Protein AF-A0AAC8QJ31-F1 (afdb_monomer_lite)

Foldseek 3Di:
DDPPPPFQVPLVPADAFAKKFFQFQWKFFFADQDPPGDGPDIGGGQWIWGFHADDPPQWTFIQTPNDTGITGSSRIGNHHDDLVVLQVVLPDPPPDLVSSLRSLSSSCRVPVPPPVSVVSNVVSVVVVVVVVVVVVVVVPPPPPPPPPDPQPDADQDLQVQVVVVLVDPDQDDQDQHPPDDGDGDRDHNQWDFDWPDWDQPPVVRDIDTDTDDTPRVPPPVVVVVDDDDDDDDDDDPDDPDPPPPVDPDDDPLPLVVQLVVLLVVLVVQLVVLLVVLVVVLVVQLVPQDDPCSVVSNVVSVVSSVVSNVVSVVVSVVSNVVSVVSSVVSSVVVVVVCCVQFVVLLVQLLVQLVVVCVVPVPDDSVVSSVVSVVSGPPPYDPRSNVDDD

Secondary structure (DSSP, 8-state):
----TTSHHHHTT--TT-EEEE-SSEEEEESSSSTTSPEEEEEETT-EEEEEEE-STTEEEEEETTEEEEEEGGGEESSPPPHHHHHHHHT-TT--HHHHHHHHHHHHHH-TT-HHHHHHHHHHHHHHHHHHHHHHHHH-TT-------TT---BS-HHHHHHHHHH---S-----BTTSS-------TTS-EEEEEEEEETTTTEEEEEEEEE---TTHHHHTTS------SS-----------SS-S-S--TTHHHHHHHHHHHHHHHHHHHHHHHHHHHHHHHH--STTHHHHHHHHHHHHHHHHHHHHHHHHHHHHHHHHHHHHHHHHHHHHHHHHHHHHHHHHHHHHHHHHHHSTT--HHHHHHHHGGGS-TTS-GGGGS---

Sequence (388 aa):
MLLLPLLVTAVLQASPGDALFVHASSLNLRAKPKASASIRLQVPIGSPCSVVAVAKDGWAELECLEVKGFGKLELLGASPPDHAQLLAQGREPGRPLADALNLLQRAVTLKPEDEPTQQAFRELYWKAELERLVKARAAKDTLKEPRESPFSEACGDPEACVKAALQSESVWQDVRVRGTDAVLVQLYADGLFHLRSGAIDTDKRTVTVQLESLTVPSAAVLRALGARDVQDACQPQGEQMCGFAYDQSCAPDNCWEPYQSCQEGAATACQECKSTCNSPCNSCRMKCGGTNRKECVARCIEAARECEAECQAPADSGYKSCEAEYKTCSAEAAREWQRTCERPCNRTKACVDNCQKKNPGMNQWACIDRCDDRLPESCSHECLFGYQ

Radius of gyration: 28.69 Å; chains: 1; bounding box: 70×61×77 Å

Organism: NCBI:txid48

pLDDT: mean 70.7, std 24.52, range [25.72, 98.56]

Structure (mmCIF, N/CA/C/O backbone):
data_AF-A0AAC8QJ31-F1
#
_entry.id   AF-A0AAC8QJ31-F1
#
loop_
_atom_site.group_PDB
_atom_site.id
_atom_site.type_symbol
_atom_site.label_atom_id
_atom_site.label_alt_id
_atom_site.label_comp_id
_atom_site.label_asym_id
_atom_site.label_entity_id
_atom_site.label_seq_id
_atom_site.pdbx_PDB_ins_code
_atom_site.Cartn_x
_atom_site.Cartn_y
_atom_site.Cartn_z
_atom_site.occupancy
_atom_site.B_iso_or_equiv
_atom_site.auth_seq_id
_atom_site.auth_comp_id
_atom_site.auth_asym_id
_atom_site.auth_atom_id
_atom_site.pdbx_PDB_model_num
ATOM 1 N N . MET A 1 1 ? 25.150 -8.261 15.862 1.00 34.34 1 MET A N 1
ATOM 2 C CA . MET A 1 1 ? 24.326 -9.113 16.748 1.00 34.34 1 MET A CA 1
ATOM 3 C C . MET A 1 1 ? 2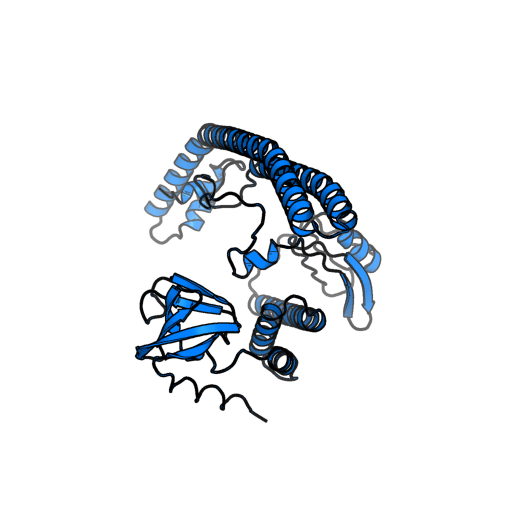2.956 -9.264 16.107 1.00 34.34 1 MET A C 1
ATOM 5 O O . MET A 1 1 ? 22.262 -8.274 15.949 1.00 34.34 1 MET A O 1
ATOM 9 N N . LEU A 1 2 ? 22.631 -10.475 15.648 1.00 35.00 2 LEU A N 1
ATOM 10 C CA . LEU A 1 2 ? 21.372 -10.840 14.989 1.00 35.00 2 LEU A CA 1
ATOM 11 C C . LEU A 1 2 ? 20.239 -10.915 16.026 1.00 35.00 2 LEU A C 1
ATOM 13 O O . LEU A 1 2 ? 20.193 -11.865 16.800 1.00 35.00 2 LEU A O 1
ATOM 17 N N . LEU A 1 3 ? 19.330 -9.937 16.038 1.00 37.34 3 LEU A N 1
ATOM 18 C CA . LEU A 1 3 ? 18.143 -9.919 16.914 1.00 37.34 3 LEU A CA 1
ATOM 19 C C . LEU A 1 3 ? 16.815 -10.117 16.157 1.00 37.34 3 LEU A C 1
ATOM 21 O O . LEU A 1 3 ? 15.749 -9.876 16.710 1.00 37.34 3 LEU A O 1
ATOM 25 N N . LEU A 1 4 ? 16.854 -10.608 14.912 1.00 42.06 4 LEU A N 1
ATOM 26 C CA . LEU A 1 4 ? 15.644 -10.939 14.147 1.00 42.06 4 LEU A CA 1
ATOM 27 C C . LEU A 1 4 ? 15.015 -12.341 14.363 1.00 42.06 4 LEU A C 1
ATOM 29 O O . LEU A 1 4 ? 13.882 -12.502 13.915 1.00 42.06 4 LEU A O 1
ATOM 33 N N . PRO A 1 5 ? 15.611 -13.357 15.036 1.00 43.06 5 PRO A N 1
ATOM 34 C CA . PRO A 1 5 ? 14.942 -14.660 15.129 1.00 43.06 5 PRO A CA 1
ATOM 35 C C . PRO A 1 5 ? 13.900 -14.760 16.259 1.00 43.06 5 PRO A C 1
ATOM 37 O O . PRO A 1 5 ? 13.235 -15.784 16.363 1.00 43.06 5 PRO A O 1
ATOM 40 N N . LEU A 1 6 ? 13.731 -13.735 17.105 1.00 39.41 6 LEU A N 1
ATOM 41 C CA . LEU A 1 6 ? 12.873 -13.821 18.300 1.00 39.41 6 LEU A CA 1
ATOM 42 C C . LEU A 1 6 ? 11.420 -13.357 18.105 1.00 39.41 6 LEU A C 1
ATOM 44 O O . LEU A 1 6 ? 10.584 -13.664 18.946 1.00 39.41 6 LEU A O 1
ATOM 48 N N . LEU A 1 7 ? 11.091 -12.669 17.008 1.00 47.03 7 LEU A N 1
ATOM 49 C CA . LEU A 1 7 ? 9.710 -12.237 16.732 1.00 47.03 7 LEU A CA 1
ATOM 50 C C . LEU A 1 7 ? 8.916 -13.245 15.885 1.00 47.03 7 LEU A C 1
ATOM 52 O O . LEU A 1 7 ? 7.697 -13.319 16.012 1.00 47.03 7 LEU A O 1
ATOM 56 N N . VAL A 1 8 ? 9.590 -14.067 15.074 1.00 46.34 8 VAL A N 1
ATOM 57 C CA . VAL A 1 8 ? 8.921 -15.016 14.161 1.00 46.34 8 VAL A CA 1
ATOM 58 C C . VAL A 1 8 ? 8.328 -16.220 14.908 1.00 46.34 8 VAL A C 1
ATOM 60 O O . VAL A 1 8 ? 7.329 -16.789 14.477 1.00 46.34 8 VAL A O 1
ATOM 63 N N . THR A 1 9 ? 8.884 -16.604 16.059 1.00 48.41 9 THR A N 1
ATOM 64 C CA . THR A 1 9 ? 8.432 -17.786 16.813 1.00 48.41 9 THR A CA 1
ATOM 65 C C . THR A 1 9 ? 7.148 -17.574 17.615 1.00 48.41 9 THR A C 1
ATOM 67 O O . THR A 1 9 ? 6.446 -18.551 17.863 1.00 48.41 9 THR A O 1
ATOM 70 N N . ALA A 1 10 ? 6.794 -16.340 17.988 1.00 51.72 10 ALA A N 1
ATOM 71 C CA . ALA A 1 10 ? 5.623 -16.089 18.836 1.00 51.72 10 ALA A CA 1
ATOM 72 C C . ALA A 1 10 ? 4.284 -16.201 18.079 1.00 51.72 10 ALA A C 1
ATOM 74 O O . ALA A 1 10 ? 3.285 -16.637 18.642 1.00 51.72 10 ALA A O 1
ATOM 75 N N . VAL A 1 11 ? 4.250 -15.857 16.789 1.00 58.53 11 VAL A N 1
ATOM 76 C CA . VAL A 1 11 ? 2.986 -15.741 16.030 1.00 58.53 11 VAL A CA 1
ATOM 77 C C . VAL A 1 11 ? 2.494 -17.090 15.487 1.00 58.53 11 VAL A C 1
ATOM 79 O O . VAL A 1 11 ? 1.319 -17.255 15.170 1.00 58.53 11 VAL A O 1
ATOM 82 N N . LEU A 1 12 ? 3.358 -18.110 15.464 1.00 63.03 12 LEU A N 1
ATOM 83 C CA . LEU A 1 12 ? 2.983 -19.492 15.135 1.00 63.03 12 LEU A CA 1
ATOM 84 C C . LEU A 1 12 ? 2.096 -20.159 16.205 1.00 63.03 12 LEU A C 1
ATOM 86 O O . LEU A 1 12 ? 1.559 -21.234 15.948 1.00 63.03 12 LEU A O 1
ATOM 90 N N . GLN A 1 13 ? 1.930 -19.535 17.376 1.00 72.00 13 GLN A N 1
ATOM 91 C CA . GLN A 1 13 ? 1.046 -19.998 18.455 1.00 72.00 13 GLN A CA 1
ATOM 92 C C . GLN A 1 13 ? -0.257 -19.195 18.566 1.00 72.00 13 GLN A C 1
ATOM 94 O O . GLN A 1 13 ? -0.984 -19.356 19.546 1.00 72.00 13 GLN A O 1
ATOM 99 N N . ALA A 1 14 ? -0.553 -18.349 17.575 1.00 79.19 14 ALA A N 1
ATOM 100 C CA . ALA A 1 14 ? -1.773 -17.557 17.555 1.00 79.19 14 ALA A CA 1
ATOM 101 C C . ALA A 1 14 ? -3.010 -18.447 17.760 1.00 79.19 14 ALA A C 1
ATOM 103 O O . ALA A 1 14 ? -3.202 -19.443 17.060 1.00 79.19 14 ALA A O 1
ATOM 104 N N . SER A 1 15 ? -3.834 -18.082 18.733 1.00 86.44 15 SER A N 1
ATOM 105 C CA . SER A 1 15 ? -5.060 -18.773 19.111 1.00 86.44 15 SER A CA 1
ATOM 106 C C . SER A 1 15 ? -6.284 -17.926 18.751 1.00 86.44 15 SER A C 1
ATOM 108 O O . SER A 1 15 ? -6.190 -16.700 18.678 1.00 86.44 15 SER A O 1
ATOM 110 N N . PRO A 1 16 ? -7.454 -18.544 18.507 1.00 90.56 16 PRO A N 1
ATOM 111 C CA . PRO A 1 16 ? -8.690 -17.796 18.308 1.00 90.56 16 PRO A CA 1
ATOM 112 C C . PRO A 1 16 ? -8.946 -16.812 19.457 1.00 90.56 16 PRO A C 1
ATOM 114 O O . PRO A 1 16 ? -8.900 -17.196 20.624 1.00 90.56 16 PRO A O 1
ATOM 117 N N . GLY A 1 17 ? -9.230 -15.557 19.114 1.00 86.81 17 GLY A N 1
ATOM 118 C CA . GLY A 1 17 ? -9.408 -14.458 20.064 1.00 86.81 17 GLY A CA 1
ATOM 119 C C . GLY A 1 17 ? -8.164 -13.597 20.299 1.00 86.81 17 GLY A C 1
ATOM 120 O O . GLY A 1 17 ? -8.304 -12.509 20.856 1.00 86.81 17 GLY A O 1
ATOM 121 N N . ASP A 1 18 ? -6.980 -14.016 19.841 1.00 90.00 18 ASP A N 1
ATOM 122 C CA . ASP A 1 18 ? -5.772 -13.196 19.954 1.00 90.00 18 ASP A CA 1
ATOM 123 C C . ASP A 1 18 ? -5.880 -11.927 19.101 1.00 90.00 18 ASP A C 1
ATOM 125 O O . ASP A 1 18 ? -6.314 -11.963 17.943 1.00 90.00 18 ASP A O 1
ATOM 129 N N . ALA A 1 19 ? -5.434 -10.806 19.672 1.00 94.12 19 ALA A N 1
ATOM 130 C CA . ALA A 1 19 ? -5.230 -9.558 18.952 1.00 94.12 19 ALA A CA 1
ATOM 131 C C . ALA A 1 19 ? -3.805 -9.521 18.386 1.00 94.12 19 ALA A C 1
ATOM 133 O O . ALA A 1 19 ? -2.825 -9.623 19.124 1.00 94.12 19 ALA A O 1
ATOM 134 N N . LEU A 1 20 ? -3.700 -9.356 17.073 1.00 96.50 20 LEU A N 1
ATOM 135 C CA . LEU A 1 20 ? -2.450 -9.244 16.335 1.00 96.50 20 LEU A CA 1
ATOM 136 C C . LEU A 1 20 ? -2.426 -7.933 15.547 1.00 96.50 20 LEU A C 1
ATOM 138 O O . LEU A 1 20 ? -3.463 -7.359 15.233 1.00 96.50 20 LEU A O 1
ATOM 142 N N . PHE A 1 21 ? -1.236 -7.471 15.187 1.00 97.06 21 PHE A N 1
ATOM 143 C CA . PHE A 1 21 ? -1.030 -6.234 14.442 1.00 97.06 21 PHE A CA 1
ATOM 144 C C . PHE A 1 21 ? -0.299 -6.517 13.143 1.00 97.06 21 PHE A C 1
ATOM 146 O O . PHE A 1 21 ? 0.621 -7.334 13.112 1.00 97.06 21 PHE A O 1
ATOM 153 N N . VAL A 1 22 ? -0.667 -5.822 12.070 1.00 97.12 22 VAL A N 1
ATOM 154 C CA . VAL A 1 22 ? 0.032 -5.950 10.788 1.00 97.12 22 VAL A CA 1
ATOM 155 C C . VAL A 1 22 ? 1.445 -5.389 10.916 1.00 97.12 22 VAL A C 1
ATOM 157 O O . VAL A 1 22 ? 1.632 -4.217 11.232 1.00 97.12 22 VAL A O 1
ATOM 160 N N . HIS A 1 23 ? 2.455 -6.221 10.675 1.00 95.62 23 HIS A N 1
ATOM 161 C CA . HIS A 1 23 ? 3.857 -5.805 10.692 1.00 95.62 23 HIS A CA 1
ATOM 162 C C . HIS A 1 23 ? 4.376 -5.525 9.291 1.00 95.62 23 HIS A C 1
ATOM 164 O O . HIS A 1 23 ? 5.144 -4.585 9.135 1.00 95.62 23 HIS A O 1
ATOM 170 N N . ALA A 1 24 ? 3.973 -6.287 8.275 1.00 93.44 24 ALA A N 1
ATOM 171 C CA . ALA A 1 24 ? 4.358 -6.015 6.887 1.00 93.44 24 ALA A CA 1
ATOM 172 C C . ALA A 1 24 ? 3.836 -4.651 6.394 1.00 93.44 24 ALA A C 1
ATOM 174 O O . ALA A 1 24 ? 2.934 -4.087 7.002 1.00 93.44 24 ALA A O 1
ATOM 175 N N . SER A 1 25 ? 4.360 -4.132 5.275 1.00 90.25 25 SER A N 1
ATOM 176 C CA . SER A 1 25 ? 3.881 -2.862 4.691 1.00 90.25 25 SER A CA 1
ATOM 177 C C . SER A 1 25 ? 2.370 -2.875 4.426 1.00 90.25 25 SER A C 1
ATOM 179 O O . SER A 1 25 ? 1.692 -1.870 4.609 1.00 90.25 25 SER A O 1
ATOM 181 N N . SER A 1 26 ? 1.839 -4.034 4.033 1.00 94.06 26 SER A N 1
ATOM 182 C CA . SER A 1 26 ? 0.406 -4.320 4.022 1.00 94.06 26 SER A CA 1
ATOM 183 C C . SER A 1 26 ? 0.151 -5.823 4.163 1.00 94.06 26 SER A C 1
ATOM 185 O O . SER A 1 26 ? 1.024 -6.648 3.877 1.00 94.06 26 SER A O 1
ATOM 187 N N . LEU A 1 27 ? -1.061 -6.181 4.582 1.00 97.00 27 LEU A N 1
ATOM 188 C CA . LEU A 1 27 ? -1.566 -7.547 4.642 1.00 97.00 27 LEU A CA 1
ATOM 189 C C . LEU A 1 27 ? -2.749 -7.699 3.685 1.00 97.00 27 LEU A C 1
ATOM 191 O O . LEU A 1 27 ? -3.756 -7.016 3.812 1.00 97.00 27 LEU A O 1
ATOM 195 N N . ASN A 1 28 ? -2.672 -8.659 2.769 1.00 98.06 28 ASN A N 1
ATOM 196 C CA . ASN A 1 28 ? -3.808 -9.003 1.919 1.00 98.06 28 ASN A CA 1
ATOM 197 C C . ASN A 1 28 ? -4.685 -10.055 2.605 1.00 98.06 28 ASN A C 1
ATOM 199 O O . ASN A 1 28 ? -4.283 -11.218 2.693 1.00 98.06 28 ASN A O 1
ATOM 203 N N . LEU A 1 29 ? -5.894 -9.673 3.020 1.00 98.19 29 LEU A N 1
ATOM 204 C CA . LEU A 1 29 ? -6.947 -10.615 3.387 1.00 98.19 29 LEU A CA 1
ATOM 205 C C . LEU A 1 29 ? -7.548 -11.213 2.121 1.00 98.19 29 LEU A C 1
ATOM 207 O O . LEU A 1 29 ? -7.957 -10.495 1.210 1.00 98.19 29 LEU A O 1
ATOM 211 N N . ARG A 1 30 ? -7.613 -12.540 2.052 1.00 98.56 30 ARG A N 1
ATOM 212 C CA . ARG A 1 30 ? -8.058 -13.273 0.863 1.00 98.56 30 ARG A CA 1
ATOM 213 C C . ARG A 1 30 ? -9.294 -14.112 1.132 1.00 98.56 30 ARG A C 1
ATOM 215 O O . ARG A 1 30 ? -9.583 -14.484 2.261 1.00 98.56 30 ARG A O 1
ATOM 222 N N . ALA A 1 31 ? -10.016 -14.471 0.075 1.00 98.00 31 ALA A N 1
ATOM 223 C CA . ALA A 1 31 ? -11.217 -15.299 0.199 1.00 98.00 31 ALA A CA 1
ATOM 224 C C . ALA A 1 31 ? -10.936 -16.760 0.613 1.00 98.00 31 ALA A C 1
ATOM 226 O O . ALA A 1 31 ? -11.844 -17.451 1.067 1.00 98.00 31 ALA A O 1
ATOM 227 N N . LYS A 1 32 ? -9.705 -17.254 0.419 1.00 97.94 32 LYS A N 1
ATOM 228 C CA . LYS A 1 32 ? -9.256 -18.614 0.772 1.00 97.94 32 LYS A CA 1
ATOM 229 C C . LYS A 1 32 ? -7.801 -18.560 1.274 1.00 97.94 32 LYS A C 1
ATOM 231 O O . LYS A 1 32 ? -7.086 -17.648 0.851 1.00 97.94 32 LYS A O 1
ATOM 236 N N . PRO A 1 33 ? -7.329 -19.533 2.079 1.00 97.56 33 PRO A N 1
ATOM 237 C CA . PRO A 1 33 ? -5.968 -19.560 2.632 1.00 97.56 33 PRO A CA 1
ATOM 238 C C . PRO A 1 33 ? -4.917 -19.973 1.585 1.00 97.56 33 PRO A C 1
ATOM 240 O O . PRO A 1 33 ? -4.282 -21.018 1.682 1.00 97.56 33 PRO A O 1
ATOM 243 N N . LYS A 1 34 ? -4.775 -19.186 0.514 1.00 96.75 34 LYS A N 1
ATOM 244 C CA . LYS A 1 34 ? -3.772 -19.397 -0.538 1.00 96.75 34 LYS A CA 1
ATOM 245 C C . LYS A 1 34 ? -3.434 -18.093 -1.256 1.00 96.75 34 LYS A C 1
ATOM 247 O O . LYS A 1 34 ? -4.298 -17.242 -1.455 1.00 96.75 34 LYS A O 1
ATOM 252 N N . ALA A 1 35 ? -2.196 -17.978 -1.736 1.00 94.06 35 ALA A N 1
ATOM 253 C CA . ALA A 1 35 ? -1.696 -16.762 -2.384 1.00 94.06 35 ALA A CA 1
ATOM 254 C C . ALA A 1 35 ? -2.443 -16.392 -3.681 1.00 94.06 35 ALA A C 1
ATOM 256 O O . ALA A 1 35 ? -2.541 -15.217 -4.010 1.00 94.06 35 ALA A O 1
ATOM 257 N N . SER A 1 36 ? -3.004 -17.373 -4.395 1.00 95.62 36 SER A N 1
ATOM 258 C CA . SER A 1 36 ? -3.750 -17.160 -5.646 1.00 95.62 36 SER A CA 1
ATOM 259 C C . SER A 1 36 ? -5.240 -16.859 -5.459 1.00 95.62 36 SER A C 1
ATOM 261 O O . SER A 1 36 ? -5.958 -16.692 -6.440 1.00 95.62 36 SER A O 1
ATOM 263 N N . ALA A 1 37 ? -5.751 -16.841 -4.224 1.00 96.94 37 ALA A N 1
ATOM 264 C CA . ALA A 1 37 ? -7.145 -16.482 -3.974 1.00 96.94 37 ALA A CA 1
ATOM 265 C C . ALA A 1 37 ? -7.365 -14.975 -4.143 1.00 96.94 37 ALA A C 1
ATOM 267 O O . ALA A 1 37 ? -6.451 -14.191 -3.892 1.00 96.94 37 ALA A O 1
ATOM 268 N N . SER A 1 38 ? -8.579 -14.569 -4.516 1.00 96.88 38 SER A N 1
ATOM 269 C CA . SER A 1 38 ? -8.938 -13.154 -4.632 1.00 96.88 38 SER A CA 1
ATOM 270 C C . SER A 1 38 ? -8.694 -12.406 -3.321 1.00 96.88 38 SER A C 1
ATOM 272 O O . SER A 1 38 ? -8.959 -12.927 -2.230 1.00 96.88 38 SER A O 1
ATOM 274 N N . ILE A 1 39 ? -8.160 -11.192 -3.447 1.00 97.69 39 ILE A N 1
ATOM 275 C CA . ILE A 1 39 ? -7.978 -10.258 -2.336 1.00 97.69 39 ILE A CA 1
ATOM 276 C C . ILE A 1 39 ? -9.347 -9.654 -2.022 1.00 97.69 39 ILE A C 1
ATOM 278 O O . ILE A 1 39 ? -10.061 -9.235 -2.927 1.00 97.69 39 ILE A O 1
ATOM 282 N N . ARG A 1 40 ? -9.720 -9.666 -0.744 1.00 96.94 40 ARG A N 1
ATOM 283 C CA . ARG A 1 40 ? -10.924 -9.021 -0.213 1.00 96.94 40 ARG A CA 1
ATOM 284 C C . ARG A 1 40 ? -10.621 -7.629 0.316 1.00 96.94 40 ARG A C 1
ATOM 286 O O . ARG A 1 40 ? -11.381 -6.709 0.060 1.00 96.94 40 ARG A O 1
ATOM 293 N N . LEU A 1 41 ? -9.519 -7.504 1.052 1.00 97.81 41 LEU A N 1
ATOM 294 C CA . LEU A 1 41 ? -9.075 -6.256 1.655 1.00 97.81 41 LEU A CA 1
ATOM 295 C C . LEU A 1 41 ? -7.549 -6.245 1.733 1.00 97.81 41 LEU A C 1
ATOM 297 O O . LEU A 1 41 ? -6.938 -7.257 2.083 1.00 97.81 41 LEU A O 1
ATOM 301 N N . GLN A 1 42 ? -6.948 -5.100 1.433 1.00 97.25 42 GLN A N 1
ATOM 302 C CA . GLN A 1 42 ? -5.555 -4.820 1.750 1.00 97.25 42 GLN A CA 1
ATOM 303 C C . GLN A 1 42 ? -5.522 -3.984 3.031 1.00 97.25 42 GLN A C 1
ATOM 305 O O . GLN A 1 42 ? -6.050 -2.879 3.072 1.00 97.25 42 GLN A O 1
ATOM 310 N N . VAL A 1 43 ? -4.941 -4.541 4.085 1.00 96.62 43 VAL A N 1
ATOM 311 C CA . VAL A 1 43 ? -4.905 -3.965 5.429 1.00 96.62 43 VAL A CA 1
ATOM 312 C C . VAL A 1 43 ? -3.549 -3.277 5.631 1.00 96.62 43 VAL A C 1
ATOM 314 O O . VAL A 1 43 ? -2.519 -3.923 5.408 1.00 96.62 43 VAL A O 1
ATOM 317 N N . PRO A 1 44 ? -3.504 -1.996 6.034 1.00 95.88 44 PRO A N 1
ATOM 318 C CA . PRO A 1 44 ? -2.247 -1.276 6.205 1.00 95.88 44 PRO A CA 1
ATOM 319 C C . PRO A 1 44 ? -1.468 -1.755 7.437 1.00 95.88 44 PRO A C 1
ATOM 321 O O . PRO A 1 44 ? -2.040 -2.307 8.384 1.00 95.88 44 PRO A O 1
ATOM 324 N N . ILE A 1 45 ? -0.154 -1.517 7.427 1.00 96.06 45 ILE A N 1
ATOM 325 C CA . ILE A 1 45 ? 0.729 -1.736 8.580 1.00 96.06 45 ILE A CA 1
ATOM 326 C C . ILE A 1 45 ? 0.169 -1.092 9.859 1.00 96.06 45 ILE A C 1
ATOM 328 O O . ILE A 1 45 ? -0.457 -0.039 9.826 1.00 96.06 45 ILE A O 1
ATOM 332 N N . GLY A 1 46 ? 0.388 -1.738 11.001 1.00 96.44 46 GLY A N 1
ATOM 333 C CA . GLY A 1 46 ? -0.053 -1.265 12.310 1.00 96.44 46 GLY A CA 1
ATOM 334 C C . GLY A 1 46 ? -1.528 -1.514 12.615 1.00 96.44 46 GLY A C 1
ATOM 335 O O . GLY A 1 46 ? -1.914 -1.407 13.777 1.00 96.44 46 GLY A O 1
ATOM 336 N N . SER A 1 47 ? -2.339 -1.905 11.627 1.00 97.44 47 SER A N 1
ATOM 337 C CA . SER A 1 47 ? -3.755 -2.197 11.859 1.00 97.44 47 SER A CA 1
ATOM 338 C C . SER A 1 47 ? -3.931 -3.389 12.803 1.00 97.44 47 SER A C 1
ATOM 340 O O . SER A 1 47 ? -3.228 -4.395 12.636 1.00 97.44 47 SER A O 1
ATOM 342 N N . PRO A 1 48 ? -4.876 -3.316 13.754 1.00 97.31 48 PRO A N 1
ATOM 343 C CA . PRO A 1 48 ? -5.246 -4.455 14.574 1.00 97.31 48 PRO A CA 1
ATOM 344 C C . PRO A 1 48 ? -6.087 -5.454 13.769 1.00 97.31 48 PRO A C 1
ATOM 346 O O . PRO A 1 48 ? -6.921 -5.086 12.938 1.00 97.31 48 PRO A O 1
ATOM 349 N N . CYS A 1 49 ? -5.883 -6.728 14.064 1.00 97.62 49 CYS A N 1
ATOM 350 C CA . CYS A 1 49 ? -6.608 -7.868 13.531 1.00 97.62 49 CYS A CA 1
ATOM 351 C C . CYS A 1 49 ? -6.903 -8.835 14.677 1.00 97.62 49 CYS A C 1
ATOM 353 O O . CYS A 1 49 ? -6.044 -9.054 15.531 1.00 97.62 49 CYS A O 1
ATOM 355 N N . SER A 1 50 ? -8.074 -9.462 14.681 1.00 97.25 50 SER A N 1
ATOM 356 C CA . SER A 1 50 ? -8.369 -10.576 15.584 1.00 97.25 50 SER A CA 1
ATOM 357 C C . SER A 1 50 ? -8.288 -11.906 14.842 1.00 97.25 50 SER A C 1
ATOM 359 O O . SER A 1 50 ? -8.690 -12.026 13.680 1.00 97.25 50 SER A O 1
ATOM 361 N N . VAL A 1 51 ? -7.744 -12.923 15.507 1.00 97.12 51 VAL A N 1
ATOM 362 C CA . VAL A 1 51 ? -7.692 -14.283 14.963 1.00 97.12 51 VAL A CA 1
ATOM 363 C C . VAL A 1 51 ? -9.046 -14.948 15.167 1.00 97.12 51 VAL A C 1
ATOM 365 O O . VAL A 1 51 ? -9.472 -15.174 16.298 1.00 97.12 51 VAL A O 1
ATOM 368 N N . VAL A 1 52 ? -9.719 -15.290 14.071 1.00 97.44 52 VAL A N 1
ATOM 369 C CA . VAL A 1 52 ? -11.006 -16.001 14.100 1.00 97.44 52 VAL A CA 1
ATOM 370 C C . VAL A 1 52 ? -10.767 -17.508 14.132 1.00 97.44 52 VAL A C 1
ATOM 372 O O . VAL A 1 52 ? -11.344 -18.218 14.953 1.00 97.44 52 VAL A O 1
ATOM 375 N N . ALA A 1 53 ? -9.891 -18.000 13.255 1.00 95.94 53 ALA A N 1
ATOM 376 C CA . ALA A 1 53 ? -9.538 -19.412 13.176 1.00 95.94 53 ALA A CA 1
ATOM 377 C C . ALA A 1 53 ? -8.137 -19.600 12.586 1.00 95.94 53 ALA A C 1
ATOM 379 O O . ALA A 1 53 ? -7.737 -18.898 11.660 1.00 95.94 53 ALA A O 1
ATOM 380 N N . VAL A 1 54 ? -7.399 -20.595 13.072 1.00 92.94 54 VAL A N 1
ATOM 381 C CA . VAL A 1 54 ? -6.103 -20.971 12.490 1.00 92.94 54 VAL A CA 1
ATOM 382 C C . VAL A 1 54 ? -6.335 -21.925 11.319 1.00 92.94 54 VAL A C 1
ATOM 384 O O . VAL A 1 54 ? -7.075 -22.902 11.436 1.00 92.94 54 VAL A O 1
ATOM 387 N N . ALA A 1 55 ? -5.691 -21.654 10.186 1.00 92.81 55 ALA A N 1
ATOM 388 C CA . ALA A 1 55 ? -5.688 -22.521 9.015 1.00 92.81 55 ALA A CA 1
ATOM 389 C C . ALA A 1 55 ? -4.306 -23.179 8.830 1.00 92.81 55 ALA A C 1
ATOM 391 O O . ALA A 1 55 ? -3.352 -22.926 9.565 1.00 92.81 55 ALA A O 1
ATOM 392 N N . LYS A 1 56 ? -4.191 -24.082 7.852 1.00 90.44 56 LYS A N 1
ATOM 393 C CA . LYS A 1 56 ? -2.916 -24.746 7.539 1.00 90.44 56 LYS A CA 1
ATOM 394 C C . LYS A 1 56 ? -1.943 -23.792 6.833 1.00 90.44 56 LYS A C 1
ATOM 396 O O . LYS A 1 56 ? -2.333 -22.739 6.329 1.00 90.44 56 LYS A O 1
ATOM 401 N N . ASP A 1 57 ? -0.671 -24.183 6.786 1.00 91.19 57 ASP A N 1
ATOM 402 C CA . ASP A 1 57 ? 0.384 -23.530 5.995 1.00 91.19 57 ASP A CA 1
ATOM 403 C C . ASP A 1 57 ? 0.637 -22.051 6.353 1.00 91.19 57 ASP A C 1
ATOM 405 O O . ASP A 1 57 ? 0.929 -21.208 5.493 1.00 91.19 57 ASP A O 1
ATOM 409 N N . GLY A 1 58 ? 0.513 -21.728 7.644 1.00 93.31 58 GLY A N 1
ATOM 410 C CA . GLY A 1 58 ? 0.770 -20.390 8.186 1.00 93.31 58 GLY A CA 1
ATOM 411 C C . GLY A 1 58 ? -0.299 -19.353 7.831 1.00 93.31 58 GLY A C 1
ATOM 412 O O . GLY A 1 58 ? -0.026 -18.155 7.890 1.00 93.31 58 GLY A O 1
ATOM 413 N N . TRP A 1 59 ? -1.491 -19.794 7.424 1.00 96.62 59 TRP A N 1
ATOM 414 C CA . TRP A 1 59 ? -2.653 -18.928 7.234 1.00 96.62 59 TRP A CA 1
ATOM 415 C C . TRP A 1 59 ? -3.544 -18.929 8.472 1.00 96.62 59 TRP A C 1
ATOM 417 O O . TRP A 1 59 ? -3.650 -19.928 9.176 1.00 96.62 59 TRP A O 1
ATOM 427 N N . ALA A 1 60 ? -4.258 -17.834 8.684 1.00 97.12 60 ALA A N 1
ATOM 428 C CA . ALA A 1 60 ? -5.368 -17.761 9.621 1.00 97.12 60 ALA A CA 1
ATOM 429 C C . ALA A 1 60 ? -6.523 -17.000 8.978 1.00 97.12 60 ALA A C 1
ATOM 431 O O . ALA A 1 60 ? -6.305 -16.135 8.128 1.00 97.12 60 ALA A O 1
ATOM 432 N N . GLU A 1 61 ? -7.744 -17.342 9.365 1.00 98.12 61 GLU A N 1
ATOM 433 C CA . GLU A 1 61 ? -8.888 -16.464 9.184 1.00 98.12 61 GLU A CA 1
ATOM 434 C C . GLU A 1 61 ? -8.800 -15.347 10.223 1.00 98.12 61 GLU A C 1
ATOM 436 O O . GLU A 1 61 ? -8.670 -15.596 11.424 1.00 98.12 61 GLU A O 1
ATOM 441 N N . LEU A 1 62 ? -8.836 -14.118 9.731 1.00 98.25 62 LEU A N 1
ATOM 442 C CA . LEU A 1 62 ? -8.651 -12.896 10.487 1.00 98.25 62 LEU A CA 1
ATOM 443 C C . LEU A 1 62 ? -9.845 -11.984 10.254 1.00 98.25 62 LEU A C 1
ATOM 445 O O . LEU A 1 62 ? -10.434 -11.982 9.170 1.00 98.25 62 LEU A O 1
ATOM 449 N N . GLU A 1 63 ? -10.140 -11.167 11.251 1.00 98.19 63 GLU A N 1
ATOM 450 C CA . GLU A 1 63 ? -11.040 -10.030 11.138 1.00 98.19 63 GLU A CA 1
ATOM 451 C C . GLU A 1 63 ? -10.227 -8.756 11.374 1.00 98.19 63 GLU A C 1
ATOM 453 O O . GLU A 1 63 ? -9.733 -8.511 12.474 1.00 98.19 63 GLU A O 1
ATOM 458 N N . CYS A 1 64 ? -10.029 -7.972 10.315 1.00 97.31 64 CYS A N 1
ATOM 459 C CA . CYS A 1 64 ? -9.321 -6.693 10.365 1.00 97.31 64 CYS A CA 1
ATOM 460 C C . CYS A 1 64 ? -10.221 -5.634 9.735 1.00 97.31 64 CYS A C 1
ATOM 462 O O . CYS A 1 64 ? -10.778 -5.888 8.666 1.00 97.31 64 CYS A O 1
ATOM 464 N N . LEU A 1 65 ? -10.338 -4.457 10.358 1.00 95.06 65 LEU A N 1
ATOM 465 C CA . LEU A 1 65 ? -11.193 -3.367 9.858 1.00 95.06 65 LEU A CA 1
ATOM 466 C C . LEU A 1 65 ? -12.612 -3.863 9.502 1.00 95.06 65 LEU A C 1
ATOM 468 O O . LEU A 1 65 ? -13.128 -3.565 8.432 1.00 95.06 65 LEU A O 1
ATOM 472 N N . GLU A 1 66 ? -13.189 -4.704 10.370 1.00 95.75 66 GLU A N 1
ATOM 473 C CA . GLU A 1 66 ? -14.531 -5.301 10.216 1.00 95.75 66 GLU A CA 1
ATOM 474 C C . GLU A 1 66 ? -14.703 -6.249 9.007 1.00 95.75 66 GLU A C 1
ATOM 476 O O . GLU A 1 66 ? -15.802 -6.731 8.729 1.00 95.75 66 GLU A O 1
ATOM 481 N N . VAL A 1 67 ? -13.620 -6.589 8.299 1.00 97.94 67 VAL A N 1
ATOM 482 C CA . VAL A 1 67 ? -13.642 -7.520 7.165 1.00 97.94 67 VAL A CA 1
ATOM 483 C C . VAL A 1 67 ? -12.978 -8.841 7.534 1.00 97.94 67 VAL A C 1
ATOM 485 O O . VAL A 1 67 ? -11.824 -8.888 7.964 1.00 97.94 67 VAL A O 1
ATOM 488 N N . LYS A 1 68 ? -13.694 -9.943 7.276 1.00 98.19 68 LYS A N 1
ATOM 489 C CA . LYS A 1 68 ? -13.174 -11.309 7.428 1.00 98.19 68 LYS A CA 1
ATOM 490 C C . LYS A 1 68 ? -12.510 -11.837 6.161 1.00 98.19 68 LYS A C 1
ATOM 492 O O . LYS A 1 68 ? -13.077 -11.799 5.058 1.00 98.19 68 LYS A O 1
ATOM 497 N N . GLY A 1 69 ? -11.329 -12.418 6.332 1.00 98.38 69 GLY A N 1
ATOM 498 C CA . GLY A 1 69 ? -10.609 -13.118 5.276 1.00 98.38 69 GLY A CA 1
ATOM 499 C C . GLY A 1 69 ? -9.369 -13.838 5.787 1.00 98.38 69 GLY A C 1
ATOM 500 O O . GLY A 1 69 ? -9.025 -13.778 6.958 1.00 98.38 69 GLY A O 1
ATOM 501 N N . PHE A 1 70 ? -8.679 -14.535 4.893 1.00 98.50 70 PHE A N 1
ATOM 502 C CA . PHE A 1 70 ? -7.478 -15.287 5.225 1.00 98.50 70 PHE A CA 1
ATOM 503 C C . PHE A 1 70 ? -6.225 -14.438 5.025 1.00 98.50 70 PHE A C 1
ATOM 505 O O . PHE A 1 70 ? -6.008 -13.927 3.926 1.00 98.50 70 PHE A O 1
ATOM 512 N N . GLY A 1 71 ? -5.389 -14.333 6.056 1.00 97.75 71 GLY A N 1
ATOM 513 C CA . GLY A 1 71 ? -4.092 -13.656 6.021 1.00 97.75 71 GLY A CA 1
ATOM 514 C C . GLY A 1 71 ? -2.949 -14.572 6.458 1.00 97.75 71 GLY A C 1
ATOM 515 O O . GLY A 1 71 ? -3.165 -15.608 7.090 1.00 97.75 71 GLY A O 1
ATOM 516 N N . LYS A 1 72 ? -1.718 -14.201 6.096 1.00 96.75 72 LYS A N 1
ATOM 517 C CA . LYS A 1 72 ? -0.497 -14.907 6.502 1.00 96.75 72 LYS A CA 1
ATOM 518 C C . LYS A 1 72 ? -0.068 -14.460 7.899 1.00 96.75 72 LYS A C 1
ATOM 520 O O . LYS A 1 72 ? 0.182 -13.276 8.108 1.00 96.75 72 LYS A O 1
ATOM 525 N N . LEU A 1 73 ? 0.066 -15.414 8.821 1.00 95.31 73 LEU A N 1
ATOM 526 C CA . LEU A 1 73 ? 0.456 -15.157 10.212 1.00 95.31 73 LEU A CA 1
ATOM 527 C C . LEU A 1 73 ? 1.866 -14.555 10.329 1.00 95.31 73 LEU A C 1
ATOM 529 O O . LEU A 1 73 ? 2.098 -13.722 11.191 1.00 95.31 73 LEU A O 1
ATOM 533 N N . GLU A 1 74 ? 2.792 -14.900 9.430 1.00 94.44 74 GLU A N 1
ATOM 534 C CA . GLU A 1 74 ? 4.169 -14.363 9.430 1.00 94.44 74 GLU A CA 1
ATOM 535 C C . GLU A 1 74 ? 4.257 -12.844 9.185 1.00 94.44 74 GLU A C 1
ATOM 537 O O . GLU A 1 74 ? 5.297 -12.237 9.423 1.00 94.44 74 GLU A O 1
ATOM 542 N N . LEU A 1 75 ? 3.174 -12.229 8.697 1.00 95.56 75 LEU A N 1
ATOM 543 C CA . LEU A 1 75 ? 3.087 -10.791 8.435 1.00 95.56 75 LEU A CA 1
ATOM 544 C C . LEU A 1 75 ? 2.486 -10.011 9.611 1.00 95.56 75 LEU A C 1
ATOM 546 O O . LEU A 1 75 ? 2.296 -8.796 9.504 1.00 95.56 75 LEU A O 1
ATOM 550 N N . LEU A 1 76 ? 2.162 -10.701 10.704 1.00 95.81 76 LEU A N 1
ATOM 551 C CA . LEU A 1 76 ? 1.558 -10.149 11.907 1.00 95.81 76 LEU A CA 1
ATOM 552 C C . LEU A 1 76 ? 2.547 -10.177 13.079 1.00 95.81 76 LEU A C 1
ATOM 554 O O . LEU A 1 76 ? 3.525 -10.917 13.059 1.00 95.81 76 LEU A O 1
ATOM 558 N N . GLY A 1 77 ? 2.270 -9.397 14.121 1.00 94.94 77 GLY A N 1
ATOM 559 C CA . GLY A 1 77 ? 2.982 -9.430 15.397 1.00 94.94 77 GLY A CA 1
ATOM 560 C C . GLY A 1 77 ? 2.040 -9.219 16.581 1.00 94.94 77 GLY A C 1
ATOM 561 O O . GLY A 1 77 ? 0.952 -8.676 16.427 1.00 94.94 77 GLY A O 1
ATOM 562 N N . ALA A 1 78 ? 2.453 -9.651 17.774 1.00 94.88 78 ALA A N 1
ATOM 563 C CA . ALA A 1 78 ? 1.634 -9.560 18.992 1.00 94.88 78 ALA A CA 1
ATOM 564 C C . ALA A 1 78 ? 1.493 -8.127 19.548 1.00 94.88 78 ALA A C 1
ATOM 566 O O . ALA A 1 78 ? 0.637 -7.858 20.384 1.00 94.88 78 ALA A O 1
ATOM 567 N N . SER A 1 79 ? 2.334 -7.200 19.094 1.00 94.81 79 SER A N 1
ATOM 568 C CA . SER A 1 79 ? 2.293 -5.781 19.452 1.00 94.81 79 SER A CA 1
ATOM 569 C C . SER A 1 79 ? 2.289 -4.923 18.190 1.00 94.81 79 SER A C 1
ATOM 571 O O . SER A 1 79 ? 2.747 -5.401 17.149 1.00 94.81 79 SER A O 1
ATOM 573 N N . PRO A 1 80 ? 1.847 -3.655 18.247 1.00 95.75 80 PRO A N 1
ATOM 574 C CA . PRO A 1 80 ? 2.031 -2.727 17.140 1.00 95.75 80 PRO A CA 1
ATOM 575 C C . PRO A 1 80 ? 3.509 -2.654 16.714 1.00 95.75 80 PRO A C 1
ATOM 577 O O . PRO A 1 80 ? 4.394 -2.775 17.569 1.00 95.75 80 PRO A O 1
ATOM 580 N N . PRO A 1 81 ? 3.801 -2.484 15.415 1.00 95.44 81 PRO A N 1
ATOM 581 C CA . PRO A 1 81 ? 5.162 -2.261 14.948 1.00 95.44 81 PRO A CA 1
ATOM 582 C C . PRO A 1 81 ? 5.713 -0.941 15.507 1.00 95.44 81 PRO A C 1
ATOM 584 O O . PRO A 1 81 ? 5.038 0.089 15.494 1.00 95.44 81 PRO A O 1
ATOM 587 N N . ASP A 1 82 ? 6.955 -0.970 15.987 1.00 96.88 82 ASP A N 1
ATOM 588 C CA . ASP A 1 82 ? 7.607 0.197 16.577 1.00 96.88 82 ASP A CA 1
ATOM 589 C C . ASP A 1 82 ? 8.306 1.039 15.498 1.00 96.88 82 ASP A C 1
ATOM 591 O O . ASP A 1 82 ? 9.237 0.588 14.824 1.00 96.88 82 ASP A O 1
ATOM 595 N N . HIS A 1 83 ? 7.854 2.284 15.338 1.00 96.69 83 HIS A N 1
ATOM 596 C CA . HIS A 1 83 ? 8.409 3.223 14.363 1.00 96.69 83 HIS A CA 1
ATOM 597 C C . HIS A 1 83 ? 9.908 3.488 14.577 1.00 96.69 83 HIS A C 1
ATOM 599 O O . HIS A 1 83 ? 10.680 3.480 13.619 1.00 96.69 83 HIS A O 1
ATOM 605 N N . ALA A 1 84 ? 10.335 3.724 15.822 1.00 96.94 84 ALA A N 1
ATOM 606 C CA . ALA A 1 84 ? 11.725 4.054 16.126 1.00 96.94 84 ALA A CA 1
ATOM 607 C C . ALA A 1 84 ? 12.648 2.861 15.850 1.00 96.94 84 ALA A C 1
ATOM 609 O O . ALA A 1 84 ? 13.745 3.036 15.320 1.00 96.94 84 ALA A O 1
ATOM 610 N N . GLN A 1 85 ? 12.183 1.646 16.139 1.00 96.62 85 GLN A N 1
ATOM 611 C CA . GLN A 1 85 ? 12.886 0.412 15.820 1.00 96.62 85 GLN A CA 1
ATOM 612 C C . GLN A 1 85 ? 13.009 0.205 14.306 1.00 96.62 85 GLN A C 1
ATOM 614 O O . GLN A 1 85 ? 14.097 -0.125 13.836 1.00 96.62 85 GLN A O 1
ATOM 619 N N . LEU A 1 86 ? 11.937 0.420 13.535 1.00 96.94 86 LEU A N 1
ATOM 620 C CA . LEU A 1 86 ? 11.974 0.313 12.071 1.00 96.94 86 LEU A CA 1
ATOM 621 C C . LEU A 1 86 ? 12.941 1.328 11.455 1.00 96.94 86 LEU A C 1
ATOM 623 O O . LEU A 1 86 ? 13.754 0.959 10.608 1.00 96.94 86 LEU A O 1
ATOM 627 N N . LEU A 1 87 ? 12.903 2.581 11.920 1.00 97.12 87 LEU A N 1
ATOM 628 C CA . LEU A 1 87 ? 13.828 3.626 11.489 1.00 97.12 87 LEU A CA 1
ATOM 629 C C . LEU A 1 87 ? 15.281 3.270 11.831 1.00 97.12 87 LEU A C 1
ATOM 631 O O . LEU A 1 87 ? 16.158 3.370 10.973 1.00 97.12 87 LEU A O 1
ATOM 635 N N . ALA A 1 88 ? 15.540 2.838 13.069 1.00 96.94 88 ALA A N 1
ATOM 636 C CA . ALA A 1 88 ? 16.875 2.456 13.516 1.00 96.94 88 ALA A CA 1
ATOM 637 C C . ALA A 1 88 ? 17.427 1.294 12.681 1.00 96.94 88 ALA A C 1
ATOM 639 O O . ALA A 1 88 ? 18.528 1.401 12.147 1.00 96.94 88 ALA A O 1
ATOM 640 N N . GLN A 1 89 ? 16.638 0.232 12.489 1.00 95.50 89 GLN A N 1
ATOM 641 C CA . GLN A 1 89 ? 17.033 -0.927 11.688 1.00 95.50 89 GLN A CA 1
ATOM 642 C C . GLN A 1 89 ? 17.224 -0.577 10.211 1.00 95.50 89 GLN A C 1
ATOM 644 O O . GLN A 1 89 ? 18.162 -1.066 9.583 1.00 95.50 89 GLN A O 1
ATOM 649 N N . GLY A 1 90 ? 16.365 0.280 9.652 1.00 95.44 90 GLY A N 1
ATOM 650 C CA . GLY A 1 90 ? 16.476 0.759 8.274 1.00 95.44 90 GLY A CA 1
ATOM 651 C C . GLY A 1 90 ? 17.737 1.592 8.019 1.00 95.44 90 GLY A C 1
ATOM 652 O O . GLY A 1 90 ? 18.221 1.635 6.892 1.00 95.44 90 GLY A O 1
ATOM 653 N N . ARG A 1 91 ? 18.305 2.206 9.065 1.00 96.44 91 ARG A N 1
ATOM 654 C CA . ARG A 1 91 ? 19.556 2.981 9.018 1.00 96.44 91 ARG A CA 1
ATOM 655 C C . ARG A 1 91 ? 20.802 2.181 9.419 1.00 96.44 91 ARG A C 1
ATOM 657 O O . ARG A 1 91 ? 21.898 2.740 9.412 1.00 96.44 91 ARG A O 1
ATOM 664 N N . GLU A 1 92 ? 20.670 0.903 9.778 1.00 96.50 92 GLU A N 1
ATOM 665 C CA . GLU A 1 92 ? 21.813 0.086 10.199 1.00 96.50 92 GLU A CA 1
ATOM 666 C C . GLU A 1 92 ? 22.841 -0.077 9.062 1.00 96.50 92 GLU A C 1
ATOM 668 O O . GLU A 1 92 ? 22.505 -0.585 7.984 1.00 96.50 92 GLU A O 1
ATOM 673 N N . PRO A 1 93 ? 24.118 0.291 9.289 1.00 95.00 93 PRO A N 1
ATOM 674 C CA . PRO A 1 93 ? 25.167 0.094 8.299 1.00 95.00 93 PRO A CA 1
ATOM 675 C C . PRO A 1 93 ? 25.334 -1.383 7.923 1.00 95.00 93 PRO A C 1
ATOM 677 O O . PRO A 1 93 ? 25.346 -2.263 8.783 1.00 95.00 93 PRO A O 1
ATOM 680 N N . GLY A 1 94 ? 25.512 -1.657 6.629 1.00 94.19 94 GLY A N 1
ATOM 681 C CA . GLY A 1 94 ? 25.747 -3.011 6.114 1.00 94.19 94 GLY A CA 1
ATOM 682 C C . GLY A 1 94 ? 24.489 -3.864 5.922 1.00 94.19 94 GLY A C 1
ATOM 683 O O . GLY A 1 94 ? 24.598 -4.987 5.431 1.00 94.19 94 GLY A O 1
ATOM 684 N N . ARG A 1 95 ? 23.297 -3.349 6.249 1.00 94.31 95 ARG A N 1
ATOM 685 C CA . ARG A 1 95 ? 22.034 -4.011 5.908 1.00 94.31 95 ARG A CA 1
ATOM 686 C C . ARG A 1 95 ? 21.852 -4.077 4.380 1.00 94.31 95 ARG A C 1
ATOM 688 O O . ARG A 1 95 ? 22.169 -3.097 3.699 1.00 94.31 95 ARG A O 1
ATOM 695 N N . PRO A 1 96 ? 21.330 -5.189 3.819 1.00 95.31 96 PRO A N 1
ATOM 696 C CA . PRO A 1 96 ? 20.984 -5.249 2.404 1.00 95.31 96 PRO A CA 1
ATOM 697 C C . PRO A 1 96 ? 20.033 -4.117 2.018 1.00 95.31 96 PRO A C 1
ATOM 699 O O . PRO A 1 96 ? 19.069 -3.832 2.728 1.00 95.31 96 PRO A O 1
ATOM 702 N N . LEU A 1 97 ? 20.294 -3.483 0.875 1.00 92.50 97 LEU A N 1
ATOM 703 C CA . LEU A 1 97 ? 19.584 -2.276 0.454 1.00 92.50 97 LEU A CA 1
ATOM 704 C C . LEU A 1 97 ? 18.066 -2.479 0.346 1.00 92.50 97 LEU A C 1
ATOM 706 O O . LEU A 1 97 ? 17.304 -1.629 0.794 1.00 92.50 97 LEU A O 1
ATOM 710 N N . ALA A 1 98 ? 17.634 -3.625 -0.185 1.00 90.06 98 ALA A N 1
ATOM 711 C CA . ALA A 1 98 ? 16.218 -3.976 -0.287 1.00 90.06 98 ALA A CA 1
ATOM 712 C C . ALA A 1 98 ? 15.540 -4.095 1.091 1.00 90.06 98 ALA A C 1
ATOM 714 O O . ALA A 1 98 ? 14.432 -3.593 1.276 1.00 90.06 98 ALA A O 1
ATOM 715 N N . ASP A 1 99 ? 16.220 -4.698 2.071 1.00 93.50 99 ASP A N 1
ATOM 716 C CA . ASP A 1 99 ? 15.694 -4.861 3.430 1.00 93.50 99 ASP A CA 1
ATOM 717 C C . ASP A 1 99 ? 15.604 -3.513 4.149 1.00 93.50 99 ASP A C 1
ATOM 719 O O . ASP A 1 99 ? 14.600 -3.205 4.790 1.00 93.50 99 ASP A O 1
ATOM 723 N N . ALA A 1 100 ? 16.651 -2.693 4.027 1.00 96.06 100 ALA A N 1
ATOM 724 C CA . ALA A 1 100 ? 16.681 -1.351 4.592 1.00 96.06 100 ALA A CA 1
ATOM 725 C C . ALA A 1 100 ? 15.578 -0.466 3.983 1.00 96.06 100 ALA A C 1
ATOM 727 O O . ALA A 1 100 ? 14.864 0.217 4.718 1.00 96.06 100 ALA A O 1
ATOM 728 N N . LEU A 1 101 ? 15.362 -0.550 2.664 1.00 95.19 101 LEU A N 1
ATOM 729 C CA . LEU A 1 101 ? 14.297 0.181 1.979 1.00 95.19 101 LEU A CA 1
ATOM 730 C C . LEU A 1 101 ? 12.910 -0.274 2.440 1.00 95.19 101 LEU A C 1
ATOM 732 O O . LEU A 1 101 ? 12.057 0.567 2.712 1.00 95.19 101 LEU A O 1
ATOM 736 N N . ASN A 1 102 ? 12.692 -1.584 2.594 1.00 93.81 102 ASN A N 1
ATOM 737 C CA . ASN A 1 102 ? 11.430 -2.112 3.107 1.00 93.81 102 ASN A CA 1
ATOM 738 C C . ASN A 1 102 ? 11.130 -1.614 4.532 1.00 93.81 102 ASN A C 1
ATOM 740 O O . ASN A 1 102 ? 10.004 -1.207 4.817 1.00 93.81 102 ASN A O 1
ATOM 744 N N . LEU A 1 103 ? 12.129 -1.607 5.420 1.00 95.88 103 LEU A N 1
ATOM 745 C CA . LEU A 1 103 ? 11.985 -1.106 6.792 1.00 95.88 103 LEU A CA 1
ATOM 746 C C . LEU A 1 103 ? 11.650 0.388 6.826 1.00 95.88 103 LEU A C 1
ATOM 748 O O . LEU A 1 103 ? 10.729 0.790 7.536 1.00 95.88 103 LEU A O 1
ATOM 752 N N . LEU A 1 104 ? 12.355 1.202 6.035 1.00 96.94 104 LEU A N 1
ATOM 753 C CA . LEU A 1 104 ? 12.099 2.641 5.966 1.00 96.94 104 LEU A CA 1
ATOM 754 C C . LEU A 1 104 ? 10.741 2.951 5.330 1.00 96.94 104 LEU A C 1
ATOM 756 O O . LEU A 1 104 ? 10.038 3.825 5.824 1.00 96.94 104 LEU A O 1
ATOM 760 N N . GLN A 1 105 ? 10.315 2.199 4.311 1.00 95.81 105 GLN A N 1
ATOM 761 C CA . GLN A 1 105 ? 8.973 2.338 3.738 1.00 95.81 105 GLN A CA 1
ATOM 762 C C . GLN A 1 105 ? 7.886 2.079 4.792 1.00 95.81 105 GLN A C 1
ATOM 764 O O . GLN A 1 105 ? 6.911 2.824 4.890 1.00 95.81 105 GLN A O 1
ATOM 769 N N . ARG A 1 106 ? 8.061 1.034 5.609 1.00 96.19 106 ARG A N 1
ATOM 770 C CA . ARG A 1 106 ? 7.158 0.705 6.722 1.00 96.19 106 ARG A CA 1
ATOM 771 C C . ARG A 1 106 ? 7.141 1.808 7.780 1.00 96.19 106 ARG A C 1
ATOM 773 O O . ARG A 1 106 ? 6.066 2.158 8.254 1.00 96.19 106 ARG A O 1
ATOM 780 N N . ALA A 1 107 ? 8.300 2.379 8.109 1.00 97.31 107 ALA A N 1
ATOM 781 C CA . ALA A 1 107 ? 8.399 3.504 9.036 1.00 97.31 107 ALA A CA 1
ATOM 782 C C . ALA A 1 107 ? 7.660 4.748 8.503 1.00 97.31 107 ALA A C 1
ATOM 784 O O . ALA A 1 107 ? 6.805 5.277 9.208 1.00 97.31 107 ALA A O 1
ATOM 785 N N . VAL A 1 108 ? 7.891 5.139 7.239 1.00 96.62 108 VAL A N 1
ATOM 786 C CA . VAL A 1 108 ? 7.176 6.255 6.581 1.00 96.62 108 VAL A CA 1
ATOM 787 C C . VAL A 1 108 ? 5.667 6.016 6.568 1.00 96.62 108 VAL A C 1
ATOM 789 O O . VAL A 1 108 ? 4.898 6.934 6.813 1.00 96.62 108 VAL A O 1
ATOM 792 N N . THR A 1 109 ? 5.226 4.783 6.312 1.00 93.81 109 THR A N 1
ATOM 793 C CA . THR A 1 109 ? 3.789 4.462 6.285 1.00 93.81 109 THR A CA 1
ATOM 794 C C . THR A 1 109 ? 3.152 4.585 7.675 1.00 93.81 109 THR A C 1
ATOM 796 O O . THR A 1 109 ? 2.000 4.990 7.785 1.00 93.81 109 THR A O 1
ATOM 799 N N . LEU A 1 110 ? 3.889 4.250 8.741 1.00 94.62 110 LEU A N 1
ATOM 800 C CA . LEU A 1 110 ? 3.399 4.346 10.120 1.00 94.62 110 LEU A CA 1
ATOM 801 C C . LEU A 1 110 ? 3.339 5.779 10.653 1.00 94.62 110 LEU A C 1
ATOM 803 O O . LEU A 1 110 ? 2.457 6.074 11.456 1.00 94.62 110 LEU A O 1
ATOM 807 N N . LYS A 1 111 ? 4.288 6.636 10.263 1.00 96.06 111 LYS A N 1
ATOM 808 C CA . LYS A 1 111 ? 4.335 8.054 10.648 1.00 96.06 111 LYS A CA 1
ATOM 809 C C . LYS A 1 111 ? 4.700 8.915 9.441 1.00 96.06 111 LYS A C 1
ATOM 811 O O . LYS A 1 111 ? 5.862 9.310 9.296 1.00 96.06 111 LYS A O 1
ATOM 816 N N . PRO A 1 112 ? 3.735 9.185 8.550 1.00 93.31 112 PRO A N 1
ATOM 817 C CA . PRO A 1 112 ? 3.993 9.942 7.333 1.00 93.31 112 PRO A CA 1
ATOM 818 C C . PRO A 1 112 ? 4.468 11.370 7.611 1.00 93.31 112 PRO A C 1
ATOM 820 O O . PRO A 1 112 ? 5.111 11.952 6.753 1.00 93.31 112 PRO A O 1
ATOM 823 N N . GLU A 1 113 ? 4.207 11.934 8.787 1.00 94.94 113 GLU A N 1
ATOM 824 C CA . GLU A 1 113 ? 4.624 13.277 9.202 1.00 94.94 113 GLU A CA 1
ATOM 825 C C . GLU A 1 113 ? 6.069 13.373 9.737 1.00 94.94 113 GLU A C 1
ATOM 827 O O . GLU A 1 113 ? 6.559 14.478 9.974 1.00 94.94 113 GLU A O 1
ATOM 832 N N . ASP A 1 114 ? 6.772 12.250 9.936 1.00 96.38 114 ASP A N 1
ATOM 833 C CA . ASP A 1 114 ? 8.134 12.247 10.486 1.00 96.38 114 ASP A CA 1
ATOM 834 C C . ASP A 1 114 ? 9.187 12.563 9.408 1.00 96.38 114 ASP A C 1
ATOM 836 O O . ASP A 1 114 ? 9.699 11.679 8.715 1.00 96.38 114 ASP A O 1
ATOM 840 N N . GLU A 1 115 ? 9.537 13.846 9.279 1.00 95.00 115 GLU A N 1
ATOM 841 C CA . GLU A 1 115 ? 10.535 14.333 8.312 1.00 95.00 115 GLU A CA 1
ATOM 842 C C . GLU A 1 115 ? 11.875 13.571 8.335 1.00 95.00 115 GLU A C 1
ATOM 844 O O . GLU A 1 115 ? 12.367 13.206 7.261 1.00 95.00 115 GLU A O 1
ATOM 849 N N . PRO A 1 116 ? 12.476 13.245 9.501 1.00 94.75 116 PRO A N 1
ATOM 850 C CA . PRO A 1 116 ? 13.702 12.448 9.531 1.00 94.75 116 PRO A CA 1
ATOM 851 C C . PRO A 1 116 ? 13.546 11.068 8.876 1.00 94.75 116 PRO A C 1
ATOM 853 O O . PRO A 1 116 ? 14.464 10.590 8.197 1.00 94.75 116 PRO A O 1
ATOM 856 N N . THR A 1 117 ? 12.407 10.407 9.074 1.00 96.69 117 THR A N 1
ATOM 857 C CA . THR A 1 117 ? 12.110 9.107 8.463 1.00 96.69 117 THR A CA 1
ATOM 858 C C . THR A 1 117 ? 11.893 9.237 6.965 1.00 96.69 117 THR A C 1
ATOM 860 O O . THR A 1 117 ? 12.486 8.468 6.202 1.00 96.69 117 THR A O 1
ATOM 863 N N . GLN A 1 118 ? 11.134 10.244 6.523 1.00 95.50 118 GLN A N 1
ATOM 864 C CA . GLN A 1 118 ? 10.963 10.509 5.096 1.00 95.50 118 GLN A CA 1
ATOM 865 C C . GLN A 1 118 ? 12.300 10.802 4.404 1.00 95.50 118 GLN A C 1
ATOM 867 O O . GLN A 1 118 ? 12.568 10.263 3.329 1.00 95.50 118 GLN A O 1
ATOM 872 N N . GLN A 1 119 ? 13.158 11.626 5.015 1.00 95.19 119 GLN A N 1
ATOM 873 C CA . GLN A 1 119 ? 14.475 11.948 4.472 1.00 95.19 119 GLN A CA 1
ATOM 874 C C . GLN A 1 119 ? 15.321 10.683 4.296 1.00 95.19 119 GLN A C 1
ATOM 876 O O . GLN A 1 119 ? 15.849 10.448 3.209 1.00 95.19 119 GLN A O 1
ATOM 881 N N . ALA A 1 120 ? 15.395 9.837 5.327 1.00 95.25 120 ALA A N 1
ATOM 882 C CA . ALA A 1 120 ? 16.152 8.590 5.249 1.00 95.25 120 ALA A CA 1
ATOM 883 C C . ALA A 1 120 ? 15.612 7.649 4.163 1.00 95.25 120 ALA A C 1
ATOM 885 O O . ALA A 1 120 ? 16.392 7.030 3.439 1.00 95.25 120 ALA A O 1
ATOM 886 N N . PHE A 1 121 ? 14.286 7.548 4.025 1.00 96.31 121 PHE A N 1
ATOM 887 C CA . PHE A 1 121 ? 13.673 6.753 2.965 1.00 96.31 121 PHE A CA 1
ATOM 888 C C . PHE A 1 121 ? 14.034 7.287 1.572 1.00 96.31 121 PHE A C 1
ATOM 890 O O . PHE A 1 121 ? 14.461 6.504 0.726 1.00 96.31 121 PHE A O 1
ATOM 897 N N . ARG A 1 122 ? 13.935 8.607 1.342 1.00 94.44 122 ARG A N 1
ATOM 898 C CA . ARG A 1 122 ? 14.289 9.250 0.061 1.00 94.44 122 ARG A CA 1
ATOM 899 C C . ARG A 1 122 ? 15.745 8.997 -0.329 1.00 94.44 122 ARG A C 1
ATOM 901 O O . ARG A 1 122 ? 16.014 8.613 -1.465 1.00 94.44 122 ARG A O 1
ATOM 908 N N . GLU A 1 123 ? 16.676 9.185 0.605 1.00 92.50 123 GLU A N 1
ATOM 909 C CA . GLU A 1 123 ? 18.109 8.956 0.374 1.00 92.50 123 GLU A CA 1
ATOM 910 C C . GLU A 1 123 ? 18.387 7.505 -0.048 1.00 92.50 123 GLU A C 1
ATOM 912 O O . GLU A 1 123 ? 19.124 7.246 -1.005 1.00 92.50 123 GLU A O 1
ATOM 917 N N . LEU A 1 124 ? 17.757 6.545 0.633 1.00 94.12 124 LEU A N 1
ATOM 918 C CA . LEU A 1 124 ? 17.969 5.130 0.363 1.00 94.12 124 LEU A CA 1
ATOM 919 C C . LEU A 1 124 ? 17.266 4.654 -0.917 1.00 94.12 124 LEU A C 1
ATOM 921 O O . LEU A 1 124 ? 17.826 3.842 -1.657 1.00 94.12 124 LEU A O 1
ATOM 925 N N . TYR A 1 125 ? 16.073 5.180 -1.200 1.00 93.31 125 TYR A N 1
ATOM 926 C CA . TYR A 1 125 ? 15.335 4.918 -2.434 1.00 93.31 125 TYR A CA 1
ATOM 927 C C . TYR A 1 125 ? 16.165 5.308 -3.657 1.00 93.31 125 TYR A C 1
ATOM 929 O O . TYR A 1 125 ? 16.357 4.494 -4.560 1.00 93.31 125 TYR A O 1
ATOM 937 N N . TRP A 1 126 ? 16.745 6.512 -3.653 1.00 89.62 126 TRP A N 1
ATOM 938 C CA . TRP A 1 126 ? 17.583 6.968 -4.761 1.00 89.62 126 TRP A CA 1
ATOM 939 C C . TRP A 1 126 ? 18.834 6.126 -4.942 1.00 89.62 126 TRP A C 1
ATOM 941 O O . TRP A 1 126 ? 19.200 5.799 -6.070 1.00 89.62 126 TRP A O 1
ATOM 951 N N . LYS A 1 127 ? 19.464 5.708 -3.843 1.00 88.56 127 LYS A N 1
ATOM 952 C CA . LYS A 1 127 ? 20.584 4.772 -3.913 1.00 88.56 127 LYS A CA 1
ATOM 953 C C . LYS A 1 127 ? 20.175 3.450 -4.577 1.00 88.56 127 LYS A C 1
ATOM 955 O O . LYS A 1 127 ? 20.902 2.956 -5.436 1.00 88.56 127 LYS A O 1
ATOM 960 N N . ALA A 1 128 ? 19.018 2.895 -4.213 1.00 87.25 128 ALA A N 1
ATOM 961 C CA . ALA A 1 128 ? 18.504 1.654 -4.795 1.00 87.25 128 ALA A CA 1
ATOM 962 C C . ALA A 1 128 ? 18.188 1.793 -6.284 1.00 87.25 128 ALA A C 1
ATOM 964 O O . ALA A 1 128 ? 18.544 0.915 -7.073 1.00 87.25 128 ALA A O 1
ATOM 965 N N . GLU A 1 129 ? 17.583 2.911 -6.675 1.00 86.56 129 GLU A N 1
ATOM 966 C CA . GLU A 1 129 ? 17.249 3.177 -8.067 1.00 86.56 129 GLU A CA 1
ATOM 967 C C . GLU A 1 129 ? 18.504 3.387 -8.925 1.00 86.56 129 GLU A C 1
ATOM 969 O O . GLU A 1 129 ? 18.623 2.806 -10.004 1.00 86.56 129 GLU A O 1
ATOM 974 N N . LEU A 1 130 ? 19.510 4.103 -8.414 1.00 87.69 130 LEU A N 1
ATOM 975 C CA . LEU A 1 130 ? 20.807 4.236 -9.081 1.00 87.69 130 LEU A CA 1
ATOM 976 C C . LEU A 1 130 ? 21.504 2.879 -9.252 1.00 87.69 130 LEU A C 1
ATOM 978 O O . LEU A 1 130 ? 21.977 2.566 -10.345 1.00 87.69 130 LEU A O 1
ATOM 982 N N . GLU A 1 131 ? 21.532 2.034 -8.215 1.00 88.31 131 GLU A N 1
ATOM 983 C CA . GLU A 1 131 ? 22.086 0.679 -8.329 1.00 88.31 131 GLU A CA 1
ATOM 984 C C . GLU A 1 131 ? 21.333 -0.166 -9.368 1.00 88.31 131 GLU A C 1
ATOM 986 O O . GLU A 1 131 ? 21.953 -0.934 -10.113 1.00 88.31 131 GLU A O 1
ATOM 991 N N . ARG A 1 132 ? 20.004 -0.020 -9.451 1.00 85.81 132 ARG A N 1
ATOM 992 C CA . ARG A 1 132 ? 19.169 -0.691 -10.456 1.00 85.81 132 ARG A CA 1
ATOM 993 C C . ARG A 1 132 ? 19.525 -0.231 -11.866 1.00 85.81 132 ARG A C 1
ATOM 995 O O . ARG A 1 132 ? 19.701 -1.078 -12.741 1.00 85.81 132 ARG A O 1
ATOM 1002 N N . LEU A 1 133 ? 19.668 1.075 -12.087 1.00 81.12 133 LEU A N 1
ATOM 1003 C CA . LEU A 1 133 ? 20.029 1.652 -13.385 1.00 81.12 133 LEU A CA 1
ATOM 1004 C C . LEU A 1 133 ? 21.435 1.232 -13.826 1.00 81.12 133 LEU A C 1
ATOM 1006 O O . LEU A 1 133 ? 21.621 0.820 -14.972 1.00 81.12 133 LEU A O 1
ATOM 1010 N N . VAL A 1 134 ? 22.412 1.244 -12.915 1.00 84.75 134 VAL A N 1
ATOM 1011 C CA . VAL A 1 134 ? 23.778 0.771 -13.196 1.00 84.75 134 VAL A CA 1
ATOM 1012 C C . VAL A 1 134 ? 23.774 -0.711 -13.569 1.00 84.75 134 VAL A C 1
ATOM 1014 O O . VAL A 1 134 ? 24.376 -1.087 -14.575 1.00 84.75 134 VAL A O 1
ATOM 1017 N N . LYS A 1 135 ? 23.050 -1.558 -12.822 1.00 83.75 135 LYS A N 1
ATOM 1018 C CA . LYS A 1 135 ? 22.902 -2.987 -13.150 1.00 83.75 135 LYS A CA 1
ATOM 1019 C C . LYS A 1 135 ? 22.191 -3.198 -14.482 1.00 83.75 135 LYS A C 1
ATOM 1021 O O . LYS A 1 135 ? 22.620 -4.041 -15.259 1.00 83.75 135 LYS A O 1
ATOM 1026 N N . ALA A 1 136 ? 21.135 -2.439 -14.765 1.00 79.25 136 ALA A N 1
ATOM 1027 C CA . ALA A 1 136 ? 20.409 -2.524 -16.028 1.00 79.25 136 ALA A CA 1
ATOM 1028 C C . ALA A 1 136 ? 21.294 -2.131 -17.219 1.00 79.25 136 ALA A C 1
ATOM 1030 O O . ALA A 1 136 ? 21.225 -2.778 -18.262 1.00 79.25 136 ALA A O 1
ATOM 1031 N N . ARG A 1 137 ? 22.155 -1.120 -17.054 1.00 80.25 137 ARG A N 1
ATOM 1032 C CA . ARG A 1 137 ? 23.149 -0.726 -18.057 1.00 80.25 137 ARG A CA 1
ATOM 1033 C C . ARG A 1 137 ? 24.221 -1.798 -18.238 1.00 80.25 137 ARG A C 1
ATOM 1035 O O . ARG A 1 137 ? 24.487 -2.188 -19.364 1.00 80.25 137 ARG A O 1
ATOM 1042 N N . ALA A 1 138 ? 24.776 -2.323 -17.146 1.00 80.94 138 ALA A N 1
ATOM 1043 C CA . ALA A 1 138 ? 25.779 -3.389 -17.192 1.00 80.94 138 ALA A CA 1
ATOM 1044 C C . ALA A 1 138 ? 25.229 -4.699 -17.785 1.00 80.94 138 ALA A C 1
ATOM 1046 O O . ALA A 1 138 ? 25.942 -5.414 -18.479 1.00 80.94 138 ALA A O 1
ATOM 1047 N N . ALA A 1 139 ? 23.952 -5.006 -17.545 1.00 78.69 139 ALA A N 1
ATOM 1048 C CA . ALA A 1 139 ? 23.269 -6.157 -18.132 1.00 78.69 139 ALA A CA 1
ATOM 1049 C C . ALA A 1 139 ? 22.919 -5.954 -19.615 1.00 78.69 139 ALA A C 1
ATOM 1051 O O . ALA A 1 139 ? 22.646 -6.925 -20.321 1.00 78.69 139 ALA A O 1
ATOM 1052 N N . LYS A 1 140 ? 22.910 -4.705 -20.092 1.00 58.94 140 LYS A N 1
ATOM 1053 C CA . LYS A 1 140 ? 22.608 -4.352 -21.474 1.00 58.94 140 LYS A CA 1
ATOM 1054 C C . LYS A 1 140 ? 23.835 -3.755 -22.172 1.00 58.94 140 LYS A C 1
ATOM 1056 O O . LYS A 1 140 ? 23.809 -2.607 -22.600 1.00 58.94 140 LYS A O 1
ATOM 1061 N N . ASP A 1 141 ? 24.777 -4.635 -22.510 1.00 50.69 141 ASP A N 1
ATOM 1062 C CA . ASP A 1 141 ? 25.634 -4.535 -23.714 1.00 50.69 141 ASP A CA 1
ATOM 1063 C C . ASP A 1 141 ? 24.805 -4.621 -25.034 1.00 50.69 141 ASP A C 1
ATOM 1065 O O . ASP A 1 141 ? 25.313 -4.851 -26.126 1.00 50.69 141 ASP A O 1
ATOM 1069 N N . THR A 1 142 ? 23.474 -4.480 -24.936 1.00 42.88 142 THR A N 1
ATOM 1070 C CA . THR A 1 142 ? 22.478 -4.559 -26.016 1.00 42.88 142 THR A CA 1
ATOM 1071 C C . THR A 1 142 ? 21.411 -3.456 -25.944 1.00 42.88 142 THR A C 1
ATOM 1073 O O . THR A 1 142 ? 20.444 -3.500 -26.708 1.00 42.88 142 THR A O 1
ATOM 1076 N N . LEU A 1 143 ? 21.559 -2.430 -25.086 1.00 43.16 143 LEU A N 1
ATOM 1077 C CA . LEU A 1 143 ? 20.847 -1.170 -25.335 1.00 43.16 143 LEU A CA 1
ATOM 1078 C C . LEU A 1 143 ? 21.448 -0.612 -26.616 1.00 43.16 143 LEU A C 1
ATOM 1080 O O . LEU A 1 143 ? 22.533 -0.040 -26.581 1.00 43.16 143 LEU A O 1
ATOM 1084 N N . LYS A 1 144 ? 20.757 -0.810 -27.748 1.00 45.56 144 LYS A N 1
ATOM 1085 C CA . LYS A 1 144 ? 20.971 0.032 -28.925 1.00 45.56 144 LYS A CA 1
ATOM 1086 C C . LYS A 1 144 ? 21.031 1.460 -28.408 1.00 45.56 144 LYS A C 1
ATOM 1088 O O . LYS A 1 144 ? 20.116 1.860 -27.682 1.00 45.56 144 LYS A O 1
ATOM 1093 N N . GLU A 1 145 ? 22.128 2.145 -28.720 1.00 44.75 145 GLU A N 1
ATOM 1094 C CA . GLU A 1 145 ? 22.315 3.546 -28.368 1.00 44.75 145 GLU A CA 1
ATOM 1095 C C . GLU A 1 145 ? 20.991 4.282 -28.589 1.00 44.75 145 GLU A C 1
ATOM 1097 O O . GLU A 1 145 ? 20.345 4.052 -29.624 1.00 44.75 145 GLU A O 1
ATOM 1102 N N . PRO A 1 146 ? 20.537 5.103 -27.624 1.00 41.31 146 PRO A N 1
ATOM 1103 C CA . PRO A 1 146 ? 19.411 5.980 -27.875 1.00 41.31 146 PRO A CA 1
ATOM 1104 C C . PRO A 1 146 ? 19.718 6.710 -29.181 1.00 41.31 146 PRO A C 1
ATOM 1106 O O . PRO A 1 146 ? 20.781 7.327 -29.294 1.00 41.31 146 PRO A O 1
ATOM 1109 N N . ARG A 1 147 ? 18.837 6.570 -30.185 1.00 39.44 147 ARG A N 1
ATOM 1110 C CA . ARG A 1 147 ? 18.880 7.425 -31.377 1.00 39.44 147 ARG A CA 1
ATOM 1111 C C . ARG A 1 147 ? 19.062 8.841 -30.858 1.00 39.44 147 ARG A C 1
ATOM 1113 O O . ARG A 1 147 ? 18.293 9.234 -29.984 1.00 39.44 147 ARG A O 1
ATOM 1120 N N . GLU A 1 148 ? 20.107 9.515 -31.337 1.00 38.66 148 GLU A N 1
ATOM 1121 C CA . GLU A 1 148 ? 20.471 10.869 -30.932 1.00 38.66 148 GLU A CA 1
ATOM 1122 C C . GLU A 1 148 ? 19.202 11.686 -30.700 1.00 38.66 148 GLU A C 1
ATOM 1124 O O . GLU A 1 148 ? 18.402 11.880 -31.618 1.00 38.66 148 GLU A O 1
ATOM 1129 N N . SER A 1 149 ? 18.977 12.079 -29.444 1.00 37.91 149 SER A N 1
ATOM 1130 C CA . SER A 1 149 ? 17.920 13.027 -29.134 1.00 37.91 149 SER A CA 1
ATOM 1131 C C . SER A 1 149 ? 18.180 14.271 -29.988 1.00 37.91 149 SER A C 1
ATOM 1133 O O . SER A 1 149 ? 19.314 14.763 -29.989 1.00 37.91 149 SER A O 1
ATOM 1135 N N . PRO A 1 150 ? 17.175 14.812 -30.700 1.00 35.06 150 PRO A N 1
ATOM 1136 C CA . PRO A 1 150 ? 17.338 16.037 -31.481 1.00 35.06 150 PRO A CA 1
ATOM 1137 C C . PRO A 1 150 ? 17.702 17.263 -30.618 1.00 35.06 150 PRO A C 1
ATOM 1139 O O . PRO A 1 150 ? 17.957 18.332 -31.164 1.00 35.06 150 PRO A O 1
ATOM 1142 N N . PHE A 1 151 ? 17.771 17.109 -29.290 1.00 38.25 151 PHE A N 1
ATOM 1143 C CA . PHE A 1 151 ? 18.091 18.149 -28.313 1.00 38.25 151 PHE A CA 1
ATOM 1144 C C . PHE A 1 151 ? 19.482 18.005 -27.671 1.00 38.25 151 PHE A C 1
ATOM 1146 O O . PHE A 1 151 ? 19.673 18.393 -26.521 1.00 38.25 151 PHE A O 1
ATOM 1153 N N . SER A 1 152 ? 20.483 17.457 -28.370 1.00 38.47 152 SER A N 1
ATOM 1154 C CA . SER A 1 152 ? 21.863 17.511 -27.868 1.00 38.47 152 SER A CA 1
ATOM 1155 C C . SER A 1 152 ? 22.500 18.877 -28.164 1.00 38.47 152 SER A C 1
ATOM 1157 O O . SER A 1 152 ? 23.210 19.041 -29.160 1.00 38.47 152 SER A O 1
ATOM 1159 N N . GLU A 1 153 ? 22.275 19.873 -27.310 1.00 43.03 153 GLU A N 1
ATOM 1160 C CA . GLU A 1 153 ? 23.094 21.089 -27.331 1.00 43.03 153 GLU A CA 1
ATOM 1161 C C . GLU A 1 153 ? 24.443 20.808 -26.654 1.00 43.03 153 GLU A C 1
ATOM 1163 O O . GLU A 1 153 ? 24.534 20.472 -25.473 1.00 43.03 153 GLU A O 1
ATOM 1168 N N . ALA A 1 154 ? 25.525 20.896 -27.429 1.00 43.97 154 ALA A N 1
ATOM 1169 C CA . ALA A 1 154 ? 26.878 20.777 -26.904 1.00 43.97 154 ALA A CA 1
ATOM 1170 C C . ALA A 1 154 ? 27.274 22.093 -26.217 1.00 43.97 154 ALA A C 1
ATOM 1172 O O . ALA A 1 154 ? 27.765 23.016 -26.866 1.00 43.97 154 ALA A O 1
ATOM 1173 N N . CYS A 1 155 ? 27.084 22.175 -24.903 1.00 45.00 155 CYS A N 1
ATOM 1174 C CA . CYS A 1 155 ? 27.406 23.377 -24.135 1.00 45.00 155 CYS A CA 1
ATOM 1175 C C . CYS A 1 155 ? 28.875 23.387 -23.679 1.00 45.00 155 CYS A C 1
ATOM 1177 O O . CYS A 1 155 ? 29.424 22.369 -23.252 1.00 45.00 155 CYS A O 1
ATOM 1179 N N . GLY A 1 156 ? 29.522 24.553 -23.788 1.00 43.81 156 GLY A N 1
ATOM 1180 C CA . GLY A 1 156 ? 30.917 24.768 -23.378 1.00 43.81 156 GLY A CA 1
ATOM 1181 C C . GLY A 1 156 ? 31.110 25.025 -21.879 1.00 43.81 156 GLY A C 1
ATOM 1182 O O . GLY A 1 156 ? 32.227 24.882 -21.393 1.00 43.81 156 GLY A O 1
ATOM 1183 N N . ASP A 1 157 ? 30.037 25.370 -21.159 1.00 56.25 157 ASP A N 1
ATOM 1184 C CA . ASP A 1 157 ? 30.025 25.579 -19.708 1.00 56.25 157 ASP A CA 1
ATOM 1185 C C . ASP A 1 157 ? 29.056 24.578 -19.036 1.00 56.25 157 ASP A C 1
ATOM 1187 O O . ASP A 1 157 ? 27.839 24.671 -19.240 1.00 56.25 157 ASP A O 1
ATOM 1191 N N . PRO A 1 158 ? 29.574 23.610 -18.256 1.00 48.47 158 PRO A N 1
ATOM 1192 C CA . PRO A 1 158 ? 28.770 22.604 -17.568 1.00 48.47 158 PRO A CA 1
ATOM 1193 C C . PRO A 1 158 ? 27.757 23.186 -16.572 1.00 48.47 158 PRO A C 1
ATOM 1195 O O . PRO A 1 158 ? 26.650 22.662 -16.453 1.00 48.47 158 PRO A O 1
ATOM 1198 N N . GLU A 1 159 ? 28.118 24.247 -15.844 1.00 47.22 159 GLU A N 1
ATOM 1199 C CA . GLU A 1 159 ? 27.296 24.768 -14.746 1.00 47.22 159 GLU A CA 1
ATOM 1200 C C . GLU A 1 159 ? 26.110 25.579 -15.279 1.00 47.22 159 GLU A C 1
ATOM 1202 O O . GLU A 1 159 ? 24.974 25.405 -14.826 1.00 47.22 159 GLU A O 1
ATOM 1207 N N . ALA A 1 160 ? 26.357 26.416 -16.290 1.00 54.06 160 ALA A N 1
ATOM 1208 C CA . ALA A 1 160 ? 25.308 27.149 -16.993 1.00 54.06 160 ALA A CA 1
ATOM 1209 C C . ALA A 1 160 ? 24.302 26.199 -17.664 1.00 54.06 160 ALA A C 1
ATOM 1211 O O . ALA A 1 160 ? 23.101 26.461 -17.645 1.00 54.06 160 ALA A O 1
ATOM 1212 N N . CYS A 1 161 ? 24.779 25.069 -18.196 1.00 54.88 161 CYS A N 1
ATOM 1213 C CA . CYS A 1 161 ? 23.946 24.081 -18.876 1.00 54.88 161 CYS A CA 1
ATOM 1214 C C . CYS A 1 161 ? 23.003 23.352 -17.911 1.00 54.88 161 CYS A C 1
ATOM 1216 O O . CYS A 1 161 ? 21.802 23.277 -18.154 1.00 54.88 161 CYS A O 1
ATOM 1218 N N . VAL A 1 162 ? 23.525 22.883 -16.771 1.00 50.81 162 VAL A N 1
ATOM 1219 C CA . VAL A 1 162 ? 22.688 22.264 -15.734 1.00 50.81 162 VAL A CA 1
ATOM 1220 C C . VAL A 1 162 ? 21.662 23.273 -15.213 1.00 50.81 162 VAL A C 1
ATOM 1222 O O . VAL A 1 162 ? 20.490 22.935 -15.109 1.00 50.81 162 VAL A O 1
ATOM 1225 N N . LYS A 1 163 ? 22.046 24.532 -14.963 1.00 54.47 163 LYS A N 1
ATOM 1226 C CA . LYS A 1 163 ? 21.095 25.578 -14.543 1.00 54.47 163 LYS A CA 1
ATOM 1227 C C . LYS A 1 163 ? 19.996 25.838 -15.578 1.00 54.47 163 LYS A C 1
ATOM 1229 O O . LYS A 1 163 ? 18.840 25.951 -15.187 1.00 54.47 163 LYS A O 1
ATOM 1234 N N . ALA A 1 164 ? 20.333 25.903 -16.866 1.00 56.69 164 ALA A N 1
ATOM 1235 C CA . ALA A 1 164 ? 19.362 26.117 -17.938 1.00 56.69 164 ALA A CA 1
ATOM 1236 C C . ALA A 1 164 ? 18.408 24.922 -18.110 1.00 56.69 164 ALA A C 1
ATOM 1238 O O . ALA A 1 164 ? 17.200 25.119 -18.219 1.00 56.69 164 ALA A O 1
ATOM 1239 N N . ALA A 1 165 ? 18.925 23.689 -18.053 1.00 52.88 165 ALA A N 1
ATOM 1240 C CA . ALA A 1 165 ? 18.114 22.474 -18.132 1.00 52.88 165 ALA A CA 1
ATOM 1241 C C . ALA A 1 165 ? 17.121 22.372 -16.965 1.00 52.88 165 ALA A C 1
ATOM 1243 O O . ALA A 1 165 ? 15.949 22.061 -17.166 1.00 52.88 165 ALA A O 1
ATOM 1244 N N . LEU A 1 166 ? 17.572 22.722 -15.756 1.00 50.34 166 LEU A N 1
ATOM 1245 C CA . LEU A 1 166 ? 16.743 22.762 -14.549 1.00 50.34 166 LEU A CA 1
ATOM 1246 C C . LEU A 1 166 ? 15.685 23.878 -14.554 1.00 50.34 166 LEU A C 1
ATOM 1248 O O . LEU A 1 166 ? 14.740 23.809 -13.776 1.00 50.34 166 LEU A O 1
ATOM 1252 N N . GLN A 1 167 ? 15.850 24.906 -15.389 1.00 52.91 167 GLN A N 1
ATOM 1253 C CA . GLN A 1 167 ? 14.895 26.009 -15.552 1.00 52.91 167 GLN A CA 1
ATOM 1254 C C . GLN A 1 167 ? 13.919 25.791 -16.716 1.00 52.91 167 GLN A C 1
ATOM 1256 O O . GLN A 1 167 ? 12.972 26.560 -16.861 1.00 52.91 167 GLN A O 1
ATOM 1261 N N . SER A 1 168 ? 14.139 24.774 -17.554 1.00 46.31 168 SER A N 1
ATOM 1262 C CA . SER A 1 168 ? 13.236 24.455 -18.657 1.00 46.31 168 SER A CA 1
ATOM 1263 C C . SER A 1 168 ? 12.064 23.603 -18.160 1.00 46.31 168 SER A C 1
ATOM 1265 O O . SER A 1 168 ? 12.267 22.576 -17.521 1.00 46.31 168 SER A O 1
ATOM 1267 N N . GLU A 1 169 ? 10.830 23.995 -18.483 1.00 44.31 169 GLU A N 1
ATOM 1268 C CA . GLU A 1 169 ? 9.608 23.233 -18.155 1.00 44.31 169 GLU A CA 1
ATOM 1269 C C . GLU A 1 169 ? 9.450 21.948 -19.001 1.00 44.31 169 GLU A C 1
ATOM 1271 O O . GLU A 1 169 ? 8.454 21.233 -18.902 1.00 44.31 169 GLU A O 1
ATOM 1276 N N . SER A 1 170 ? 10.424 21.629 -19.860 1.00 39.00 170 SER A N 1
ATOM 1277 C CA . SER A 1 170 ? 10.399 20.442 -20.714 1.00 39.00 170 SER A CA 1
ATOM 1278 C C . SER A 1 170 ? 10.886 19.192 -19.977 1.00 39.00 170 SER A C 1
ATOM 1280 O O . SER A 1 170 ? 12.003 19.141 -19.472 1.00 39.00 170 SER A O 1
ATOM 1282 N N . VAL A 1 171 ? 10.053 18.152 -20.005 1.00 41.72 171 VAL A N 1
ATOM 1283 C CA . VAL A 1 171 ? 10.150 16.898 -19.233 1.00 41.72 171 VAL A CA 1
ATOM 1284 C C . VAL A 1 171 ? 11.353 16.004 -19.598 1.00 41.72 171 VAL A C 1
ATOM 1286 O O . VAL A 1 171 ? 11.634 15.029 -18.908 1.00 41.72 171 VAL A O 1
ATOM 1289 N N . TRP A 1 172 ? 12.116 16.321 -20.649 1.00 35.78 172 TRP A N 1
ATOM 1290 C CA . TRP A 1 172 ? 13.214 15.467 -21.112 1.00 35.78 172 TRP A CA 1
ATOM 1291 C C . TRP A 1 172 ? 14.373 16.291 -21.674 1.00 35.78 172 TRP A C 1
ATOM 1293 O O . TRP A 1 172 ? 14.259 16.842 -22.767 1.00 35.78 172 TRP A O 1
ATOM 1303 N N . GLN A 1 173 ? 15.510 16.333 -20.975 1.00 41.25 173 GLN A N 1
ATOM 1304 C CA . GLN A 1 173 ? 16.761 16.839 -21.547 1.00 41.25 173 GLN A CA 1
ATOM 1305 C C . GLN A 1 173 ? 17.932 15.898 -21.252 1.00 41.25 173 GLN A C 1
ATOM 1307 O O . GLN A 1 173 ? 18.259 15.616 -20.100 1.00 41.25 173 GLN A O 1
ATOM 1312 N N . ASP A 1 174 ? 18.587 15.440 -22.320 1.00 40.84 174 ASP A N 1
ATOM 1313 C CA . ASP A 1 174 ? 19.878 14.760 -22.253 1.00 40.84 174 ASP A CA 1
ATOM 1314 C C . ASP A 1 174 ? 20.984 15.816 -22.127 1.00 40.84 174 ASP A C 1
ATOM 1316 O O . ASP A 1 174 ? 21.405 16.417 -23.116 1.00 40.84 174 ASP A O 1
ATOM 1320 N N . VAL A 1 175 ? 21.496 16.040 -20.917 1.00 40.66 175 VAL A N 1
ATOM 1321 C CA . VAL A 1 175 ? 22.604 16.984 -20.716 1.00 40.66 175 VAL A CA 1
ATOM 1322 C C . VAL A 1 175 ? 23.939 16.280 -20.973 1.00 40.66 175 VAL A C 1
ATOM 1324 O O . VAL A 1 175 ? 24.427 15.504 -20.152 1.00 40.66 175 VAL A O 1
ATOM 1327 N N . ARG A 1 176 ? 24.573 16.557 -22.120 1.00 39.66 176 ARG A N 1
ATOM 1328 C CA . ARG A 1 176 ? 25.948 16.113 -22.412 1.00 39.66 176 ARG A CA 1
ATOM 1329 C C . ARG A 1 176 ? 26.944 17.228 -22.114 1.00 39.66 176 ARG A C 1
ATOM 1331 O O . ARG A 1 176 ? 26.993 18.237 -22.810 1.00 39.66 176 ARG A O 1
ATOM 1338 N N . VAL A 1 177 ? 27.795 17.011 -21.117 1.00 39.00 177 VAL A N 1
ATOM 1339 C CA . VAL A 1 177 ? 28.901 17.919 -20.795 1.00 39.00 177 VAL A CA 1
ATOM 1340 C C . VAL A 1 177 ? 30.147 17.520 -21.594 1.00 39.00 177 VAL A C 1
ATOM 1342 O O . VAL A 1 177 ? 30.584 16.372 -21.545 1.00 39.00 177 VAL A O 1
ATOM 1345 N N . ARG A 1 178 ? 30.736 18.456 -22.351 1.00 33.88 178 ARG A N 1
ATOM 1346 C CA . ARG A 1 178 ? 31.979 18.209 -23.106 1.00 33.88 178 ARG A CA 1
ATOM 1347 C C . ARG A 1 178 ? 33.165 18.024 -22.149 1.00 33.88 178 ARG A C 1
ATOM 1349 O O . ARG A 1 178 ? 33.449 18.906 -21.350 1.00 33.88 178 ARG A O 1
ATOM 1356 N N . GLY A 1 179 ? 33.903 16.919 -22.297 1.00 38.03 179 GLY A N 1
ATOM 1357 C CA . GLY A 1 179 ? 35.154 16.655 -21.565 1.00 38.03 179 GLY A CA 1
ATOM 1358 C C . GLY A 1 179 ? 35.033 15.709 -20.365 1.00 38.03 179 GLY A C 1
ATOM 1359 O O . GLY A 1 179 ? 36.049 15.372 -19.761 1.00 38.03 179 GLY A O 1
ATOM 1360 N N . THR A 1 180 ? 33.829 15.231 -20.050 1.00 36.22 180 THR A N 1
ATOM 1361 C CA . THR A 1 180 ? 33.582 14.181 -19.055 1.00 36.22 180 THR A CA 1
ATOM 1362 C C . THR A 1 180 ? 32.791 13.032 -19.679 1.00 36.22 180 THR A C 1
ATOM 1364 O O . THR A 1 180 ? 32.000 13.229 -20.601 1.00 36.22 180 THR A O 1
ATOM 1367 N N . ASP A 1 181 ? 33.015 11.809 -19.193 1.00 35.50 181 ASP A N 1
ATOM 1368 C CA . ASP A 1 181 ? 32.124 10.685 -19.485 1.00 35.50 181 ASP A CA 1
ATOM 1369 C C . ASP A 1 181 ? 30.722 11.063 -18.960 1.00 35.50 181 ASP A C 1
ATOM 1371 O O . ASP A 1 181 ? 30.581 11.445 -17.800 1.00 35.50 181 ASP A O 1
ATOM 1375 N N . ALA A 1 182 ? 29.717 11.055 -19.839 1.00 34.22 182 ALA A N 1
ATOM 1376 C CA . ALA A 1 182 ? 28.411 11.704 -19.670 1.00 34.22 182 ALA A CA 1
ATOM 1377 C C . ALA A 1 182 ? 27.744 11.554 -18.281 1.00 34.22 182 ALA A C 1
ATOM 1379 O O . ALA A 1 182 ? 27.666 10.455 -17.729 1.00 34.22 182 ALA A O 1
ATOM 1380 N N . VAL A 1 183 ? 27.154 12.646 -17.776 1.00 35.28 183 VAL A N 1
ATOM 1381 C CA . VAL A 1 183 ? 26.257 12.638 -16.608 1.00 35.28 183 VAL A CA 1
ATOM 1382 C C . VAL A 1 183 ? 24.817 12.610 -17.117 1.00 35.28 183 VAL A C 1
ATOM 1384 O O . VAL A 1 183 ? 24.315 13.612 -17.608 1.00 35.28 183 VAL A O 1
ATOM 1387 N N . LEU A 1 184 ? 24.154 11.457 -17.022 1.00 33.66 184 LEU A N 1
ATOM 1388 C CA . LEU A 1 184 ? 22.735 11.335 -17.359 1.00 33.66 184 LEU A CA 1
ATOM 1389 C C . LEU A 1 184 ? 21.903 11.712 -16.124 1.00 33.66 184 LEU A C 1
ATOM 1391 O O . LEU A 1 184 ? 21.945 10.996 -15.122 1.00 33.66 184 LEU A O 1
ATOM 1395 N N . VAL A 1 185 ? 21.159 12.817 -16.182 1.00 36.31 185 VAL A N 1
ATOM 1396 C CA . VAL A 1 185 ? 20.168 13.179 -15.155 1.00 36.31 185 VAL A CA 1
ATOM 1397 C C . VAL A 1 185 ? 18.786 13.004 -15.772 1.00 36.31 185 VAL A C 1
ATOM 1399 O O . VAL A 1 185 ? 18.354 13.824 -16.570 1.00 36.31 185 VAL A O 1
ATOM 1402 N N . GLN A 1 186 ? 18.107 11.909 -15.431 1.00 37.03 186 GLN A N 1
ATOM 1403 C CA . GLN A 1 186 ? 16.732 11.660 -15.859 1.00 37.03 186 GLN A CA 1
ATOM 1404 C C . GLN A 1 186 ? 15.787 12.187 -14.773 1.00 37.03 186 GLN A C 1
ATOM 1406 O O . GLN A 1 186 ? 15.697 11.603 -13.693 1.00 37.03 186 GLN A O 1
ATOM 1411 N N . LEU A 1 187 ? 15.121 13.310 -15.040 1.00 37.25 187 LEU A N 1
ATOM 1412 C CA . LEU A 1 187 ? 14.090 13.869 -14.165 1.00 37.25 187 LEU A CA 1
ATOM 1413 C C . LEU A 1 187 ? 12.732 13.319 -14.615 1.00 37.25 187 LEU A C 1
ATOM 1415 O O . LEU A 1 187 ? 12.356 13.475 -15.771 1.00 37.25 187 LEU A O 1
ATOM 1419 N N . TYR A 1 188 ? 12.024 12.627 -13.722 1.00 33.44 188 TYR A N 1
ATOM 1420 C CA . TYR A 1 188 ? 10.659 12.163 -13.984 1.00 33.44 188 TYR A CA 1
ATOM 1421 C C . TYR A 1 188 ? 9.669 13.288 -13.659 1.00 33.44 188 TYR A C 1
ATOM 1423 O O . TYR A 1 188 ? 9.776 13.912 -12.604 1.00 33.44 188 TYR A O 1
ATOM 1431 N N . ALA A 1 189 ? 8.714 13.515 -14.565 1.00 30.28 189 ALA A N 1
ATOM 1432 C CA . ALA A 1 189 ? 7.734 14.610 -14.548 1.00 30.28 189 ALA A CA 1
ATOM 1433 C C . ALA A 1 189 ? 6.790 14.629 -13.334 1.00 30.28 189 ALA A C 1
ATOM 1435 O O . ALA A 1 189 ? 6.121 15.628 -13.093 1.00 30.28 189 ALA A O 1
ATOM 1436 N N . ASP A 1 190 ? 6.726 13.547 -12.560 1.00 32.75 190 ASP A N 1
ATOM 1437 C CA . ASP A 1 190 ? 5.656 13.355 -11.576 1.00 32.75 190 ASP A CA 1
ATOM 1438 C C . ASP A 1 190 ? 5.949 14.019 -10.212 1.00 32.75 190 ASP A C 1
ATOM 1440 O O . ASP A 1 190 ? 5.264 13.768 -9.219 1.00 32.75 190 ASP A O 1
ATOM 1444 N N . GLY A 1 191 ? 6.964 14.888 -10.146 1.00 36.25 191 GLY A N 1
ATOM 1445 C CA . GLY A 1 191 ? 7.267 15.720 -8.984 1.00 36.25 191 GLY A CA 1
ATOM 1446 C C . GLY A 1 191 ? 7.938 17.033 -9.383 1.00 36.25 191 GLY A C 1
ATOM 1447 O O . GLY A 1 191 ? 8.994 17.032 -10.010 1.00 36.25 191 GLY A O 1
ATOM 1448 N N . LEU A 1 192 ? 7.346 18.163 -8.989 1.00 34.25 192 LEU A N 1
ATOM 1449 C CA . LEU A 1 192 ? 7.987 19.477 -9.068 1.00 34.25 192 LEU A CA 1
ATOM 1450 C C . LEU A 1 192 ? 9.061 19.571 -7.974 1.00 34.25 192 LEU A C 1
ATOM 1452 O O . LEU A 1 192 ? 8.761 19.500 -6.779 1.00 34.25 192 LEU A O 1
ATOM 1456 N N . PHE A 1 193 ? 10.322 19.722 -8.380 1.00 39.53 193 PHE A N 1
ATOM 1457 C CA . PHE A 1 193 ? 11.452 19.934 -7.476 1.00 39.53 193 PHE A CA 1
ATOM 1458 C C . PHE A 1 193 ? 11.929 21.384 -7.547 1.00 39.53 193 PHE A C 1
ATOM 1460 O O . PHE A 1 193 ? 12.136 21.920 -8.633 1.00 39.53 193 PHE A O 1
ATOM 1467 N N . HIS A 1 194 ? 12.216 21.978 -6.386 1.00 32.41 194 HIS A N 1
ATOM 1468 C CA . HIS A 1 194 ? 13.044 23.178 -6.296 1.00 32.41 194 HIS A CA 1
ATOM 1469 C C . HIS A 1 194 ? 14.468 22.782 -5.875 1.00 32.41 194 HIS A C 1
ATOM 1471 O O . HIS A 1 194 ? 14.700 22.249 -4.784 1.00 32.41 194 HIS A O 1
ATOM 1477 N N . LEU A 1 195 ? 15.430 23.015 -6.770 1.00 33.97 195 LEU A N 1
ATOM 1478 C CA . LEU A 1 195 ? 16.857 22.786 -6.537 1.00 33.97 195 LEU A CA 1
ATOM 1479 C C . LEU A 1 195 ? 17.526 24.091 -6.102 1.00 33.97 195 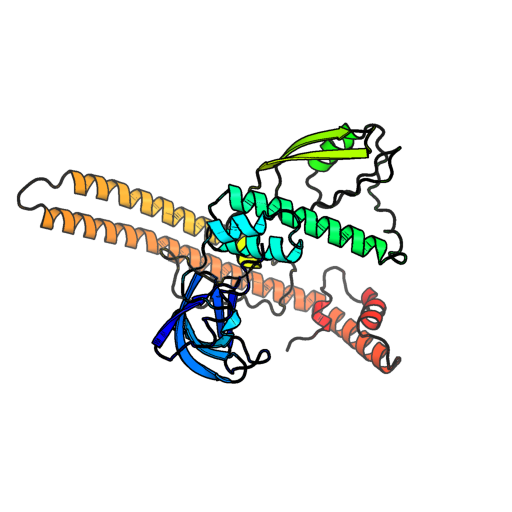LEU A C 1
ATOM 1481 O O . LEU A 1 195 ? 17.428 25.093 -6.806 1.00 33.97 195 LEU A O 1
ATOM 1485 N N . ARG A 1 196 ? 18.237 24.069 -4.966 1.00 32.19 196 ARG A N 1
ATOM 1486 C CA . ARG A 1 196 ? 18.894 25.269 -4.415 1.00 32.19 196 ARG A CA 1
ATOM 1487 C C . ARG A 1 196 ? 20.215 25.574 -5.106 1.00 32.19 196 ARG A C 1
ATOM 1489 O O . ARG A 1 196 ? 20.524 26.723 -5.412 1.00 32.19 196 ARG A O 1
ATOM 1496 N N . SER A 1 197 ? 21.027 24.535 -5.297 1.00 32.31 197 SER A N 1
ATOM 1497 C CA . SER A 1 197 ? 22.341 24.612 -5.934 1.00 32.31 197 SER A CA 1
ATOM 1498 C C . SER A 1 197 ? 22.902 23.215 -6.219 1.00 32.31 197 SER A C 1
ATOM 1500 O O . SER A 1 197 ? 22.578 22.229 -5.550 1.00 32.31 197 SER A O 1
ATOM 1502 N N . GLY A 1 198 ? 23.770 23.136 -7.226 1.00 33.53 198 GLY A N 1
ATOM 1503 C CA . GLY A 1 198 ? 24.609 21.976 -7.505 1.00 33.53 198 GLY A CA 1
ATOM 1504 C C . GLY A 1 198 ? 26.061 22.420 -7.643 1.00 33.53 198 GLY A C 1
ATOM 1505 O O . GLY A 1 198 ? 26.323 23.517 -8.130 1.00 33.53 198 GLY A O 1
ATOM 1506 N N . ALA A 1 199 ? 26.994 21.582 -7.198 1.00 31.52 199 ALA A N 1
ATOM 1507 C CA . ALA A 1 199 ? 28.425 21.778 -7.397 1.00 31.52 199 ALA A CA 1
ATOM 1508 C C . ALA A 1 199 ? 28.990 20.582 -8.167 1.00 31.52 199 ALA A C 1
ATOM 1510 O O . ALA A 1 199 ? 28.741 19.424 -7.816 1.00 31.52 199 ALA A O 1
ATOM 1511 N N . ILE A 1 200 ? 29.747 20.872 -9.221 1.00 35.41 200 ILE A N 1
ATOM 1512 C CA . ILE A 1 200 ? 30.453 19.872 -10.020 1.00 35.41 200 ILE A CA 1
ATOM 1513 C C . ILE A 1 200 ? 31.922 19.920 -9.596 1.00 35.41 200 ILE A C 1
ATOM 1515 O O . ILE A 1 200 ? 32.599 20.918 -9.823 1.00 35.41 200 ILE A O 1
ATOM 1519 N N . ASP A 1 201 ? 32.412 18.852 -8.963 1.00 34.78 201 ASP A N 1
ATOM 1520 C CA . ASP A 1 201 ? 33.844 18.668 -8.697 1.00 34.78 201 ASP A CA 1
ATOM 1521 C C . ASP A 1 201 ? 34.445 17.960 -9.921 1.00 34.78 201 ASP A C 1
ATOM 1523 O O . ASP A 1 201 ? 34.293 16.745 -10.104 1.00 34.78 201 ASP A O 1
ATOM 1527 N N . THR A 1 202 ? 35.063 18.746 -10.807 1.00 35.03 202 THR A N 1
ATOM 1528 C CA . THR A 1 202 ? 35.662 18.262 -12.059 1.00 35.03 202 THR A CA 1
ATOM 1529 C C . THR A 1 202 ? 36.864 17.356 -11.822 1.00 35.03 202 THR A C 1
ATOM 1531 O O . THR A 1 202 ? 37.092 16.439 -12.611 1.00 35.03 202 THR A O 1
ATOM 1534 N N . ASP A 1 203 ? 37.589 17.552 -10.719 1.00 35.94 203 ASP A N 1
ATOM 1535 C CA . ASP A 1 203 ? 38.783 16.769 -10.391 1.00 35.94 203 ASP A CA 1
ATOM 1536 C C . ASP A 1 203 ? 38.407 15.370 -9.891 1.00 35.94 203 ASP A C 1
ATOM 1538 O O . ASP A 1 203 ? 39.109 14.392 -10.160 1.00 35.94 203 ASP A O 1
ATOM 1542 N N . LYS A 1 204 ? 37.265 15.250 -9.205 1.00 32.97 204 LYS A N 1
ATOM 1543 C CA . LYS A 1 204 ? 36.765 13.973 -8.667 1.00 32.97 204 LYS A CA 1
ATOM 1544 C C . LYS A 1 204 ? 35.684 13.308 -9.509 1.00 32.97 204 LYS A C 1
ATOM 1546 O O . LYS A 1 204 ? 35.271 12.199 -9.176 1.00 32.97 204 LYS A O 1
ATOM 1551 N N . ARG A 1 205 ? 35.240 13.945 -10.598 1.00 38.47 205 ARG A N 1
ATOM 1552 C CA . ARG A 1 205 ? 34.138 13.469 -11.457 1.00 38.47 205 ARG A CA 1
ATOM 1553 C C . ARG A 1 205 ? 32.848 13.199 -10.668 1.00 38.47 205 ARG A C 1
ATOM 1555 O O . ARG A 1 205 ? 32.130 12.241 -10.946 1.00 38.47 205 ARG A O 1
ATOM 1562 N N . THR A 1 206 ? 32.554 14.029 -9.670 1.00 30.97 206 THR A N 1
ATOM 1563 C CA . THR A 1 206 ? 31.369 13.878 -8.812 1.00 30.97 206 THR A CA 1
ATOM 1564 C C . THR A 1 206 ? 30.476 15.105 -8.902 1.00 30.97 206 THR A C 1
ATOM 1566 O O . THR A 1 206 ? 30.952 16.232 -8.775 1.00 30.97 206 THR A O 1
ATOM 1569 N N . VAL A 1 207 ? 29.171 14.882 -9.072 1.00 34.81 207 VAL A N 1
ATOM 1570 C CA . VAL A 1 207 ? 28.148 15.932 -9.006 1.00 34.81 207 VAL A CA 1
ATOM 1571 C C . VAL A 1 207 ? 27.467 15.854 -7.647 1.00 34.81 207 VAL A C 1
ATOM 1573 O O . VAL A 1 207 ? 26.943 14.806 -7.273 1.00 34.81 207 VAL A O 1
ATOM 1576 N N . THR A 1 208 ? 27.481 16.961 -6.907 1.00 31.62 208 THR A N 1
ATOM 1577 C CA . THR A 1 208 ? 26.778 17.089 -5.626 1.00 31.62 208 THR A CA 1
ATOM 1578 C C . THR A 1 208 ? 25.575 17.996 -5.825 1.00 31.62 208 THR A C 1
ATOM 1580 O O . THR A 1 208 ? 25.736 19.134 -6.262 1.00 31.62 208 THR A O 1
ATOM 1583 N N . VAL A 1 209 ? 24.376 17.510 -5.509 1.00 34.56 209 VAL A N 1
ATOM 1584 C CA . VAL A 1 209 ? 23.127 18.268 -5.665 1.00 34.56 209 VAL A CA 1
ATOM 1585 C C . VAL A 1 209 ? 22.490 18.471 -4.291 1.00 34.56 209 VAL A C 1
ATOM 1587 O O . VAL A 1 209 ? 22.329 17.503 -3.548 1.00 34.56 209 VAL A O 1
ATOM 1590 N N . GLN A 1 210 ? 22.133 19.712 -3.944 1.00 33.59 210 GLN A N 1
ATOM 1591 C CA . GLN A 1 210 ? 21.320 20.011 -2.761 1.00 33.59 210 GLN A CA 1
ATOM 1592 C C . GLN A 1 210 ? 19.849 20.194 -3.156 1.00 33.59 210 GLN A C 1
ATOM 1594 O O . GLN A 1 210 ? 19.495 21.117 -3.892 1.00 33.59 210 GLN A O 1
ATOM 1599 N N . LEU A 1 211 ? 18.992 19.315 -2.635 1.00 37.00 211 LEU A N 1
ATOM 1600 C CA . LEU A 1 211 ? 17.534 19.397 -2.759 1.00 37.00 211 LEU A CA 1
ATOM 1601 C C . LEU A 1 211 ? 16.985 20.314 -1.655 1.00 37.00 211 LEU A C 1
ATOM 1603 O O . LEU A 1 211 ? 17.299 20.098 -0.485 1.00 37.00 211 LEU A O 1
ATOM 1607 N N . GLU A 1 212 ? 16.198 21.338 -2.010 1.00 34.81 212 GLU A N 1
ATOM 1608 C CA . GLU A 1 212 ? 15.701 22.336 -1.043 1.00 34.81 212 GLU A CA 1
ATOM 1609 C C . GLU A 1 212 ? 14.338 21.964 -0.467 1.00 34.81 212 GLU A C 1
ATOM 1611 O O . GLU A 1 212 ? 14.111 22.073 0.734 1.00 34.81 212 GLU A O 1
ATOM 1616 N N . SER A 1 213 ? 13.424 21.512 -1.323 1.00 32.50 213 SER A N 1
ATOM 1617 C CA . SER A 1 213 ? 12.109 21.032 -0.913 1.00 32.50 213 SER A CA 1
ATOM 1618 C C . SER A 1 213 ? 11.473 20.198 -2.021 1.00 32.50 213 SER A C 1
ATOM 1620 O O . SER A 1 213 ? 11.740 20.393 -3.209 1.00 32.50 213 SER A O 1
ATOM 1622 N N . LEU A 1 214 ? 10.637 19.247 -1.608 1.00 35.66 214 LEU A N 1
ATOM 1623 C CA . LEU A 1 214 ? 9.705 18.543 -2.474 1.00 35.66 214 LEU A CA 1
ATOM 1624 C C . LEU A 1 214 ? 8.310 19.021 -2.081 1.00 35.66 214 LEU A C 1
ATOM 1626 O O . LEU A 1 214 ? 7.828 18.686 -0.999 1.00 35.66 214 LEU A O 1
ATOM 1630 N N . THR A 1 215 ? 7.659 19.792 -2.944 1.00 32.78 215 THR A N 1
ATOM 1631 C CA . THR A 1 215 ? 6.221 20.015 -2.811 1.00 32.78 215 THR A CA 1
ATOM 1632 C C . THR A 1 215 ? 5.544 18.857 -3.521 1.00 32.78 215 THR A C 1
ATOM 1634 O O . THR A 1 215 ? 5.356 18.878 -4.731 1.00 32.78 215 THR A O 1
ATOM 1637 N N . VAL A 1 216 ? 5.232 17.797 -2.775 1.00 33.78 216 VAL A N 1
ATOM 1638 C CA . VAL A 1 216 ? 4.318 16.769 -3.276 1.00 33.78 216 VAL A CA 1
ATOM 1639 C C . VAL A 1 216 ? 2.938 17.422 -3.295 1.00 33.78 216 VAL A C 1
ATOM 1641 O O . VAL A 1 216 ? 2.488 17.824 -2.218 1.00 33.78 216 VAL A O 1
ATOM 1644 N N . PRO A 1 217 ? 2.243 17.550 -4.441 1.00 31.36 217 PRO A N 1
ATOM 1645 C CA . PRO A 1 217 ? 0.821 17.854 -4.418 1.00 31.36 217 PRO A CA 1
ATOM 1646 C C . PRO A 1 217 ? 0.164 16.742 -3.599 1.00 31.36 217 PRO A C 1
ATOM 1648 O O . PRO A 1 217 ? 0.171 15.563 -3.974 1.00 31.36 217 PRO A O 1
ATOM 1651 N N . SER A 1 218 ? -0.259 17.090 -2.389 1.00 45.12 218 SER A N 1
ATOM 1652 C CA . SER A 1 218 ? -0.743 16.134 -1.410 1.00 45.12 218 SER A CA 1
ATOM 1653 C C . SER A 1 218 ? -1.965 15.403 -1.974 1.00 45.12 218 SER A C 1
ATOM 1655 O O . SER A 1 218 ? -2.807 15.988 -2.644 1.00 45.12 218 SER A O 1
ATOM 1657 N N . ALA A 1 219 ? -2.015 14.096 -1.697 1.00 32.16 219 ALA A N 1
ATOM 1658 C CA . ALA A 1 219 ? -2.998 13.084 -2.110 1.00 32.16 219 ALA A CA 1
ATOM 1659 C C . ALA A 1 219 ? -2.678 12.228 -3.357 1.00 32.16 219 ALA A C 1
ATOM 1661 O O . ALA A 1 219 ? -2.983 11.036 -3.315 1.00 32.16 219 ALA A O 1
ATOM 1662 N N . ALA A 1 220 ? -2.028 12.727 -4.415 1.00 32.06 220 ALA A N 1
ATOM 1663 C CA . ALA A 1 220 ? -1.844 11.926 -5.644 1.00 32.06 220 ALA A CA 1
ATOM 1664 C C . ALA A 1 220 ? -0.767 10.825 -5.510 1.00 32.06 220 ALA A C 1
ATOM 1666 O O . ALA A 1 220 ? -1.000 9.666 -5.855 1.00 32.06 220 ALA A O 1
ATOM 1667 N N . VAL A 1 221 ? 0.384 11.151 -4.913 1.00 33.62 221 VAL A N 1
ATOM 1668 C CA . VAL A 1 221 ? 1.525 10.220 -4.778 1.00 33.62 221 VAL A CA 1
ATOM 1669 C C . VAL A 1 221 ? 1.289 9.142 -3.708 1.00 33.62 221 VAL A C 1
ATOM 1671 O O . VAL A 1 221 ? 1.763 8.016 -3.842 1.00 33.62 221 VAL A O 1
ATOM 1674 N N . LEU A 1 222 ? 0.491 9.434 -2.675 1.00 33.41 222 LEU A N 1
ATOM 1675 C CA . LEU A 1 222 ? 0.136 8.443 -1.649 1.00 33.41 222 LEU A CA 1
ATOM 1676 C C . LEU A 1 222 ? -0.938 7.447 -2.129 1.00 33.41 222 LEU A C 1
ATOM 1678 O O . LEU A 1 222 ? -0.947 6.305 -1.674 1.00 33.41 222 LEU A O 1
ATOM 1682 N N . ARG A 1 223 ? -1.788 7.813 -3.103 1.00 34.91 223 ARG A N 1
ATOM 1683 C CA . ARG A 1 223 ? -2.774 6.890 -3.706 1.00 34.91 223 ARG A CA 1
ATOM 1684 C C . ARG A 1 223 ? -2.136 5.854 -4.635 1.00 34.91 223 ARG A C 1
ATOM 1686 O O . ARG A 1 223 ? -2.623 4.728 -4.699 1.00 34.91 223 ARG A O 1
ATOM 1693 N N . ALA A 1 224 ? -1.021 6.189 -5.286 1.00 30.94 224 ALA A N 1
ATOM 1694 C CA . ALA A 1 224 ? -0.289 5.270 -6.163 1.00 30.94 224 ALA A CA 1
ATOM 1695 C C . ALA A 1 224 ? 0.422 4.123 -5.409 1.00 30.94 224 ALA A C 1
ATOM 1697 O O . ALA A 1 224 ? 0.790 3.122 -6.022 1.00 30.94 224 ALA A O 1
ATOM 1698 N N . LEU A 1 225 ? 0.584 4.230 -4.081 1.00 29.25 225 LEU A N 1
ATOM 1699 C CA . LEU A 1 225 ? 1.283 3.238 -3.250 1.00 29.25 225 LEU A CA 1
ATOM 1700 C C . LEU A 1 225 ? 0.380 2.457 -2.277 1.00 29.25 225 LEU A C 1
ATOM 1702 O O . LEU A 1 225 ? 0.886 1.696 -1.453 1.00 29.25 225 LEU A O 1
ATOM 1706 N N . GLY A 1 226 ? -0.942 2.539 -2.449 1.00 33.88 226 GLY A N 1
ATOM 1707 C CA . GLY A 1 226 ? -1.895 1.617 -1.827 1.00 33.88 226 GLY A CA 1
ATOM 1708 C C . GLY A 1 226 ? -2.518 2.117 -0.524 1.00 33.88 226 GLY A C 1
ATOM 1709 O O . GLY A 1 226 ? -2.084 1.739 0.558 1.00 33.88 226 GLY A O 1
ATOM 1710 N N . ALA A 1 227 ? -3.600 2.888 -0.655 1.00 27.20 227 ALA A N 1
ATOM 1711 C CA . ALA A 1 227 ? -4.767 2.888 0.232 1.00 27.20 227 ALA A CA 1
ATOM 1712 C C . ALA A 1 227 ? -5.893 3.703 -0.433 1.00 27.20 227 ALA A C 1
ATOM 1714 O O . ALA A 1 227 ? -5.690 4.855 -0.818 1.00 27.20 227 ALA A O 1
ATOM 1715 N N . ARG A 1 228 ? -7.070 3.084 -0.589 1.00 30.53 228 ARG A N 1
ATOM 1716 C CA . ARG A 1 228 ? -8.330 3.774 -0.893 1.00 30.53 228 ARG A CA 1
ATOM 1717 C C . ARG A 1 228 ? -8.909 4.341 0.410 1.00 30.53 228 ARG A C 1
ATOM 1719 O O . ARG A 1 228 ? -8.942 3.630 1.406 1.00 30.53 228 ARG A O 1
ATOM 1726 N N . ASP A 1 229 ? -9.336 5.598 0.315 1.00 29.02 229 ASP A N 1
ATOM 1727 C CA . ASP A 1 229 ? -10.313 6.347 1.120 1.00 29.02 229 ASP A CA 1
ATOM 1728 C C . ASP A 1 229 ? -10.169 6.420 2.647 1.00 29.02 229 ASP A C 1
ATOM 1730 O O . ASP A 1 229 ? -10.453 5.459 3.348 1.00 29.02 229 ASP A O 1
ATOM 1734 N N . VAL A 1 230 ? -9.906 7.638 3.147 1.00 26.27 230 VAL A N 1
ATOM 1735 C CA . VAL A 1 230 ? -10.707 8.283 4.209 1.00 26.27 230 VAL A CA 1
ATOM 1736 C C . VAL A 1 230 ? -10.683 9.801 3.976 1.00 26.27 230 VAL A C 1
ATOM 1738 O O . VAL A 1 230 ? -9.627 10.428 4.061 1.00 26.27 230 VAL A O 1
ATOM 1741 N N . GLN A 1 231 ? -11.845 10.403 3.726 1.00 26.75 231 GLN A N 1
ATOM 1742 C CA . GLN A 1 231 ? -12.084 11.832 3.937 1.00 26.75 231 GLN A CA 1
ATOM 1743 C C . GLN A 1 231 ? -13.541 12.017 4.375 1.00 26.75 231 GLN A C 1
ATOM 1745 O O . GLN A 1 231 ? -14.450 11.972 3.554 1.00 26.75 231 GLN A O 1
ATOM 1750 N N . ASP A 1 232 ? -13.753 12.229 5.676 1.00 25.72 232 ASP A N 1
ATOM 1751 C CA . ASP A 1 232 ? -15.053 12.609 6.224 1.00 25.72 232 ASP A CA 1
ATOM 1752 C C . ASP A 1 232 ? -15.071 14.087 6.608 1.00 25.72 232 ASP A C 1
ATOM 1754 O O . ASP A 1 232 ? -14.237 14.560 7.382 1.00 25.72 232 ASP A O 1
ATOM 1758 N N . ALA A 1 233 ? -16.080 14.756 6.043 1.00 28.34 233 ALA A N 1
ATOM 1759 C CA . ALA A 1 233 ? -16.821 15.936 6.508 1.00 28.34 233 ALA A CA 1
ATOM 1760 C C . ALA A 1 233 ? -17.115 16.943 5.375 1.00 28.34 233 ALA A C 1
ATOM 1762 O O . ALA A 1 233 ? -17.081 18.147 5.615 1.00 28.34 233 ALA A O 1
ATOM 1763 N N . CYS A 1 234 ? -17.386 16.462 4.149 1.00 30.78 234 CYS A N 1
ATOM 1764 C CA . CYS A 1 234 ? -18.107 17.176 3.073 1.00 30.78 234 CYS A CA 1
ATOM 1765 C C . CYS A 1 234 ? -18.229 16.346 1.770 1.00 30.78 234 CYS A C 1
ATOM 1767 O O . CYS A 1 234 ? -18.036 16.890 0.687 1.00 30.78 234 CYS A O 1
ATOM 1769 N N . GLN A 1 235 ? -18.523 15.040 1.826 1.00 33.44 235 GLN A N 1
ATOM 1770 C CA . GLN A 1 235 ? -18.749 14.244 0.607 1.00 33.44 235 GLN A CA 1
ATOM 1771 C C . GLN A 1 235 ? -20.158 13.630 0.567 1.00 33.44 235 GLN A C 1
ATOM 1773 O O . GLN A 1 235 ? -20.642 13.161 1.600 1.00 33.44 235 GLN A O 1
ATOM 1778 N N . PRO A 1 236 ? -20.830 13.631 -0.602 1.00 34.09 236 PRO A N 1
ATOM 1779 C CA . PRO A 1 236 ? -22.114 12.970 -0.778 1.00 34.09 236 PRO A CA 1
ATOM 1780 C C . PRO A 1 236 ? -21.954 11.444 -0.791 1.00 34.09 236 PRO A C 1
ATOM 1782 O O . PRO A 1 236 ? -21.017 10.899 -1.371 1.00 34.09 236 PRO A O 1
ATOM 1785 N N . GLN A 1 237 ? -22.919 10.753 -0.179 1.00 31.59 237 GLN A N 1
ATOM 1786 C CA . GLN A 1 237 ? -23.124 9.319 -0.364 1.00 31.59 237 GLN A CA 1
ATOM 1787 C C . GLN A 1 237 ? -23.509 9.054 -1.824 1.00 31.59 237 GLN A C 1
ATOM 1789 O O . GLN A 1 237 ? -24.602 9.411 -2.261 1.00 31.59 237 GLN A O 1
ATOM 1794 N N . GLY A 1 238 ? -22.610 8.429 -2.573 1.00 31.03 238 GLY A N 1
ATOM 1795 C CA . GLY A 1 238 ? -22.832 7.998 -3.945 1.00 31.03 238 GLY A CA 1
ATOM 1796 C C . GLY A 1 238 ? -21.635 7.180 -4.405 1.00 31.03 238 GLY A C 1
ATOM 1797 O O . GLY A 1 238 ? -20.497 7.532 -4.119 1.00 31.03 238 GLY A O 1
ATOM 1798 N N . GLU A 1 239 ? -21.906 6.046 -5.033 1.00 33.06 239 GLU A N 1
ATOM 1799 C CA . GLU A 1 239 ? -20.935 5.073 -5.527 1.00 33.06 239 GLU A CA 1
ATOM 1800 C C . GLU A 1 239 ? -19.719 5.734 -6.198 1.00 33.06 239 GLU A C 1
ATOM 1802 O O . GLU A 1 239 ? -19.867 6.621 -7.038 1.00 33.06 239 GLU A O 1
ATOM 1807 N N . GLN A 1 240 ? -18.509 5.261 -5.876 1.00 32.31 240 GLN A N 1
ATOM 1808 C CA . GLN A 1 240 ? -17.330 5.514 -6.703 1.00 32.31 240 GLN A CA 1
ATOM 1809 C C . GLN A 1 240 ? -17.572 4.916 -8.092 1.00 32.31 240 GLN A C 1
ATOM 1811 O O . GLN A 1 240 ? -17.286 3.745 -8.344 1.00 32.31 240 GLN A O 1
ATOM 1816 N N . MET A 1 241 ? -18.107 5.724 -8.998 1.00 27.52 241 MET A N 1
ATOM 1817 C CA . MET A 1 241 ? -18.065 5.440 -10.417 1.00 27.52 241 MET A CA 1
ATOM 1818 C C . MET A 1 241 ? -16.677 5.823 -10.918 1.00 27.52 241 MET A C 1
ATOM 1820 O O . MET A 1 241 ? -16.322 6.998 -10.980 1.00 27.52 241 MET A O 1
ATOM 1824 N N . CYS A 1 242 ? -15.889 4.824 -11.319 1.00 27.70 242 CYS A N 1
ATOM 1825 C CA . CYS A 1 242 ? -15.009 5.039 -12.460 1.00 27.70 242 CYS A CA 1
ATOM 1826 C C . CYS A 1 242 ? -15.897 5.615 -13.573 1.00 27.70 242 CYS A C 1
ATOM 1828 O O . CYS A 1 242 ? -16.921 5.008 -13.893 1.00 27.70 242 CYS A O 1
ATOM 1830 N N . GLY A 1 243 ? -15.566 6.796 -14.100 1.00 26.73 243 GLY A N 1
ATOM 1831 C CA . GLY A 1 243 ? -16.276 7.339 -15.253 1.00 26.73 243 GLY A CA 1
ATOM 1832 C C . GLY A 1 243 ? -16.321 6.293 -16.368 1.00 26.73 243 GLY A C 1
ATOM 1833 O O . GLY A 1 243 ? -15.358 5.551 -16.568 1.00 26.73 243 GLY A O 1
ATOM 1834 N N . PHE A 1 244 ? -17.455 6.203 -17.061 1.00 30.50 244 PHE A N 1
ATOM 1835 C CA . PHE A 1 244 ? -17.590 5.413 -18.281 1.00 30.50 244 PHE A CA 1
ATOM 1836 C C . PHE A 1 244 ? -16.777 6.071 -19.406 1.00 30.50 244 PHE A C 1
ATOM 1838 O O . PHE A 1 244 ? -17.341 6.673 -20.313 1.00 30.50 244 PHE A O 1
ATOM 1845 N N . ALA A 1 245 ? -15.455 5.954 -19.355 1.00 35.84 245 ALA A N 1
ATOM 1846 C CA . ALA A 1 245 ? -14.663 5.871 -20.568 1.00 35.84 245 ALA A CA 1
ATOM 1847 C C . ALA A 1 245 ? -14.626 4.385 -20.941 1.00 35.84 245 ALA A C 1
ATOM 1849 O O . ALA A 1 245 ? -14.328 3.529 -20.104 1.00 35.84 245 ALA A O 1
ATOM 1850 N N . TYR A 1 246 ? -15.010 4.053 -22.169 1.00 36.16 246 TYR A N 1
ATOM 1851 C CA . TYR A 1 246 ? -14.962 2.691 -22.711 1.00 36.16 246 TYR A CA 1
ATOM 1852 C C . TYR A 1 246 ? -13.507 2.232 -22.982 1.00 36.16 246 TYR A C 1
ATOM 1854 O O . TYR A 1 246 ? -13.243 1.549 -23.964 1.00 36.16 246 TYR A O 1
ATOM 1862 N N . ASP A 1 247 ? -12.555 2.612 -22.132 1.00 41.59 247 ASP A N 1
ATOM 1863 C CA . ASP A 1 247 ? -11.124 2.337 -22.228 1.00 41.59 247 ASP A CA 1
ATOM 1864 C C . ASP A 1 247 ? -10.412 2.830 -20.952 1.00 41.59 247 ASP A C 1
ATOM 1866 O O . ASP A 1 247 ? -10.441 3.999 -20.588 1.00 41.59 247 ASP A O 1
ATOM 1870 N N . GLN A 1 248 ? -9.773 1.925 -20.208 1.00 37.44 248 GLN A N 1
ATOM 1871 C CA . GLN A 1 248 ? -8.948 2.303 -19.055 1.00 37.44 248 GLN A CA 1
ATOM 1872 C C . GLN A 1 248 ? -7.502 2.551 -19.478 1.00 37.44 248 GLN A C 1
ATOM 1874 O O . GLN A 1 248 ? -6.625 1.726 -19.198 1.00 37.44 248 GLN A O 1
ATOM 1879 N N . SER A 1 249 ? -7.248 3.694 -20.117 1.00 35.59 249 SER A N 1
ATOM 1880 C CA . SER A 1 249 ? -5.881 4.111 -20.437 1.00 35.59 249 SER A CA 1
ATOM 1881 C C . SER A 1 249 ? -5.747 5.611 -20.735 1.00 35.59 249 SER A C 1
ATOM 1883 O O . SER A 1 249 ? -6.671 6.272 -21.194 1.00 35.59 249 SER A O 1
ATOM 1885 N N . CYS A 1 250 ? -4.571 6.143 -20.391 1.00 38.25 250 CYS A N 1
ATOM 1886 C CA . CYS A 1 250 ? -4.237 7.550 -20.156 1.00 38.25 250 CYS A CA 1
ATOM 1887 C C . CYS A 1 250 ? -4.179 8.450 -21.408 1.00 38.25 250 CYS A C 1
ATOM 1889 O O . CYS A 1 250 ? -3.194 9.166 -21.599 1.00 38.25 250 CYS A O 1
ATOM 1891 N N . ALA A 1 251 ? -5.210 8.461 -22.249 1.00 41.84 251 ALA A N 1
ATOM 1892 C CA . ALA A 1 251 ? -5.467 9.659 -23.041 1.00 41.84 251 ALA A CA 1
ATOM 1893 C C . ALA A 1 251 ? -5.995 10.743 -22.081 1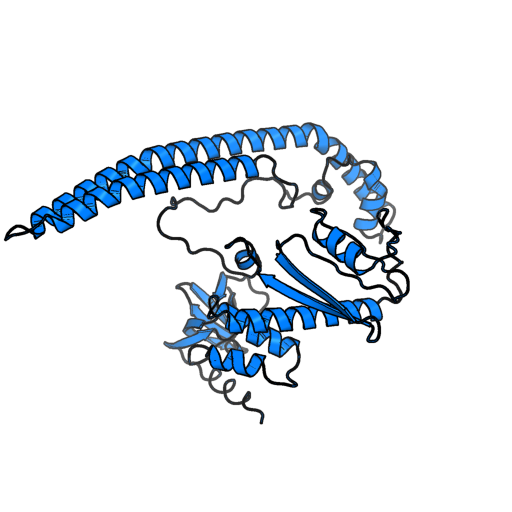.00 41.84 251 ALA A C 1
ATOM 1895 O O . ALA A 1 251 ? -6.822 10.418 -21.224 1.00 41.84 251 ALA A O 1
ATOM 1896 N N . PRO A 1 252 ? -5.517 11.999 -22.149 1.00 49.47 252 PRO A N 1
ATOM 1897 C CA . PRO A 1 252 ? -6.097 13.064 -21.343 1.00 49.47 252 PRO A CA 1
ATOM 1898 C C . PRO A 1 252 ? -7.587 13.166 -21.688 1.00 49.47 252 PRO A C 1
ATOM 1900 O O . PRO A 1 252 ? -7.958 13.471 -22.821 1.00 49.47 252 PRO A O 1
ATOM 1903 N N . ASP A 1 253 ? -8.443 12.841 -20.718 1.00 69.00 253 ASP A N 1
ATOM 1904 C CA . ASP A 1 253 ? -9.870 13.111 -20.815 1.00 69.00 253 ASP A CA 1
ATOM 1905 C C . ASP A 1 253 ? -10.019 14.633 -20.788 1.00 69.00 253 ASP A C 1
ATOM 1907 O O . ASP A 1 253 ? -9.985 15.263 -19.732 1.00 69.00 253 ASP A O 1
ATOM 1911 N N . ASN A 1 254 ? -10.145 15.236 -21.969 1.00 75.81 254 ASN A N 1
ATOM 1912 C CA . ASN A 1 254 ? -10.288 16.684 -22.118 1.00 75.81 254 ASN A CA 1
ATOM 1913 C C . ASN A 1 254 ? -11.554 17.221 -21.417 1.00 75.81 254 ASN A C 1
ATOM 1915 O O . ASN A 1 254 ? -11.700 18.432 -21.261 1.00 75.81 254 ASN A O 1
ATOM 1919 N N . CYS A 1 255 ? -12.466 16.341 -20.985 1.00 80.06 255 CYS A N 1
ATOM 1920 C CA . CYS A 1 255 ? -13.632 16.684 -20.178 1.00 80.06 255 CYS A CA 1
ATOM 1921 C C . CYS A 1 255 ? -13.346 16.656 -18.667 1.00 80.06 255 CYS A C 1
ATOM 1923 O O . CYS A 1 255 ? -14.111 17.238 -17.895 1.00 80.06 255 CYS A O 1
ATOM 1925 N N . TRP A 1 256 ? -12.259 16.013 -18.230 1.00 77.62 256 TRP A N 1
ATOM 1926 C CA . TRP A 1 256 ? -11.927 15.839 -16.817 1.00 77.62 256 TRP A CA 1
ATOM 1927 C C . TRP A 1 256 ? -11.405 17.117 -16.157 1.00 77.62 256 TRP A C 1
ATOM 1929 O O . TRP A 1 256 ? -11.882 17.476 -15.084 1.00 77.62 256 TRP A O 1
ATOM 1939 N N . GLU A 1 257 ? -10.475 17.843 -16.784 1.00 73.06 257 GLU A N 1
ATOM 1940 C CA . GLU A 1 257 ? -9.936 19.086 -16.203 1.00 73.06 257 GLU A CA 1
ATOM 1941 C C . GLU A 1 257 ? -11.017 20.167 -15.978 1.00 73.06 257 GLU A C 1
ATOM 1943 O O . GLU A 1 257 ? -11.052 20.753 -14.887 1.00 73.06 257 GLU A O 1
ATOM 1948 N N . PRO A 1 258 ? -11.957 20.410 -16.921 1.00 75.94 258 PRO A N 1
ATOM 1949 C CA . PRO A 1 258 ? -13.093 21.299 -16.676 1.00 75.94 258 PRO A CA 1
ATOM 1950 C C . PRO A 1 258 ? -14.000 20.813 -15.541 1.00 75.94 258 PRO A C 1
ATOM 1952 O O . PRO A 1 258 ? -14.440 21.614 -14.716 1.00 75.94 258 PRO A O 1
ATOM 1955 N N . TYR A 1 259 ? -14.251 19.502 -15.460 1.00 74.94 259 TYR A N 1
ATOM 1956 C CA . TYR A 1 259 ? -15.058 18.911 -14.393 1.00 74.94 259 TYR A CA 1
ATOM 1957 C C . TYR A 1 259 ? -14.405 19.088 -13.020 1.00 74.94 259 TYR A C 1
ATOM 1959 O O . TYR A 1 259 ? -15.063 19.531 -12.079 1.00 74.94 259 TYR A O 1
ATOM 1967 N N . GLN A 1 260 ? -13.105 18.815 -12.914 1.00 73.12 260 GLN A N 1
ATOM 1968 C CA . GLN A 1 260 ? -12.347 18.986 -11.682 1.00 73.12 260 GLN A CA 1
ATOM 1969 C C . GLN A 1 260 ? -12.322 20.457 -11.248 1.00 73.12 260 GLN A C 1
ATOM 1971 O O . GLN A 1 260 ? -12.608 20.757 -10.092 1.00 73.12 260 GLN A O 1
ATOM 1976 N N . SER A 1 261 ? -12.093 21.380 -12.185 1.00 73.75 261 SER A N 1
ATOM 1977 C CA . SER A 1 261 ? -12.136 22.824 -11.915 1.00 73.75 261 SER A CA 1
ATOM 1978 C C . SER A 1 261 ? -13.514 23.273 -11.402 1.00 73.75 261 SER A C 1
ATOM 1980 O O . SER A 1 261 ? -13.617 24.087 -10.484 1.00 73.75 261 SER A O 1
ATOM 1982 N N . CYS A 1 262 ? -14.590 22.709 -11.961 1.00 75.38 262 CYS A N 1
ATOM 1983 C CA . CYS A 1 262 ? -15.967 22.964 -11.538 1.00 75.38 262 CYS A CA 1
ATOM 1984 C C . CYS A 1 262 ? -16.247 22.423 -10.120 1.00 75.38 262 CYS A C 1
ATOM 1986 O O . CYS A 1 262 ? -16.844 23.120 -9.294 1.00 75.38 262 CYS A O 1
ATOM 1988 N N . GLN A 1 263 ? -15.758 21.220 -9.796 1.00 72.50 263 GLN A N 1
ATOM 1989 C CA . GLN A 1 263 ? -15.853 20.644 -8.449 1.00 72.50 263 GLN A CA 1
ATOM 1990 C C . GLN A 1 263 ? -15.071 21.454 -7.409 1.00 72.50 263 GLN A C 1
ATOM 1992 O O . GLN A 1 263 ? -15.584 21.719 -6.321 1.00 72.50 263 GLN A O 1
ATOM 1997 N N . GLU A 1 264 ? -13.848 21.869 -7.739 1.00 72.31 264 GLU A N 1
ATOM 1998 C CA . GLU A 1 264 ? -13.011 22.693 -6.866 1.00 72.31 264 GLU A CA 1
ATOM 1999 C C . GLU A 1 264 ? -13.682 24.044 -6.585 1.00 72.31 264 GLU A C 1
ATOM 2001 O O . GLU A 1 264 ? -13.784 24.446 -5.426 1.00 72.31 264 GLU A O 1
ATOM 2006 N N . GLY A 1 265 ? -14.263 24.688 -7.605 1.00 72.81 265 GLY A N 1
ATOM 2007 C CA . GLY A 1 265 ? -15.047 25.915 -7.433 1.00 72.81 265 GLY A CA 1
ATOM 2008 C C . GLY A 1 265 ? -16.256 25.742 -6.503 1.00 72.81 265 GLY A C 1
ATOM 2009 O O . GLY A 1 265 ? -16.487 26.573 -5.619 1.00 72.81 265 GLY A O 1
ATOM 2010 N N . ALA A 1 266 ? -17.002 24.640 -6.640 1.00 68.94 266 ALA A N 1
ATOM 2011 C CA . ALA A 1 266 ? -18.131 24.325 -5.761 1.00 68.94 266 ALA A CA 1
ATOM 2012 C C . ALA A 1 266 ? -17.686 24.039 -4.312 1.00 68.94 266 ALA A C 1
ATOM 2014 O O . ALA A 1 266 ? -18.351 24.454 -3.356 1.00 68.94 266 ALA A O 1
ATOM 2015 N N . ALA A 1 267 ? -16.544 23.369 -4.129 1.00 68.81 267 ALA A N 1
ATOM 2016 C CA . ALA A 1 267 ? -15.956 23.109 -2.818 1.00 68.81 267 ALA A CA 1
ATOM 2017 C C . ALA A 1 267 ? -15.482 24.399 -2.128 1.00 68.81 267 ALA A C 1
ATOM 2019 O O . ALA A 1 267 ? -15.772 24.600 -0.945 1.00 68.81 267 ALA A O 1
ATOM 2020 N N . THR A 1 268 ? -14.813 25.296 -2.858 1.00 72.12 268 THR A N 1
ATOM 2021 C CA . THR A 1 268 ? -14.366 26.597 -2.341 1.00 72.12 268 THR A CA 1
ATOM 2022 C C . THR A 1 268 ? -15.549 27.460 -1.910 1.00 72.12 268 THR A C 1
ATOM 2024 O O . THR A 1 268 ? -15.558 27.954 -0.782 1.00 72.12 268 THR A O 1
ATOM 2027 N N . ALA A 1 269 ? -16.601 27.552 -2.731 1.00 69.19 269 ALA A N 1
ATOM 2028 C CA . ALA A 1 269 ? -17.818 28.285 -2.376 1.00 69.19 269 ALA A CA 1
ATOM 2029 C C . ALA A 1 269 ? -18.488 27.728 -1.101 1.00 69.19 269 ALA A C 1
ATOM 2031 O O . ALA A 1 269 ? -18.947 28.486 -0.242 1.00 69.19 269 ALA A O 1
ATOM 2032 N N . CYS A 1 270 ? -18.493 26.400 -0.927 1.00 69.06 270 CYS A N 1
ATOM 2033 C CA . CYS A 1 270 ? -18.997 25.759 0.288 1.00 69.06 270 CYS A CA 1
ATOM 2034 C C . CYS A 1 270 ? -18.159 26.127 1.530 1.00 69.06 270 CYS A C 1
ATOM 2036 O O . CYS A 1 270 ? -18.715 26.448 2.585 1.00 69.06 270 CYS A O 1
ATOM 2038 N N . GLN A 1 271 ? -16.826 26.129 1.418 1.00 72.00 271 GLN A N 1
ATOM 2039 C CA . GLN A 1 271 ? -15.931 26.501 2.521 1.00 72.00 271 GLN A CA 1
ATOM 2040 C C . GLN A 1 271 ? -16.065 27.977 2.917 1.00 72.00 271 GLN A C 1
ATOM 2042 O O . GLN A 1 271 ? -16.142 28.288 4.110 1.00 72.00 271 GLN A O 1
ATOM 2047 N N . GLU A 1 272 ? -16.148 28.881 1.941 1.00 74.31 272 GLU A N 1
ATOM 2048 C CA . GLU A 1 272 ? -16.365 30.311 2.178 1.00 74.31 272 GLU A CA 1
ATOM 2049 C C . GLU A 1 272 ? -17.700 30.560 2.895 1.00 74.31 272 GLU A C 1
ATOM 2051 O O . GLU A 1 272 ? -17.752 31.284 3.899 1.00 74.31 272 GLU A O 1
ATOM 2056 N N . CYS A 1 273 ? -18.761 29.867 2.474 1.00 74.44 273 CYS A N 1
ATOM 2057 C CA . CYS A 1 273 ? -20.068 29.941 3.119 1.00 74.44 273 CYS A CA 1
ATOM 2058 C C . CYS A 1 273 ? -20.022 29.427 4.573 1.00 74.44 273 CYS A C 1
ATOM 2060 O O . CYS A 1 273 ? -20.438 30.129 5.500 1.00 74.44 273 CYS A O 1
ATOM 2062 N N . LYS A 1 274 ? -19.391 28.268 4.826 1.00 72.81 274 LYS A N 1
ATOM 2063 C CA . LYS A 1 274 ? -19.201 27.728 6.189 1.00 72.81 274 LYS A CA 1
ATOM 2064 C C . LYS A 1 274 ? -18.414 28.664 7.104 1.00 72.81 274 LYS A C 1
ATOM 2066 O O . LYS A 1 274 ? -18.733 28.792 8.288 1.00 72.81 274 LYS A O 1
ATOM 2071 N N . SER A 1 275 ? -17.385 29.331 6.582 1.00 73.19 275 SER A N 1
ATOM 2072 C CA . SER A 1 275 ? -16.598 30.294 7.362 1.00 73.19 275 SER A CA 1
ATOM 2073 C C . SER A 1 275 ? -17.451 31.485 7.828 1.00 73.19 275 SER A C 1
ATOM 2075 O O . SER A 1 275 ? -17.339 31.928 8.977 1.00 73.19 275 SER A O 1
ATOM 2077 N N . THR A 1 276 ? -18.387 31.915 6.978 1.00 76.69 276 THR A N 1
ATOM 2078 C CA . THR A 1 276 ? -19.357 32.978 7.263 1.00 76.69 276 THR A CA 1
ATOM 2079 C C . THR A 1 276 ? -20.366 32.550 8.330 1.00 76.69 276 THR A C 1
ATOM 2081 O O . THR A 1 276 ? -20.685 33.344 9.213 1.00 76.69 276 THR A O 1
ATOM 2084 N N . CYS A 1 277 ? -20.793 31.284 8.330 1.00 73.44 277 CYS A N 1
ATOM 2085 C CA . CYS A 1 277 ? -21.696 30.724 9.344 1.00 73.44 277 CYS A CA 1
ATOM 2086 C C . CYS A 1 277 ? -21.044 30.525 10.727 1.00 73.44 277 CYS A C 1
ATOM 2088 O O . CYS A 1 277 ? -21.685 30.710 11.766 1.00 73.44 277 CYS A O 1
ATOM 2090 N N . ASN A 1 278 ? -19.754 30.179 10.774 1.00 72.38 278 ASN A N 1
ATOM 2091 C CA . ASN A 1 278 ? -19.055 29.877 12.029 1.00 72.38 278 ASN A CA 1
ATOM 2092 C C . ASN A 1 278 ? -18.745 31.120 12.882 1.00 72.38 278 ASN A C 1
ATOM 2094 O O . ASN A 1 278 ? -18.735 31.050 14.117 1.00 72.38 278 ASN A O 1
ATOM 2098 N N . SER A 1 279 ? -18.508 32.273 12.253 1.00 73.38 279 SER A N 1
ATOM 2099 C CA . SER A 1 279 ? -18.154 33.516 12.955 1.00 73.38 279 SER A CA 1
ATOM 2100 C C . SER A 1 279 ? -19.284 34.047 13.876 1.00 73.38 279 SER A C 1
ATOM 2102 O O . SER A 1 279 ? -19.028 34.276 15.068 1.00 73.38 279 SER A O 1
ATOM 2104 N N . PRO A 1 280 ? -20.556 34.143 13.429 1.00 67.38 280 PRO A N 1
ATOM 2105 C CA . PRO A 1 280 ? -21.689 34.511 14.280 1.00 67.38 280 PRO A CA 1
ATOM 2106 C C . PRO A 1 280 ? -21.961 33.511 15.408 1.00 67.38 280 PRO A C 1
ATOM 2108 O O . PRO A 1 280 ? -22.276 33.929 16.522 1.00 67.38 280 PRO A O 1
ATOM 2111 N N . CYS A 1 281 ? -21.793 32.207 15.161 1.00 66.75 281 CYS A N 1
ATOM 2112 C CA . CYS A 1 281 ? -22.017 31.164 16.167 1.00 66.75 281 CYS A CA 1
ATOM 2113 C C . CYS A 1 281 ? -21.016 31.270 17.329 1.00 66.75 281 CYS A C 1
ATOM 2115 O O . CYS A 1 281 ? -21.401 31.255 18.504 1.00 66.75 281 CYS A O 1
ATOM 2117 N N . ASN A 1 282 ? -19.735 31.492 17.019 1.00 70.50 282 ASN A N 1
ATOM 2118 C CA . ASN A 1 282 ? -18.703 31.715 18.032 1.00 70.50 282 ASN A CA 1
ATOM 2119 C C . ASN A 1 282 ? -18.951 33.005 18.833 1.00 70.50 282 ASN A C 1
ATOM 2121 O O . ASN A 1 282 ? -18.798 33.014 20.057 1.00 70.50 282 ASN A O 1
ATOM 2125 N N . SER A 1 283 ? -19.421 34.070 18.175 1.00 71.00 283 SER A N 1
ATOM 2126 C CA . SER A 1 283 ? -19.813 35.320 18.844 1.00 71.00 283 SER A CA 1
ATOM 2127 C C . SER A 1 283 ? -21.046 35.144 19.748 1.00 71.00 283 SER A C 1
ATOM 2129 O O . SER A 1 283 ? -21.066 35.635 20.878 1.00 71.00 283 SER A O 1
ATOM 2131 N N . CYS A 1 284 ? -22.051 34.388 19.292 1.00 71.75 284 CYS A N 1
ATOM 2132 C CA . CYS A 1 284 ? -23.270 34.037 20.031 1.00 71.75 284 CYS A CA 1
ATOM 2133 C C . CYS A 1 284 ? -22.931 33.248 21.304 1.00 71.75 284 CYS A C 1
ATOM 2135 O O . CYS A 1 284 ? -23.329 33.624 22.409 1.00 71.75 284 CYS A O 1
ATOM 2137 N N . ARG A 1 285 ? -22.082 32.221 21.173 1.00 68.25 285 ARG A N 1
ATOM 2138 C CA . ARG A 1 285 ? -21.649 31.354 22.277 1.00 68.25 285 ARG A CA 1
ATOM 2139 C C . ARG A 1 285 ? -20.912 32.111 23.385 1.00 68.25 285 ARG A C 1
ATOM 2141 O O . ARG A 1 285 ? -21.108 31.797 24.559 1.00 68.25 285 ARG A O 1
ATOM 2148 N N . MET A 1 286 ? -20.096 33.104 23.029 1.00 74.56 286 MET A N 1
ATOM 2149 C CA . MET A 1 286 ? -19.348 33.928 23.991 1.00 74.56 286 MET A CA 1
ATOM 2150 C C . MET A 1 286 ? -20.238 34.933 24.739 1.00 74.56 286 MET A C 1
ATOM 2152 O O . MET A 1 286 ? -19.908 35.325 25.856 1.00 74.56 286 MET A O 1
ATOM 2156 N N . LYS A 1 287 ? -21.382 35.321 24.162 1.00 75.31 287 LYS A N 1
ATOM 2157 C CA . LYS A 1 287 ? -22.341 36.265 24.765 1.00 75.31 287 LYS A CA 1
ATOM 2158 C C . LYS A 1 287 ? -23.398 35.593 25.653 1.00 75.31 287 LYS A C 1
ATOM 2160 O O . LYS A 1 287 ? -24.088 36.285 26.398 1.00 75.31 287 LYS A O 1
ATOM 2165 N N . CYS A 1 288 ? -23.507 34.263 25.630 1.00 78.00 288 CYS A N 1
ATOM 2166 C CA . CYS A 1 288 ? -24.406 33.500 26.501 1.00 78.00 288 CYS A CA 1
ATOM 2167 C C . CYS A 1 288 ? -23.903 33.455 27.965 1.00 78.00 288 CYS A C 1
ATOM 2169 O O . CYS A 1 288 ? -23.334 32.452 28.407 1.00 78.00 288 CYS A O 1
ATOM 2171 N N . GLY A 1 289 ? -24.124 34.527 28.734 1.00 68.12 289 GLY A N 1
ATOM 2172 C CA . GLY A 1 289 ? -23.931 34.573 30.192 1.00 68.12 289 GLY A CA 1
ATOM 2173 C C . GLY A 1 289 ? -25.250 34.430 30.971 1.00 68.12 289 GLY A C 1
ATOM 2174 O O . GLY A 1 289 ? -26.273 34.955 30.546 1.00 68.12 289 GLY A O 1
ATOM 2175 N N . GLY A 1 290 ? -25.236 33.732 32.117 1.00 73.81 290 GLY A N 1
ATOM 2176 C CA . GLY A 1 290 ? -26.378 33.634 33.048 1.00 73.81 290 GLY A CA 1
ATOM 2177 C C . GLY A 1 290 ? -27.001 32.235 33.209 1.00 73.81 290 GLY A C 1
ATOM 2178 O O . GLY A 1 290 ? -26.519 31.246 32.655 1.00 73.81 290 GLY A O 1
ATOM 2179 N N . THR A 1 291 ? -28.083 32.147 33.993 1.00 56.97 291 THR A N 1
ATOM 2180 C CA . THR A 1 291 ? -28.776 30.895 34.378 1.00 56.97 291 THR A CA 1
ATOM 2181 C C . THR A 1 291 ? -29.426 30.138 33.211 1.00 56.97 291 THR A C 1
ATOM 2183 O O . THR A 1 291 ? -29.638 28.935 33.327 1.00 56.97 291 THR A O 1
ATOM 2186 N N . ASN A 1 292 ? -29.628 30.781 32.053 1.00 75.69 292 ASN A N 1
ATOM 2187 C CA . ASN A 1 292 ? -30.211 30.169 30.845 1.00 75.69 292 ASN A CA 1
ATOM 2188 C C . ASN A 1 292 ? -29.173 29.811 29.762 1.00 75.69 292 ASN A C 1
ATOM 2190 O O . ASN A 1 292 ? -29.495 29.690 28.579 1.00 75.69 292 ASN A O 1
ATOM 2194 N N . ARG A 1 293 ? -27.907 29.603 30.147 1.00 80.75 293 ARG A N 1
ATOM 2195 C CA . ARG A 1 293 ? -26.810 29.285 29.214 1.00 80.75 293 ARG A CA 1
ATOM 2196 C C . ARG A 1 293 ? -27.103 28.089 28.299 1.00 80.75 293 ARG A C 1
ATOM 2198 O O . ARG A 1 293 ? -26.712 28.118 27.139 1.00 80.75 293 ARG A O 1
ATOM 2205 N N . LYS A 1 294 ? -27.792 27.054 28.795 1.00 81.00 294 LYS A N 1
ATOM 2206 C CA . LYS A 1 294 ? -28.134 25.859 27.998 1.00 81.00 294 LYS A CA 1
ATOM 2207 C C . LYS A 1 294 ? -29.082 26.178 26.839 1.00 81.00 294 LYS A C 1
ATOM 2209 O O . LYS A 1 294 ? -28.839 25.723 25.729 1.00 81.00 294 LYS A O 1
ATOM 2214 N N . GLU A 1 295 ? -30.112 26.980 27.086 1.00 82.19 295 GLU A N 1
ATOM 2215 C CA . GLU A 1 295 ? -31.101 27.358 26.071 1.00 82.19 295 GLU A CA 1
ATOM 2216 C C . GLU A 1 295 ? -30.499 28.315 25.031 1.00 82.19 295 GLU A C 1
ATOM 2218 O O . GLU A 1 295 ? -30.709 28.154 23.832 1.00 82.19 295 GLU A O 1
ATOM 2223 N N . CYS A 1 296 ? -29.652 29.248 25.479 1.00 80.38 296 CYS A N 1
ATOM 2224 C CA . CYS A 1 296 ? -28.900 30.143 24.598 1.00 80.38 296 CYS A CA 1
ATOM 2225 C C . CYS A 1 296 ? -27.945 29.370 23.671 1.00 80.38 296 CYS A C 1
ATOM 2227 O O . CYS A 1 296 ? -27.941 29.590 22.463 1.00 80.38 296 CYS A O 1
ATOM 2229 N N . VAL A 1 297 ? -27.188 28.405 24.212 1.00 78.81 297 VAL A N 1
ATOM 2230 C CA . VAL A 1 297 ? -26.293 27.554 23.410 1.00 78.81 297 VAL A CA 1
ATOM 2231 C C . VAL A 1 297 ? -27.078 26.687 22.421 1.00 78.81 297 VAL A C 1
ATOM 2233 O O . VAL A 1 297 ? -26.642 26.554 21.281 1.00 78.81 297 VAL A O 1
ATOM 2236 N N . ALA A 1 298 ? -28.235 26.142 22.813 1.00 82.31 298 ALA A N 1
ATOM 2237 C CA . ALA A 1 298 ? -29.079 25.351 21.915 1.00 82.31 298 ALA A CA 1
ATOM 2238 C C . ALA A 1 298 ? -29.555 26.168 20.700 1.00 82.31 298 ALA A C 1
ATOM 2240 O O . ALA A 1 298 ? -29.418 25.703 19.572 1.00 82.31 298 ALA A O 1
ATOM 2241 N N . ARG A 1 299 ? -29.997 27.415 20.913 1.00 78.56 299 ARG A N 1
ATOM 2242 C CA . ARG A 1 299 ? -30.388 28.324 19.822 1.00 78.56 299 ARG A CA 1
ATOM 2243 C C . ARG A 1 299 ? -29.226 28.700 18.902 1.00 78.56 299 ARG A C 1
ATOM 2245 O O . ARG A 1 299 ? -29.415 28.764 17.694 1.00 78.56 299 ARG A O 1
ATOM 2252 N N . CYS A 1 300 ? -28.020 28.918 19.441 1.00 77.62 300 CYS A N 1
ATOM 2253 C CA . CYS A 1 300 ? -26.849 29.177 18.592 1.00 77.62 300 CYS A CA 1
ATOM 2254 C C . CYS A 1 300 ? -26.497 27.944 17.728 1.00 77.62 300 CYS A C 1
ATOM 2256 O O . CYS A 1 300 ? -26.077 28.107 16.587 1.00 77.62 300 CYS A O 1
ATOM 2258 N N . ILE A 1 301 ? -26.664 26.721 18.254 1.00 77.94 301 ILE A N 1
ATOM 2259 C CA . ILE A 1 301 ? -26.434 25.476 17.497 1.00 77.94 301 ILE A CA 1
ATOM 2260 C C . ILE A 1 301 ? -27.479 25.307 16.388 1.00 77.94 301 ILE A C 1
ATOM 2262 O O . ILE A 1 301 ? -27.127 24.909 15.282 1.00 77.94 301 ILE A O 1
ATOM 2266 N N . GLU A 1 302 ? -28.747 25.608 16.665 1.00 82.12 302 GLU A N 1
ATOM 2267 C CA . GLU A 1 302 ? -29.830 25.527 15.678 1.00 82.12 302 GLU A CA 1
ATOM 2268 C C . GLU A 1 302 ? -29.630 26.529 14.532 1.00 82.12 302 GLU A C 1
ATOM 2270 O O . GLU A 1 302 ? -29.615 26.125 13.374 1.00 82.12 302 GLU A O 1
ATOM 2275 N N . ALA A 1 303 ? -29.307 27.788 14.846 1.00 77.00 303 ALA A N 1
ATOM 2276 C CA . ALA A 1 303 ? -28.980 28.800 13.837 1.00 77.00 303 ALA A CA 1
ATOM 2277 C C . ALA A 1 303 ? -27.732 28.441 13.005 1.00 77.00 303 ALA A C 1
ATOM 2279 O O . ALA A 1 303 ? -27.670 28.732 11.812 1.00 77.00 303 ALA A O 1
ATOM 2280 N N . ALA A 1 304 ? -26.732 27.786 13.610 1.00 76.25 304 ALA A N 1
ATOM 2281 C CA . ALA A 1 304 ? -25.570 27.293 12.871 1.00 76.25 304 ALA A CA 1
ATOM 2282 C C . ALA A 1 304 ? -25.952 26.172 11.890 1.00 76.25 304 ALA A C 1
ATOM 2284 O O . ALA A 1 304 ? -25.467 26.172 10.764 1.00 76.25 304 ALA A O 1
ATOM 2285 N N . ARG A 1 305 ? -26.858 25.265 12.284 1.00 79.75 305 ARG A N 1
ATOM 2286 C CA . ARG A 1 305 ? -27.372 24.200 11.407 1.00 79.75 305 ARG A CA 1
ATOM 2287 C C . ARG A 1 305 ? -28.204 24.743 10.248 1.00 79.75 305 ARG A C 1
ATOM 2289 O O . ARG A 1 305 ? -28.076 24.238 9.140 1.00 79.75 305 ARG A O 1
ATOM 2296 N N . GLU A 1 306 ? -29.038 25.751 10.491 1.00 82.00 306 GLU A N 1
ATOM 2297 C CA . GLU A 1 306 ? -29.808 26.418 9.432 1.00 82.00 306 GLU A CA 1
ATOM 2298 C C . GLU A 1 306 ? -28.875 27.095 8.418 1.00 82.00 306 GLU A C 1
ATOM 2300 O O . GLU A 1 306 ? -29.018 26.883 7.217 1.00 82.00 306 GLU A O 1
ATOM 2305 N N . CYS A 1 307 ? -27.846 27.800 8.897 1.00 78.62 307 CYS A N 1
ATOM 2306 C CA . CYS A 1 307 ? -26.834 28.422 8.040 1.00 78.62 307 CYS A CA 1
ATOM 2307 C C . CYS A 1 307 ? -26.026 27.380 7.240 1.00 78.62 307 CYS A C 1
ATOM 2309 O O . CYS A 1 307 ? -25.795 27.548 6.046 1.00 78.62 307 CYS A O 1
ATOM 2311 N N . GLU A 1 308 ? -25.637 26.260 7.862 1.00 76.06 308 GLU A N 1
ATOM 2312 C CA . GLU A 1 308 ? -24.983 25.148 7.157 1.00 76.06 308 GLU A CA 1
ATOM 2313 C C . GLU A 1 308 ? -25.884 24.532 6.075 1.00 76.06 308 GLU A C 1
ATOM 2315 O O . GLU A 1 308 ? -25.399 24.228 4.984 1.00 76.06 308 GLU A O 1
ATOM 2320 N N . ALA A 1 309 ? -27.186 24.379 6.337 1.00 77.19 309 ALA A N 1
ATOM 2321 C CA . ALA A 1 309 ? -28.144 23.866 5.359 1.00 77.19 309 ALA A CA 1
ATOM 2322 C C . ALA A 1 309 ? -28.331 24.826 4.169 1.00 77.19 309 ALA A C 1
ATOM 2324 O O . ALA A 1 309 ? -28.369 24.380 3.020 1.00 77.19 309 ALA A O 1
ATOM 2325 N N . GLU A 1 310 ? -28.378 26.138 4.421 1.00 77.06 310 GLU A N 1
ATOM 2326 C CA . GLU A 1 310 ? -28.406 27.167 3.373 1.00 77.06 310 GLU A CA 1
ATOM 2327 C C . GLU A 1 310 ? -27.122 27.175 2.531 1.00 77.06 310 GLU A C 1
ATOM 2329 O O . GLU A 1 310 ? -27.187 27.376 1.320 1.00 77.06 310 GLU A O 1
ATOM 2334 N N . CYS A 1 311 ? -25.965 26.881 3.134 1.00 73.56 311 CYS A N 1
ATOM 2335 C CA . CYS A 1 311 ? -24.693 26.744 2.419 1.00 73.56 311 CYS A CA 1
ATOM 2336 C C . CYS A 1 311 ? -24.584 25.465 1.578 1.00 73.56 311 CYS A C 1
ATOM 2338 O O . CYS A 1 311 ? -23.844 25.438 0.591 1.00 73.56 311 CYS A O 1
ATOM 2340 N N . GLN A 1 312 ? -25.288 24.398 1.957 1.00 72.56 312 GLN A N 1
ATOM 2341 C CA . GLN A 1 312 ? -25.224 23.116 1.257 1.00 72.56 312 GLN A CA 1
ATOM 2342 C C . GLN A 1 312 ? -26.035 23.132 -0.052 1.00 72.56 312 GLN A C 1
ATOM 2344 O O . GLN A 1 312 ? -25.605 22.554 -1.050 1.00 72.56 312 GLN A O 1
ATOM 2349 N N . ALA A 1 313 ? -27.168 23.842 -0.091 1.00 72.00 313 ALA A N 1
ATOM 2350 C CA . ALA A 1 313 ? -28.060 23.848 -1.255 1.00 72.00 313 ALA A CA 1
ATOM 2351 C C . ALA A 1 313 ? -27.417 24.385 -2.563 1.00 72.00 313 ALA A C 1
ATOM 2353 O O . ALA A 1 313 ? -27.610 23.759 -3.611 1.00 72.00 313 ALA A O 1
ATOM 2354 N N . PRO A 1 314 ? -26.619 25.477 -2.557 1.00 65.94 314 PRO A N 1
ATOM 2355 C CA . PRO A 1 314 ? -25.901 25.945 -3.744 1.00 65.94 314 PRO A CA 1
ATOM 2356 C C . PRO A 1 314 ? -24.794 24.986 -4.191 1.00 65.94 314 PRO A C 1
ATOM 2358 O O . PRO A 1 314 ? -24.657 24.746 -5.391 1.00 65.94 314 PRO A O 1
ATOM 2361 N N . ALA A 1 315 ? -24.050 24.394 -3.249 1.00 66.50 315 ALA A N 1
ATOM 2362 C CA . ALA A 1 315 ? -22.997 23.428 -3.557 1.00 66.50 315 ALA A CA 1
ATOM 2363 C C . ALA A 1 315 ? -23.581 22.204 -4.279 1.00 66.50 315 ALA A C 1
ATOM 2365 O O . ALA A 1 315 ? -23.116 21.850 -5.361 1.00 66.50 315 ALA A O 1
ATOM 2366 N N . ASP A 1 316 ? -24.670 21.634 -3.758 1.00 66.44 316 ASP A N 1
ATOM 2367 C CA . ASP A 1 316 ? -25.347 20.483 -4.366 1.00 66.44 316 ASP A CA 1
ATOM 2368 C C . ASP A 1 316 ? -25.897 20.795 -5.771 1.00 66.44 316 ASP A C 1
ATOM 2370 O O . ASP A 1 316 ? -25.936 19.919 -6.639 1.00 66.44 316 ASP A O 1
ATOM 2374 N N . SER A 1 317 ? -26.319 22.041 -6.021 1.00 69.88 317 SER A N 1
ATOM 2375 C CA . SER A 1 317 ? -26.763 22.478 -7.351 1.00 69.88 317 SER A CA 1
ATOM 2376 C C . SER A 1 317 ? -25.605 22.629 -8.345 1.00 69.88 317 SER A C 1
ATOM 2378 O O . SER A 1 317 ? -25.743 22.203 -9.491 1.00 69.88 317 SER A O 1
ATOM 2380 N N . GLY A 1 318 ? -24.454 23.141 -7.891 1.00 72.62 318 GLY A N 1
ATOM 2381 C CA . GLY A 1 318 ? -23.238 23.265 -8.697 1.00 72.62 318 GLY A CA 1
ATOM 2382 C C . GLY A 1 318 ? -22.634 21.906 -9.050 1.00 72.62 318 GLY A C 1
ATOM 2383 O O . GLY A 1 318 ? -22.302 21.657 -10.203 1.00 72.62 318 GLY A O 1
ATOM 2384 N N . TYR A 1 319 ? -22.584 20.965 -8.104 1.00 70.19 319 TYR A N 1
ATOM 2385 C CA . TYR A 1 319 ? -22.101 19.609 -8.392 1.00 70.19 319 TYR A CA 1
ATOM 2386 C C . TYR A 1 319 ? -22.947 18.900 -9.456 1.00 70.19 319 TYR A C 1
ATOM 2388 O O . TYR A 1 319 ? -22.399 18.282 -10.369 1.00 70.19 319 TYR A O 1
ATOM 2396 N N . LYS A 1 320 ? -24.278 19.030 -9.387 1.00 74.38 320 LYS A N 1
ATOM 2397 C CA . LYS A 1 320 ? -25.183 18.446 -10.388 1.00 74.38 320 LYS A CA 1
ATOM 2398 C C . LYS A 1 320 ? -25.004 19.062 -11.774 1.00 74.38 320 LYS A C 1
ATOM 2400 O O . LYS A 1 320 ? -25.139 18.340 -12.761 1.00 74.38 320 LYS A O 1
ATOM 2405 N N . SER A 1 321 ? -24.699 20.360 -11.870 1.00 80.19 321 SER A N 1
ATOM 2406 C CA . SER A 1 321 ? -24.385 20.976 -13.163 1.00 80.19 321 SER A CA 1
ATOM 2407 C C . SER A 1 321 ? -23.040 20.492 -13.704 1.00 80.19 321 SER A C 1
ATOM 2409 O O . SER A 1 321 ? -22.995 20.081 -14.860 1.00 80.19 321 SER A O 1
ATOM 2411 N N . CYS A 1 322 ? -21.993 20.418 -12.870 1.00 73.56 322 CYS A N 1
ATOM 2412 C CA . CYS A 1 322 ? -20.686 19.891 -13.286 1.00 73.56 322 CYS A CA 1
ATOM 2413 C C . CYS A 1 322 ? -20.803 18.448 -13.810 1.00 73.56 322 CYS A C 1
ATOM 2415 O O . CYS A 1 322 ? -20.225 18.097 -14.836 1.00 73.56 322 CYS A O 1
ATOM 2417 N N . GLU A 1 323 ? -21.578 17.600 -13.129 1.00 77.69 323 GLU A N 1
ATOM 2418 C CA . GLU A 1 323 ? -21.778 16.205 -13.534 1.00 77.69 323 GLU A CA 1
ATOM 2419 C C . GLU A 1 323 ? -22.538 16.088 -14.867 1.00 77.69 323 GLU A C 1
ATOM 2421 O O . GLU A 1 323 ? -22.201 15.254 -15.711 1.00 77.69 323 GLU A O 1
ATOM 2426 N N . ALA A 1 324 ? -23.557 16.925 -15.083 1.00 82.12 324 ALA A N 1
ATOM 2427 C CA . ALA A 1 324 ? -24.308 16.957 -16.337 1.00 82.12 324 ALA A CA 1
ATOM 2428 C C . ALA A 1 324 ? -23.450 17.452 -17.516 1.00 82.12 324 ALA A C 1
ATOM 2430 O O . ALA A 1 324 ? -23.535 16.897 -18.617 1.00 82.12 324 ALA A O 1
ATOM 2431 N N . GLU A 1 325 ? -22.604 18.457 -17.286 1.00 81.19 325 GLU A N 1
ATOM 2432 C CA . GLU A 1 325 ? -21.646 18.969 -18.271 1.00 81.19 325 GLU A CA 1
ATOM 2433 C C . GLU A 1 325 ? -20.590 17.918 -18.619 1.00 81.19 325 GLU A C 1
ATOM 2435 O O . GLU A 1 325 ? -20.378 17.640 -19.800 1.00 81.19 325 GLU A O 1
ATOM 2440 N N . TYR A 1 326 ? -20.015 17.247 -17.615 1.00 80.69 326 TYR A N 1
ATOM 2441 C CA . TYR A 1 326 ? -19.069 16.151 -17.828 1.00 80.69 326 TYR A CA 1
ATOM 2442 C C . TYR A 1 326 ? -19.687 15.014 -18.646 1.00 80.69 326 TYR A C 1
ATOM 2444 O O . TYR A 1 326 ? -19.113 14.580 -19.644 1.00 80.69 326 TYR A O 1
ATOM 2452 N N . LYS A 1 327 ? -20.899 14.570 -18.286 1.00 82.25 327 LYS A N 1
ATOM 2453 C CA . LYS A 1 327 ? -21.632 13.534 -19.035 1.00 82.25 327 LYS A CA 1
ATOM 2454 C C . LYS A 1 327 ? -21.875 13.937 -20.488 1.00 82.25 327 LYS A C 1
ATOM 2456 O O . LYS A 1 327 ? -21.779 13.094 -21.377 1.00 82.25 327 LYS A O 1
ATOM 2461 N N . THR A 1 328 ? -22.187 15.208 -20.730 1.00 89.31 328 THR A N 1
ATOM 2462 C CA . THR A 1 328 ? -22.412 15.728 -22.084 1.00 89.31 328 THR A CA 1
ATOM 2463 C C . THR A 1 328 ? -21.111 15.747 -22.883 1.00 89.31 328 THR A C 1
ATOM 2465 O O . THR A 1 328 ? -21.070 15.177 -23.971 1.00 89.31 32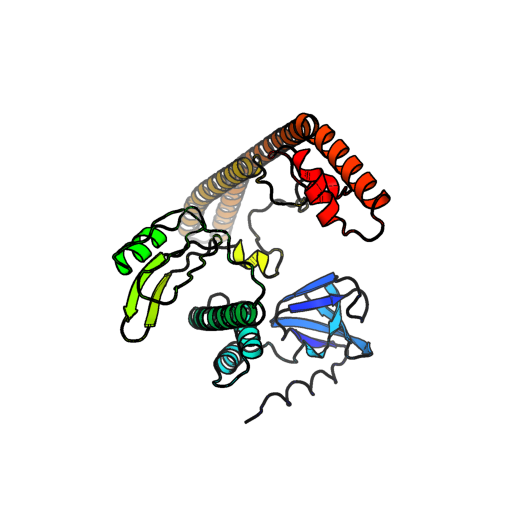8 THR A O 1
ATOM 2468 N N . CYS A 1 329 ? -20.038 16.305 -22.317 1.00 86.12 329 CYS A N 1
ATOM 2469 C CA . CYS A 1 329 ? -18.718 16.362 -22.946 1.00 86.12 329 CYS A CA 1
ATOM 2470 C C . CYS A 1 329 ? -18.174 14.958 -23.252 1.00 86.12 329 CYS A C 1
ATOM 2472 O O . CYS A 1 329 ? -17.785 14.674 -24.383 1.00 86.12 329 CYS A O 1
ATOM 2474 N N . SER A 1 330 ? -18.239 14.041 -22.284 1.00 80.25 330 SER A N 1
ATOM 2475 C CA . SER A 1 330 ? -17.801 12.651 -22.448 1.00 80.25 330 SER A CA 1
ATOM 2476 C C . SER A 1 330 ? -18.590 11.932 -23.552 1.00 80.25 330 SER A C 1
ATOM 2478 O O . SER A 1 330 ? -18.012 11.250 -24.402 1.00 80.25 330 SER A O 1
ATOM 2480 N N . ALA A 1 331 ? -19.910 12.142 -23.624 1.00 83.00 331 ALA A N 1
ATOM 2481 C CA . ALA A 1 331 ? -20.736 11.575 -24.688 1.00 83.00 331 ALA A CA 1
ATOM 2482 C C . ALA A 1 331 ? -20.406 12.152 -26.077 1.00 83.00 331 ALA A C 1
ATOM 2484 O O . ALA A 1 331 ? -20.507 11.440 -27.080 1.00 83.00 331 ALA A O 1
ATOM 2485 N N . GLU A 1 332 ? -20.030 13.428 -26.165 1.00 86.06 332 GLU A N 1
ATOM 2486 C CA . GLU A 1 332 ? -19.591 14.057 -27.413 1.00 86.06 332 GLU A CA 1
ATOM 2487 C C . GLU A 1 332 ? -18.216 13.552 -27.852 1.00 86.06 332 GLU A C 1
ATOM 2489 O O . GLU A 1 332 ? -18.080 13.134 -29.005 1.00 86.06 332 GLU A O 1
ATOM 2494 N N . ALA A 1 333 ? -17.254 13.469 -26.931 1.00 78.44 333 ALA A N 1
ATOM 2495 C CA . ALA A 1 333 ? -15.932 12.897 -27.176 1.00 78.44 333 ALA A CA 1
ATOM 2496 C C . ALA A 1 333 ? -16.029 11.442 -27.665 1.00 78.44 333 ALA A C 1
ATOM 2498 O O . ALA A 1 333 ? -15.408 11.073 -28.662 1.00 78.44 333 ALA A O 1
ATOM 2499 N N . ALA A 1 334 ? -16.897 10.628 -27.052 1.00 79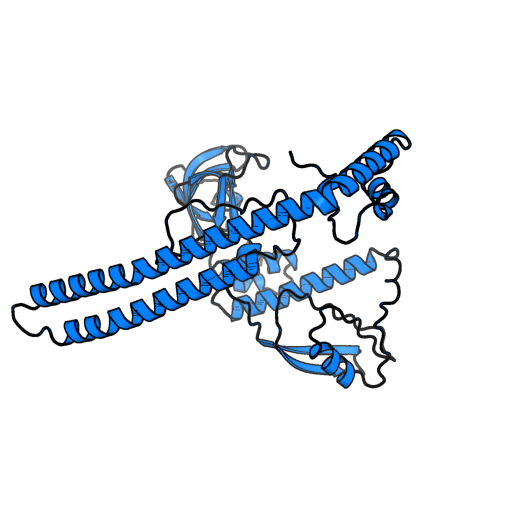.06 334 ALA A N 1
ATOM 2500 C CA . ALA A 1 334 ? -17.147 9.257 -27.494 1.00 79.06 334 ALA A CA 1
ATOM 2501 C C . ALA A 1 334 ? -17.735 9.190 -28.918 1.00 79.06 334 ALA A C 1
ATOM 2503 O O . ALA A 1 334 ? -17.340 8.342 -29.721 1.00 79.06 334 ALA A O 1
ATOM 2504 N N . ARG A 1 335 ? -18.664 10.091 -29.271 1.00 85.56 335 ARG A N 1
ATOM 2505 C CA . ARG A 1 335 ? -19.230 10.168 -30.633 1.00 85.56 335 ARG A CA 1
ATOM 2506 C C . ARG A 1 335 ? -18.198 10.624 -31.656 1.00 85.56 335 ARG A C 1
ATOM 2508 O O . ARG A 1 335 ? -18.214 10.140 -32.788 1.00 85.56 335 ARG A O 1
ATOM 2515 N N . GLU A 1 336 ? -17.343 11.573 -31.295 1.00 84.25 336 GLU A N 1
ATOM 2516 C CA . GLU A 1 336 ? -16.257 12.031 -32.154 1.00 84.25 336 GLU A CA 1
ATOM 2517 C C . GLU A 1 336 ? -15.254 10.906 -32.395 1.00 84.25 336 GLU A C 1
ATOM 2519 O O . GLU A 1 336 ? -14.970 10.597 -33.551 1.00 84.25 336 GLU A O 1
ATOM 2524 N N . TRP A 1 337 ? -14.838 10.209 -31.337 1.00 83.31 337 TRP A N 1
ATOM 2525 C CA . TRP A 1 337 ? -13.979 9.034 -31.433 1.00 83.31 337 TRP A CA 1
ATOM 2526 C C . TRP A 1 337 ? -14.590 7.937 -32.310 1.00 83.31 337 TRP A C 1
ATOM 2528 O O . TRP A 1 337 ? -13.921 7.404 -33.194 1.00 83.31 337 TRP A O 1
ATOM 2538 N N . GLN A 1 338 ? -15.881 7.625 -32.153 1.00 82.00 338 GLN A N 1
ATOM 2539 C CA . GLN A 1 338 ? -16.556 6.655 -33.025 1.00 82.00 338 GLN A CA 1
ATOM 2540 C C . GLN A 1 338 ? -16.489 7.084 -34.498 1.00 82.00 338 GLN A C 1
ATOM 2542 O O . GLN A 1 338 ? -16.205 6.279 -35.383 1.00 82.00 338 GLN A O 1
ATOM 2547 N N . ARG A 1 339 ? -16.679 8.374 -34.791 1.00 86.06 339 ARG A N 1
ATOM 2548 C CA . ARG A 1 339 ? -16.608 8.885 -36.169 1.00 86.06 339 ARG A CA 1
ATOM 2549 C C . ARG A 1 339 ? -15.198 8.833 -36.751 1.00 86.06 339 ARG A C 1
ATOM 2551 O O . ARG A 1 339 ? -15.053 8.532 -37.938 1.00 86.06 339 ARG A O 1
ATOM 2558 N N . THR A 1 340 ? -14.183 9.161 -35.960 1.00 85.62 340 THR A N 1
ATOM 2559 C CA . THR A 1 340 ? -12.807 9.347 -36.441 1.00 85.62 340 THR A CA 1
ATOM 2560 C C . THR A 1 340 ? -11.977 8.068 -36.355 1.00 85.62 340 THR A C 1
ATOM 2562 O O . THR A 1 340 ? -11.237 7.765 -37.292 1.00 85.62 340 THR A O 1
ATOM 2565 N N . CYS A 1 341 ? -12.151 7.277 -35.297 1.00 86.00 341 CYS A N 1
ATOM 2566 C CA . CYS A 1 341 ? -11.269 6.169 -34.941 1.00 86.00 341 CYS A CA 1
ATOM 2567 C C . CYS A 1 341 ? -11.879 4.775 -35.125 1.00 86.00 341 CYS A C 1
ATOM 2569 O O . CYS A 1 341 ? -11.129 3.844 -35.414 1.00 86.00 341 CYS A O 1
ATOM 2571 N N . GLU A 1 342 ? -13.206 4.597 -35.094 1.00 86.69 342 GLU A N 1
ATOM 2572 C CA . GLU A 1 342 ? -13.818 3.257 -35.215 1.00 86.69 342 GLU A CA 1
ATOM 2573 C C . GLU A 1 342 ? -13.422 2.553 -36.524 1.00 86.69 342 GLU A C 1
ATOM 2575 O O . GLU A 1 342 ? -13.019 1.384 -36.550 1.00 86.69 342 GLU A O 1
ATOM 2580 N N . ARG A 1 343 ? -13.498 3.271 -37.650 1.00 88.12 343 ARG A N 1
ATOM 2581 C CA . ARG A 1 343 ? -13.184 2.700 -38.965 1.00 88.12 343 ARG A CA 1
ATOM 2582 C C . ARG A 1 343 ? -11.686 2.402 -39.134 1.00 88.12 343 ARG A C 1
ATOM 2584 O O . ARG A 1 343 ? -11.392 1.308 -39.624 1.00 88.12 343 ARG A O 1
ATOM 2591 N N . PRO A 1 344 ? -10.741 3.300 -38.793 1.00 87.44 344 PRO A N 1
ATOM 2592 C CA . PRO A 1 344 ? -9.317 2.966 -38.761 1.00 87.44 344 PRO A CA 1
ATOM 2593 C C . PRO A 1 344 ? -8.984 1.794 -37.838 1.00 87.44 344 PRO A C 1
ATOM 2595 O O . PRO A 1 344 ? -8.343 0.845 -38.284 1.00 87.44 344 PRO A O 1
ATOM 2598 N N . CYS A 1 345 ? -9.515 1.783 -36.617 1.00 87.69 345 CYS A N 1
ATOM 2599 C CA . CYS A 1 345 ? -9.299 0.713 -35.648 1.00 87.69 345 CYS A CA 1
ATOM 2600 C C . CYS A 1 345 ? -9.739 -0.653 -36.176 1.00 87.69 345 CYS A C 1
ATOM 2602 O O . CYS A 1 345 ? -8.972 -1.615 -36.139 1.00 87.69 345 CYS A O 1
ATOM 2604 N N . ASN A 1 346 ? -10.928 -0.735 -36.779 1.00 88.44 346 ASN A N 1
ATOM 2605 C CA . ASN A 1 346 ? -11.407 -1.968 -37.402 1.00 88.44 346 ASN A CA 1
ATOM 2606 C C . ASN A 1 346 ? -10.507 -2.437 -38.561 1.00 88.44 346 ASN A C 1
ATOM 2608 O O . ASN A 1 346 ? -10.296 -3.640 -38.739 1.00 88.44 346 ASN A O 1
ATOM 2612 N N . ARG A 1 347 ? -9.932 -1.511 -39.342 1.00 90.38 347 ARG A N 1
ATOM 2613 C CA . ARG A 1 347 ? -8.972 -1.861 -40.406 1.00 90.38 347 ARG A CA 1
ATOM 2614 C C . ARG A 1 347 ? -7.650 -2.365 -39.840 1.00 90.38 347 ARG A C 1
ATOM 2616 O O . ARG A 1 347 ? -7.106 -3.328 -40.384 1.00 90.38 347 ARG A O 1
ATOM 2623 N N . THR A 1 348 ? -7.133 -1.732 -38.792 1.00 89.19 348 THR A N 1
ATOM 2624 C CA . THR A 1 348 ? -5.882 -2.135 -38.142 1.00 89.19 348 THR A CA 1
ATOM 2625 C C . THR A 1 348 ? -6.056 -3.488 -37.457 1.00 89.19 348 THR A C 1
ATOM 2627 O O . THR A 1 348 ? -5.243 -4.379 -37.682 1.00 89.19 348 THR A O 1
ATOM 2630 N N . LYS A 1 349 ? -7.182 -3.730 -36.775 1.00 91.12 349 LYS A N 1
ATOM 2631 C CA . LYS A 1 349 ? -7.527 -5.043 -36.208 1.00 91.12 349 LYS A CA 1
ATOM 2632 C C . LYS A 1 349 ? -7.579 -6.139 -37.274 1.00 91.12 349 LYS A C 1
ATOM 2634 O O . LYS A 1 349 ? -6.891 -7.148 -37.159 1.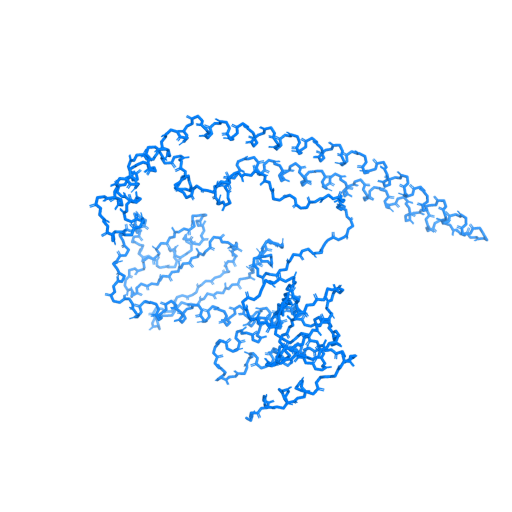00 91.12 349 LYS A O 1
ATOM 2639 N N . ALA A 1 350 ? -8.289 -5.899 -38.380 1.00 93.94 350 ALA A N 1
ATOM 2640 C CA . ALA A 1 350 ? -8.323 -6.838 -39.502 1.00 93.94 350 ALA A CA 1
ATOM 2641 C C . ALA A 1 350 ? -6.933 -7.069 -40.132 1.00 93.94 350 ALA A C 1
ATOM 2643 O O . ALA A 1 350 ? -6.652 -8.149 -40.658 1.00 93.94 350 ALA A O 1
ATOM 2644 N N . CYS A 1 351 ? -6.053 -6.064 -40.107 1.00 94.56 351 CYS A N 1
ATOM 2645 C CA . CYS A 1 351 ? -4.666 -6.202 -40.543 1.00 94.56 351 CYS A CA 1
ATOM 2646 C C . CYS A 1 351 ? -3.864 -7.101 -39.588 1.00 94.56 351 CYS A C 1
ATOM 2648 O O . CYS A 1 351 ? -3.222 -8.041 -40.061 1.00 94.56 351 CYS A O 1
ATOM 2650 N N . VAL A 1 352 ? -3.958 -6.871 -38.274 1.00 92.56 352 VAL A N 1
ATOM 2651 C CA . VAL A 1 352 ? -3.286 -7.672 -37.237 1.00 92.56 352 VAL A CA 1
ATOM 2652 C C . VAL A 1 352 ? -3.734 -9.132 -37.312 1.00 92.56 352 VAL A C 1
ATOM 2654 O O . VAL A 1 352 ? -2.887 -10.021 -37.400 1.00 92.56 352 VAL A O 1
ATOM 2657 N N . ASP A 1 353 ? -5.042 -9.383 -37.414 1.00 93.81 353 ASP A N 1
ATOM 2658 C CA . ASP A 1 353 ? -5.600 -10.734 -37.554 1.00 93.81 353 ASP A CA 1
ATOM 2659 C C . ASP A 1 353 ? -5.047 -11.453 -38.796 1.00 93.81 353 ASP A C 1
ATOM 2661 O O . ASP A 1 353 ? -4.663 -12.625 -38.752 1.00 93.81 353 ASP A O 1
ATOM 2665 N N . ASN A 1 354 ? -4.974 -10.753 -39.933 1.00 96.50 354 ASN A N 1
ATOM 2666 C CA . ASN A 1 354 ? -4.413 -11.304 -41.166 1.00 96.50 354 ASN A CA 1
ATOM 2667 C C . ASN A 1 354 ? -2.897 -11.530 -41.073 1.00 96.50 354 ASN A C 1
ATOM 2669 O O . ASN A 1 354 ? -2.390 -12.501 -41.640 1.00 96.50 354 ASN A O 1
ATOM 2673 N N . CYS A 1 355 ? -2.172 -10.660 -40.369 1.00 96.25 355 CYS A N 1
ATOM 2674 C CA . CYS A 1 355 ? -0.745 -10.813 -40.112 1.00 96.25 355 CYS A CA 1
ATOM 2675 C C . CYS A 1 355 ? -0.467 -12.069 -39.278 1.00 96.25 355 CYS A C 1
ATOM 2677 O O . CYS A 1 355 ? 0.363 -12.886 -39.683 1.00 96.25 355 CYS A O 1
ATOM 2679 N N . GLN A 1 356 ? -1.212 -12.275 -38.190 1.00 95.62 356 GLN A N 1
ATOM 2680 C CA . GLN A 1 356 ? -1.084 -13.455 -37.333 1.00 95.62 356 GLN A CA 1
ATOM 2681 C C . GLN A 1 356 ? -1.441 -14.746 -38.078 1.00 95.62 356 GLN A C 1
ATOM 2683 O O . GLN A 1 356 ? -0.699 -15.723 -38.001 1.00 95.62 356 GLN A O 1
ATOM 2688 N N . LYS A 1 357 ? -2.518 -14.739 -38.880 1.00 96.81 357 LYS A N 1
ATOM 2689 C CA . LYS A 1 357 ? -2.899 -15.891 -39.722 1.00 96.81 357 LYS A CA 1
ATOM 2690 C C . LYS A 1 357 ? -1.808 -16.289 -40.716 1.00 96.81 357 LYS A C 1
ATOM 2692 O O . LYS A 1 357 ? -1.602 -17.475 -40.951 1.00 96.81 357 LYS A O 1
ATOM 2697 N N . LYS A 1 358 ? -1.120 -15.312 -41.315 1.00 97.50 358 LYS A N 1
ATOM 2698 C CA . LYS A 1 358 ? -0.036 -15.562 -42.281 1.00 97.50 358 LYS A CA 1
ATOM 2699 C C . LYS A 1 358 ? 1.290 -15.943 -41.620 1.00 97.50 358 LYS A C 1
ATOM 2701 O O . LYS A 1 358 ? 2.130 -16.536 -42.287 1.00 97.50 358 LYS A O 1
ATOM 2706 N N . ASN A 1 359 ? 1.485 -15.598 -40.348 1.00 96.75 359 ASN A N 1
ATOM 2707 C CA . ASN A 1 359 ? 2.741 -15.793 -39.624 1.00 96.75 359 ASN A CA 1
ATOM 2708 C C . ASN A 1 359 ? 2.482 -16.489 -38.275 1.00 96.75 359 ASN A C 1
ATOM 2710 O O . ASN A 1 359 ? 2.632 -15.858 -37.223 1.00 96.75 359 ASN A O 1
ATOM 2714 N N . PRO A 1 360 ? 2.091 -17.778 -38.276 1.00 92.50 360 PRO A N 1
ATOM 2715 C CA . PRO A 1 360 ? 1.868 -18.523 -37.041 1.00 92.50 360 PRO A CA 1
ATOM 2716 C C . PRO A 1 360 ? 3.172 -18.586 -36.229 1.00 92.50 360 PRO A C 1
ATOM 2718 O O . PRO A 1 360 ? 4.151 -19.191 -36.657 1.00 92.50 360 PRO A O 1
ATOM 2721 N N . GLY A 1 361 ? 3.192 -17.913 -35.073 1.00 90.31 361 GLY A N 1
ATOM 2722 C CA . GLY A 1 361 ? 4.362 -17.782 -34.192 1.00 90.31 361 GLY A CA 1
ATOM 2723 C C . GLY A 1 361 ? 4.925 -16.361 -34.069 1.00 90.31 361 GLY A C 1
ATOM 2724 O O . GLY A 1 361 ? 5.743 -16.110 -33.186 1.00 90.31 361 GLY A O 1
ATOM 2725 N N . MET A 1 362 ? 4.477 -15.413 -34.900 1.00 93.12 362 MET A N 1
ATOM 2726 C CA . MET A 1 362 ? 4.805 -13.997 -34.719 1.00 93.12 362 MET A CA 1
ATOM 2727 C C . MET A 1 362 ? 4.044 -13.432 -33.512 1.00 93.12 362 MET A C 1
ATOM 2729 O O . MET A 1 362 ? 2.851 -13.694 -33.347 1.00 93.12 362 MET A O 1
ATOM 2733 N N . ASN A 1 363 ? 4.730 -12.665 -32.658 1.00 91.94 363 ASN A N 1
ATOM 2734 C CA . ASN A 1 363 ? 4.075 -12.025 -31.521 1.00 91.94 363 ASN A CA 1
ATOM 2735 C C . ASN A 1 363 ? 3.060 -10.970 -32.009 1.00 91.94 363 ASN A C 1
ATOM 2737 O O . ASN A 1 363 ? 3.196 -10.386 -33.085 1.00 91.94 363 ASN A O 1
ATOM 2741 N N . GLN A 1 364 ? 2.015 -10.740 -31.215 1.00 88.62 364 GLN A N 1
ATOM 2742 C CA . GLN A 1 364 ? 0.948 -9.801 -31.564 1.00 88.62 364 GLN A CA 1
ATOM 2743 C C . GLN A 1 364 ? 1.485 -8.382 -31.799 1.00 88.62 364 GLN A C 1
ATOM 2745 O O . GLN A 1 364 ? 1.084 -7.746 -32.766 1.00 88.62 364 GLN A O 1
ATOM 2750 N N . TRP A 1 365 ? 2.450 -7.937 -30.990 1.00 88.19 365 TRP A N 1
ATOM 2751 C CA . TRP A 1 365 ? 3.064 -6.612 -31.102 1.00 88.19 365 TRP A CA 1
ATOM 2752 C C . TRP A 1 365 ? 3.789 -6.375 -32.431 1.00 88.19 365 TRP A C 1
ATOM 2754 O O . TRP A 1 365 ? 3.570 -5.346 -33.050 1.00 88.19 365 TRP A O 1
ATOM 2764 N N . ALA A 1 366 ? 4.540 -7.345 -32.962 1.00 92.12 366 ALA A N 1
ATOM 2765 C CA . ALA A 1 366 ? 5.172 -7.188 -34.275 1.00 92.12 366 ALA A CA 1
ATOM 2766 C C . ALA A 1 366 ? 4.148 -7.116 -35.419 1.00 92.12 366 ALA A C 1
ATOM 2768 O O . ALA A 1 366 ? 4.422 -6.519 -36.460 1.00 92.12 366 ALA A O 1
ATOM 2769 N N . CYS A 1 367 ? 2.973 -7.730 -35.251 1.00 92.06 367 CYS A N 1
ATOM 2770 C CA . CYS A 1 367 ? 1.870 -7.555 -36.191 1.00 92.06 367 CYS A CA 1
ATOM 2771 C C . CYS A 1 367 ? 1.174 -6.197 -36.034 1.00 92.06 367 CYS A C 1
ATOM 2773 O O . CYS A 1 367 ? 0.734 -5.655 -37.043 1.00 92.06 367 CYS A O 1
ATOM 2775 N N . ILE A 1 368 ? 1.100 -5.648 -34.817 1.00 88.50 368 ILE A N 1
ATOM 2776 C CA . ILE A 1 368 ? 0.603 -4.288 -34.559 1.00 88.50 368 ILE A CA 1
ATOM 2777 C C . ILE A 1 368 ? 1.523 -3.268 -35.233 1.00 88.50 368 ILE A C 1
ATOM 2779 O O . ILE A 1 368 ? 1.038 -2.541 -36.092 1.00 88.50 368 ILE A O 1
ATOM 2783 N N . ASP A 1 369 ? 2.835 -3.316 -34.981 1.00 88.69 369 ASP A N 1
ATOM 2784 C CA . ASP A 1 369 ? 3.824 -2.402 -35.581 1.00 88.69 369 ASP A CA 1
ATOM 2785 C C . ASP A 1 369 ? 3.753 -2.393 -37.117 1.00 88.69 369 ASP A C 1
ATOM 2787 O O . ASP A 1 369 ? 3.856 -1.357 -37.764 1.00 88.69 369 ASP A O 1
ATOM 2791 N N . ARG A 1 370 ? 3.535 -3.560 -37.741 1.00 91.62 370 ARG A N 1
ATOM 2792 C CA . ARG A 1 370 ? 3.398 -3.675 -39.207 1.00 91.62 370 ARG A CA 1
ATOM 2793 C C . ARG A 1 370 ? 2.092 -3.118 -39.760 1.00 91.62 370 ARG A C 1
ATOM 2795 O O . ARG A 1 370 ? 1.987 -2.892 -40.965 1.00 91.62 370 ARG A O 1
ATOM 2802 N N . CYS A 1 371 ? 1.078 -3.012 -38.920 1.00 91.38 371 CYS A N 1
ATOM 2803 C CA . CYS A 1 371 ? -0.241 -2.525 -39.289 1.00 91.38 371 CYS A CA 1
ATOM 2804 C C . CYS A 1 371 ? -0.467 -1.077 -38.836 1.00 91.38 371 CYS A C 1
ATOM 2806 O O . CYS A 1 371 ? -1.519 -0.526 -39.163 1.00 91.38 371 CYS A O 1
ATOM 2808 N N . ASP A 1 372 ? 0.504 -0.486 -38.134 1.00 83.31 372 ASP A N 1
ATOM 2809 C CA . ASP A 1 372 ? 0.362 0.779 -37.421 1.00 83.31 372 ASP A CA 1
ATOM 2810 C C . ASP A 1 372 ? 0.204 1.992 -38.341 1.00 83.31 372 ASP A C 1
ATOM 2812 O O . ASP A 1 372 ? -0.622 2.857 -38.079 1.00 83.31 372 ASP A O 1
ATOM 2816 N N . ASP A 1 373 ? 0.831 1.972 -39.523 1.00 81.00 373 ASP A N 1
ATOM 2817 C CA . ASP A 1 373 ? 0.701 3.014 -40.563 1.00 81.00 373 ASP A CA 1
ATOM 2818 C C . ASP A 1 373 ? -0.754 3.265 -41.034 1.00 81.00 373 ASP A C 1
ATOM 2820 O O . ASP A 1 373 ? -1.022 4.117 -41.885 1.00 81.00 373 ASP A O 1
ATOM 2824 N N . ARG A 1 374 ? -1.717 2.470 -40.552 1.00 75.69 374 ARG A N 1
ATOM 2825 C CA . ARG A 1 374 ? -3.147 2.575 -40.862 1.00 75.69 374 ARG A CA 1
ATOM 2826 C C . ARG A 1 374 ? -3.966 3.252 -39.765 1.00 75.69 374 ARG A C 1
ATOM 2828 O O . ARG A 1 374 ? -5.153 3.496 -40.004 1.00 75.69 374 ARG A O 1
ATOM 2835 N N . LEU A 1 375 ? -3.378 3.523 -38.602 1.00 83.00 375 LEU A N 1
ATOM 2836 C CA . LEU A 1 375 ? -4.029 4.185 -37.481 1.00 83.00 375 LEU A CA 1
ATOM 2837 C C . LEU A 1 375 ? -3.629 5.674 -37.475 1.00 83.00 375 LEU A C 1
ATOM 2839 O O . LEU A 1 375 ? -2.441 5.979 -37.466 1.00 83.00 375 LEU A O 1
ATOM 2843 N N . PRO A 1 376 ? -4.582 6.622 -37.545 1.00 83.56 376 PRO A N 1
ATOM 2844 C CA . PRO A 1 376 ? -4.273 8.034 -37.346 1.00 83.56 376 PRO A CA 1
ATOM 2845 C C . PRO A 1 376 ? -3.610 8.251 -35.984 1.00 83.56 376 PRO A C 1
ATOM 2847 O O . PRO A 1 376 ? -4.028 7.625 -35.015 1.00 83.56 376 PRO A O 1
ATOM 2850 N N . GLU A 1 377 ? -2.662 9.187 -35.890 1.00 78.06 377 GLU A N 1
ATOM 2851 C CA . GLU A 1 377 ? -1.990 9.542 -34.623 1.00 78.06 377 GLU A CA 1
ATOM 2852 C C . GLU A 1 377 ? -2.980 9.953 -33.517 1.00 78.06 377 GLU A C 1
ATOM 2854 O O . GLU A 1 377 ? -2.693 9.815 -32.334 1.00 78.06 377 GLU A O 1
ATOM 2859 N N . SER A 1 378 ? -4.172 10.423 -33.901 1.00 77.06 378 SER A N 1
ATOM 2860 C CA . SER A 1 378 ? -5.259 10.786 -32.989 1.00 77.06 378 SER A CA 1
ATOM 2861 C C . SER A 1 378 ? -6.010 9.591 -32.386 1.00 77.06 378 SER A C 1
ATOM 2863 O O . SER A 1 378 ? -6.904 9.794 -31.571 1.00 77.06 378 SER A O 1
ATOM 2865 N N . CYS A 1 379 ? -5.727 8.361 -32.820 1.00 80.38 379 CYS A N 1
ATOM 2866 C CA . CYS A 1 379 ? -6.419 7.151 -32.388 1.00 80.38 379 CYS A CA 1
ATOM 2867 C C . CYS A 1 379 ? -5.453 6.249 -31.613 1.00 80.38 379 CYS A C 1
ATOM 2869 O O . CYS A 1 379 ? -4.379 5.921 -32.109 1.00 80.38 379 CYS A O 1
ATOM 2871 N N . SER A 1 380 ? -5.833 5.818 -30.408 1.00 75.38 380 SER A N 1
ATOM 2872 C CA . SER A 1 380 ? -4.971 4.979 -29.569 1.00 75.38 380 SER A CA 1
ATOM 2873 C C . SER A 1 380 ? -4.923 3.525 -30.058 1.00 75.38 380 SER A C 1
ATOM 2875 O O . SER A 1 380 ? -5.901 2.984 -30.585 1.00 75.38 380 SER A O 1
ATOM 2877 N N . HIS A 1 381 ? -3.793 2.842 -29.829 1.00 67.12 381 HIS A N 1
ATOM 2878 C CA . HIS A 1 381 ? -3.636 1.400 -30.096 1.00 67.12 381 HIS A CA 1
ATOM 2879 C C . HIS A 1 381 ? -4.584 0.517 -29.275 1.00 67.12 381 HIS A C 1
ATOM 2881 O O . HIS A 1 381 ? -4.730 -0.674 -29.555 1.00 67.12 381 HIS A O 1
ATOM 2887 N N . GLU A 1 382 ? -5.248 1.079 -28.268 1.00 67.62 382 GLU A N 1
ATOM 2888 C CA . GLU A 1 382 ? -6.113 0.358 -27.331 1.00 67.62 382 GLU A CA 1
ATOM 2889 C C . GLU A 1 382 ? -7.366 -0.204 -27.991 1.00 67.62 382 GLU A C 1
ATOM 2891 O O . GLU A 1 382 ? -7.854 -1.269 -27.603 1.00 67.62 382 GLU A O 1
ATOM 2896 N N . CYS A 1 383 ? -7.802 0.403 -29.094 1.00 72.75 383 CYS A N 1
ATOM 2897 C CA . CYS A 1 383 ? -8.893 -0.129 -29.896 1.00 72.75 383 CYS A CA 1
ATOM 2898 C C . CYS A 1 383 ? -8.601 -1.511 -30.516 1.00 72.75 383 CYS A C 1
ATOM 2900 O O . CYS A 1 383 ? -9.524 -2.206 -30.952 1.00 72.75 383 CYS A O 1
ATOM 2902 N N . LEU A 1 384 ? -7.336 -1.952 -30.536 1.00 68.62 384 LEU A N 1
ATOM 2903 C CA . LEU A 1 384 ? -6.931 -3.280 -31.009 1.00 68.62 384 LEU A CA 1
ATOM 2904 C C . LEU A 1 384 ? -7.160 -4.384 -29.975 1.00 68.62 384 LEU A C 1
ATOM 2906 O O . LEU A 1 384 ? -7.283 -5.550 -30.357 1.00 68.62 384 LEU A O 1
ATOM 2910 N N . PHE A 1 385 ? -7.245 -4.037 -28.691 1.00 70.94 385 PHE A N 1
ATOM 2911 C CA . PHE A 1 385 ? -7.317 -5.013 -27.603 1.00 70.94 385 PHE A CA 1
ATOM 2912 C C . PHE A 1 385 ? -8.739 -5.379 -27.190 1.00 70.94 385 PHE A C 1
ATOM 2914 O O . PHE A 1 385 ? -8.899 -6.337 -26.444 1.00 70.94 385 PHE A O 1
ATOM 2921 N N . GLY A 1 386 ? -9.752 -4.700 -27.746 1.00 51.81 386 GLY A N 1
ATOM 2922 C CA . GLY A 1 386 ? -11.155 -5.106 -27.698 1.00 51.81 386 GLY A CA 1
ATOM 2923 C C . GLY A 1 386 ? -11.603 -5.613 -26.330 1.00 51.81 386 GLY A C 1
ATOM 2924 O O . GLY A 1 386 ? -11.846 -6.809 -26.182 1.00 51.81 386 GLY A O 1
ATOM 2925 N N . TYR A 1 387 ? -11.738 -4.718 -25.357 1.00 36.47 387 TYR A N 1
ATOM 2926 C CA . TYR A 1 387 ? -12.538 -5.019 -24.176 1.00 36.47 387 TYR A CA 1
ATOM 2927 C C . TYR A 1 387 ? -14.014 -4.874 -24.568 1.00 36.47 387 TYR A C 1
ATOM 2929 O O . TYR A 1 387 ? -14.449 -3.792 -24.959 1.00 36.47 387 TYR A O 1
ATOM 2937 N N . GLN A 1 388 ? -14.734 -6.000 -24.584 1.00 33.06 388 GLN A N 1
ATOM 2938 C CA . GLN A 1 388 ? -16.196 -6.034 -24.708 1.00 33.06 388 GLN A CA 1
ATOM 2939 C C . GLN A 1 388 ? -16.861 -5.665 -23.389 1.00 33.06 388 GLN A C 1
ATOM 2941 O O . GLN A 1 388 ? -16.336 -6.111 -22.341 1.00 33.06 388 GLN A O 1
#